Protein AF-0000000078668457 (afdb_homodimer)

Secondary structure (DSSP, 8-state):
--TTHHHHHHHHHHHHHHHHHHHHHS-S-SSHHHHHHHHHHHHH----HHHHHHHHHHHHTT--GGGGHHHHHHHHHHHHHHHHHHHHHHT--EETTEE-HHHHHHHHHHHHHHHHHHHHHHHHHTT-SS-HHHHHHHHHHHHHHHHHHHHHHHHHHHHTT-S---HHHHHHHHIIIIIHHHHHHHHHHHHHH---HHHHHHHHHHHHHHHHHHHHHHHHHHHHS-HHHHTS-TTHHHHHT---HHHHHHHHHS-HHHHHHHHTTTTS-TT--BTTTB--HHHHHHHHHHHHHHHHTTHHHHHHHHHHHHHHHHHHHGGGSPP-HHHHHHHHHHHHHTT---/--TTHHHHHHHHHHHHHHHHHHHHHS-S-SSHHHHHHHHHHHHH----HHHHHHHHHHHHTT--GGGGHHHHHHHHHHHHHHHHHHHHHHT--EETTEE-HHHHHHHHHHHHHHHHHHHHHHHHHTT-SS-HHHHHHHHHHHHHHHHHHHHHHHHHHHHTT-S---HHHHHHHHIIIIIHHHHHHHHHHHHHH---HHHHHHHHHHHHHHHHHHHHHHHHHHHHS-HHHHTS-TTHHHHHT---HHHHHHHHHS-HHHHHHHHTTTTS-TT--BTTTB--HHHHHHHHHHHHHHHHTTHHHHHHHHHHHHHHHHHHHGGGSPP-HHHHHHHHHHHHHTT---

Structure (mmCIF, N/CA/C/O backbone):
data_AF-0000000078668457-model_v1
#
loop_
_entity.id
_entity.type
_entity.pdbx_description
1 polymer Dimethylallyltransferase
#
loop_
_atom_site.group_PDB
_atom_site.id
_atom_site.type_symbol
_atom_site.label_atom_id
_atom_site.label_alt_id
_atom_site.label_comp_id
_atom_site.label_asym_id
_atom_site.label_entity_id
_atom_site.label_seq_id
_atom_site.pdbx_PDB_ins_code
_atom_site.Cartn_x
_atom_site.Cartn_y
_atom_site.Cartn_z
_atom_site.occupancy
_atom_site.B_iso_or_equiv
_atom_site.auth_seq_id
_atom_site.auth_comp_id
_atom_site.auth_asym_id
_atom_site.auth_atom_id
_atom_site.pdbx_PDB_model_num
ATOM 1 N N . MET A 1 1 ? 0.658 42.75 -7.516 1 51.81 1 MET A N 1
ATOM 2 C CA . MET A 1 1 ? 1.19 41.375 -7.574 1 51.81 1 MET A CA 1
ATOM 3 C C . MET A 1 1 ? 1.371 40.812 -6.172 1 51.81 1 MET A C 1
ATOM 5 O O . MET A 1 1 ? 1.934 41.469 -5.297 1 51.81 1 MET A O 1
ATOM 9 N N . SER A 1 2 ? 0.631 39.688 -5.773 1 72.75 2 SER A N 1
ATOM 10 C CA . SER A 1 2 ? 0.643 39.156 -4.41 1 72.75 2 SER A CA 1
ATOM 11 C C . SER A 1 2 ? 2.043 38.719 -3.996 1 72.75 2 SER A C 1
ATOM 13 O O . SER A 1 2 ? 2.891 38.438 -4.852 1 72.75 2 SER A O 1
ATOM 15 N N . LYS A 1 3 ? 2.479 39.125 -2.77 1 89.12 3 LYS A N 1
ATOM 16 C CA . LYS A 1 3 ? 3.762 38.719 -2.199 1 89.12 3 LYS A CA 1
ATOM 17 C C . LYS A 1 3 ? 4.066 37.25 -2.492 1 89.12 3 LYS A C 1
ATOM 19 O O . LYS A 1 3 ? 5.211 36.812 -2.371 1 89.12 3 LYS A O 1
ATOM 24 N N . PHE A 1 4 ? 3.039 36.562 -3.16 1 93.06 4 PHE A N 1
ATOM 25 C CA . PHE A 1 4 ? 3.227 35.156 -3.367 1 93.06 4 PHE A CA 1
ATOM 26 C C . PHE A 1 4 ? 3.412 34.844 -4.848 1 93.06 4 PHE A C 1
ATOM 28 O O . PHE A 1 4 ? 3.588 33.688 -5.227 1 93.06 4 PHE A O 1
ATOM 35 N N . ASP A 1 5 ? 3.445 35.812 -5.727 1 92.94 5 ASP A N 1
ATOM 36 C CA . ASP A 1 5 ? 3.475 35.594 -7.172 1 92.94 5 ASP A CA 1
ATOM 37 C C . ASP A 1 5 ? 4.719 34.812 -7.586 1 92.94 5 ASP A C 1
ATOM 39 O O . ASP A 1 5 ? 4.629 33.875 -8.391 1 92.94 5 ASP A O 1
ATOM 43 N N . ALA A 1 6 ? 5.816 35.281 -7.062 1 92.12 6 ALA A N 1
ATOM 44 C CA . ALA A 1 6 ? 7.066 34.594 -7.383 1 92.12 6 ALA A CA 1
ATOM 45 C C . ALA A 1 6 ? 7.031 33.125 -6.922 1 92.12 6 ALA A C 1
ATOM 47 O O . ALA A 1 6 ? 7.539 32.25 -7.613 1 92.12 6 ALA A O 1
ATOM 48 N N . LEU A 1 7 ? 6.508 32.875 -5.75 1 95.44 7 LEU A N 1
ATOM 49 C CA . LEU A 1 7 ? 6.355 31.531 -5.219 1 95.44 7 LEU A CA 1
ATOM 50 C C . LEU A 1 7 ? 5.492 30.688 -6.141 1 95.44 7 LEU A C 1
ATOM 52 O O . LEU A 1 7 ? 5.867 29.562 -6.492 1 95.44 7 LEU A O 1
ATOM 56 N N . PHE A 1 8 ? 4.375 31.219 -6.617 1 95.31 8 PHE A N 1
ATOM 57 C CA . PHE A 1 8 ? 3.439 30.484 -7.453 1 95.31 8 PHE A CA 1
ATOM 58 C C . PHE A 1 8 ? 4.062 30.156 -8.805 1 95.31 8 PHE A C 1
ATOM 60 O O . PHE A 1 8 ? 3.82 29.094 -9.367 1 95.31 8 PHE A O 1
ATOM 67 N N . ARG A 1 9 ? 4.836 31.125 -9.266 1 94.94 9 ARG A N 1
ATOM 68 C CA . ARG A 1 9 ? 5.555 30.875 -10.516 1 94.94 9 ARG A CA 1
ATOM 69 C C . ARG A 1 9 ? 6.539 29.734 -10.359 1 94.94 9 ARG A C 1
ATOM 71 O O . ARG A 1 9 ? 6.637 28.859 -11.227 1 94.94 9 ARG A O 1
ATOM 78 N N . SER A 1 10 ? 7.227 29.719 -9.273 1 95.88 10 SER A N 1
ATOM 79 C CA . SER A 1 10 ? 8.195 28.672 -8.992 1 95.88 10 SER A CA 1
ATOM 80 C C . SER A 1 10 ? 7.508 27.312 -8.836 1 95.88 10 SER A C 1
ATOM 82 O O . SER A 1 10 ? 8.008 26.297 -9.32 1 95.88 10 SER A O 1
ATOM 84 N N . ILE A 1 11 ? 6.395 27.297 -8.156 1 96.88 11 ILE A N 1
ATOM 85 C CA . ILE A 1 11 ? 5.625 26.078 -7.965 1 96.88 11 ILE A CA 1
ATOM 86 C C . ILE A 1 11 ? 5.176 25.531 -9.32 1 96.88 11 ILE A C 1
ATOM 88 O O . ILE A 1 11 ? 5.32 24.344 -9.594 1 96.88 11 ILE A O 1
ATOM 92 N N . LYS A 1 12 ? 4.688 26.391 -10.156 1 96.12 12 LYS A N 1
ATOM 93 C CA . LYS A 1 12 ? 4.176 26 -11.461 1 96.12 12 LYS A CA 1
ATOM 94 C C . LYS A 1 12 ? 5.285 25.422 -12.344 1 96.12 12 LYS A C 1
ATOM 96 O O . LYS A 1 12 ? 5.082 24.438 -13.047 1 96.12 12 LYS A O 1
ATOM 101 N N . GLU A 1 13 ? 6.375 26.062 -12.297 1 96.12 13 GLU A N 1
ATOM 102 C CA . GLU A 1 13 ? 7.512 25.609 -13.102 1 96.12 13 GLU A CA 1
ATOM 103 C C . GLU A 1 13 ? 7.984 24.234 -12.672 1 96.12 13 GLU A C 1
ATOM 105 O O . GLU A 1 13 ? 8.227 23.359 -13.508 1 96.12 13 GLU A O 1
ATOM 110 N N . LYS A 1 14 ? 8.094 24.016 -11.438 1 96.94 14 LYS A N 1
ATOM 111 C CA . LYS A 1 14 ? 8.562 22.734 -10.922 1 96.94 14 LYS A CA 1
ATOM 112 C C . LYS A 1 14 ? 7.496 21.656 -11.094 1 96.94 14 LYS A C 1
ATOM 114 O O . LYS A 1 14 ? 7.82 20.484 -11.32 1 96.94 14 LYS A O 1
ATOM 119 N N . ALA A 1 15 ? 6.254 22.094 -10.984 1 97.31 15 ALA A N 1
ATOM 120 C CA . ALA A 1 15 ? 5.145 21.156 -11.148 1 97.31 15 ALA A CA 1
ATOM 121 C C . ALA A 1 15 ? 5.176 20.516 -12.531 1 97.31 15 ALA A C 1
ATOM 123 O O . ALA A 1 15 ? 4.91 19.312 -12.672 1 97.31 15 ALA A O 1
ATOM 124 N N . LYS A 1 16 ? 5.5 21.281 -13.531 1 96.56 16 LYS A N 1
ATOM 125 C CA . LYS A 1 16 ? 5.535 20.766 -14.898 1 96.56 16 LYS A CA 1
ATOM 126 C C . LYS A 1 16 ? 6.582 19.672 -15.047 1 96.56 16 LYS A C 1
ATOM 128 O O . LYS A 1 16 ? 6.324 18.641 -15.672 1 96.56 16 LYS A O 1
ATOM 133 N N . VAL A 1 17 ? 7.688 19.891 -14.445 1 97.56 17 VAL A N 1
ATOM 134 C CA . VAL A 1 17 ? 8.781 18.938 -14.547 1 97.56 17 VAL A CA 1
ATOM 135 C C . VAL A 1 17 ? 8.43 17.656 -13.781 1 97.56 17 VAL A C 1
ATOM 137 O O . VAL A 1 17 ? 8.703 16.562 -14.25 1 97.56 17 VAL A O 1
ATOM 140 N N . VAL A 1 18 ? 7.848 17.812 -12.664 1 98.25 18 VAL A N 1
ATOM 141 C CA . VAL A 1 18 ? 7.469 16.672 -11.836 1 98.25 18 VAL A CA 1
ATOM 142 C C . VAL A 1 18 ? 6.379 15.867 -12.531 1 98.25 18 VAL A C 1
ATOM 144 O O . VAL A 1 18 ? 6.375 14.633 -12.461 1 98.25 18 VAL A O 1
ATOM 147 N N . ASP A 1 19 ? 5.477 16.547 -13.227 1 98.06 19 ASP A N 1
ATOM 148 C CA . ASP A 1 19 ? 4.402 15.867 -13.945 1 98.06 19 ASP A CA 1
ATOM 149 C C . ASP A 1 19 ? 4.965 14.906 -14.992 1 98.06 19 ASP A C 1
ATOM 151 O O . ASP A 1 19 ? 4.461 13.789 -15.156 1 98.06 19 ASP A O 1
ATOM 155 N N . ASP A 1 20 ? 5.957 15.367 -15.633 1 98.06 20 ASP A N 1
ATOM 156 C CA . ASP A 1 20 ? 6.586 14.508 -16.641 1 98.06 20 ASP A CA 1
ATOM 157 C C . ASP A 1 20 ? 7.105 13.219 -16.016 1 98.06 20 ASP A C 1
ATOM 159 O O . ASP A 1 20 ? 6.938 12.133 -16.578 1 98.06 20 ASP A O 1
ATOM 163 N N . VAL A 1 21 ? 7.695 13.32 -14.875 1 98.62 21 VAL A N 1
ATOM 164 C CA . VAL A 1 21 ? 8.25 12.164 -14.188 1 98.62 21 VAL A CA 1
ATOM 165 C C . VAL A 1 21 ? 7.121 11.281 -13.656 1 98.62 21 VAL A C 1
ATOM 167 O O . VAL A 1 21 ? 7.203 10.047 -13.727 1 98.62 21 VAL A O 1
ATOM 170 N N . ILE A 1 22 ? 6.059 11.906 -13.172 1 98.69 22 ILE A N 1
ATOM 171 C CA . ILE A 1 22 ? 4.914 11.172 -12.656 1 98.69 22 ILE A CA 1
ATOM 172 C C . ILE A 1 22 ? 4.336 10.273 -13.75 1 98.69 22 ILE A C 1
ATOM 174 O O . ILE A 1 22 ? 4.07 9.094 -13.523 1 98.69 22 ILE A O 1
ATOM 178 N N . PHE A 1 23 ? 4.18 10.781 -14.898 1 98.19 23 PHE A N 1
ATOM 179 C CA . PHE A 1 23 ? 3.52 10.031 -15.961 1 98.19 23 PHE A CA 1
ATOM 180 C C . PHE A 1 23 ? 4.48 9.039 -16.594 1 98.19 23 PHE A C 1
ATOM 182 O O . PHE A 1 23 ? 4.051 8.062 -17.219 1 98.19 23 PHE A O 1
ATOM 189 N N . GLU A 1 24 ? 5.789 9.32 -16.453 1 98.5 24 GLU A N 1
ATOM 190 C CA . GLU A 1 24 ? 6.762 8.281 -16.766 1 98.5 24 GLU A CA 1
ATOM 191 C C . GLU A 1 24 ? 6.605 7.082 -15.828 1 98.5 24 GLU A C 1
ATOM 193 O O . GLU A 1 24 ? 6.707 5.93 -16.266 1 98.5 24 GLU A O 1
ATOM 198 N N . LEU A 1 25 ? 6.367 7.324 -14.586 1 98.69 25 LEU A N 1
ATOM 199 C CA . LEU A 1 25 ? 6.285 6.301 -13.555 1 98.69 25 LEU A CA 1
ATOM 200 C C . LEU A 1 25 ? 4.926 5.609 -13.578 1 98.69 25 LEU A C 1
ATOM 202 O O . LEU A 1 25 ? 4.797 4.473 -13.117 1 98.69 25 LEU A O 1
ATOM 206 N N . LEU A 1 26 ? 3.92 6.289 -14.047 1 98.69 26 LEU A N 1
ATOM 207 C CA . LEU A 1 26 ? 2.574 5.758 -14.234 1 98.69 26 LEU A CA 1
ATOM 208 C C . LEU A 1 26 ? 2.188 5.754 -15.711 1 98.69 26 LEU A C 1
ATOM 210 O O . LEU A 1 26 ? 1.285 6.488 -16.125 1 98.69 26 LEU A O 1
ATOM 214 N N . PRO A 1 27 ? 2.768 4.875 -16.422 1 98.19 27 PRO A N 1
ATOM 215 C CA . PRO A 1 27 ? 2.549 4.875 -17.859 1 98.19 27 PRO A CA 1
ATOM 216 C C . PRO A 1 27 ? 1.183 4.316 -18.25 1 98.19 27 PRO A C 1
ATOM 218 O O . PRO A 1 27 ? 0.483 3.742 -17.422 1 98.19 27 PRO A O 1
ATOM 221 N N . GLU A 1 28 ? 0.822 4.625 -19.484 1 97.5 28 GLU A N 1
ATOM 222 C CA . GLU A 1 28 ? -0.277 3.887 -20.094 1 97.5 28 GLU A CA 1
ATOM 223 C C . GLU A 1 28 ? 0.174 2.5 -20.547 1 97.5 28 GLU A C 1
ATOM 225 O O . GLU A 1 28 ? 1.028 2.377 -21.422 1 97.5 28 GLU A O 1
ATOM 230 N N . LYS A 1 29 ? -0.38 1.495 -19.875 1 96.75 29 LYS A N 1
ATOM 231 C CA . LYS A 1 29 ? -0.035 0.127 -20.25 1 96.75 29 LYS A CA 1
ATOM 232 C C . LYS A 1 29 ? -1.053 -0.867 -19.688 1 96.75 29 LYS A C 1
ATOM 234 O O . LYS A 1 29 ? -2.016 -0.474 -19.031 1 96.75 29 LYS A O 1
ATOM 239 N N . GLU A 1 30 ? -0.91 -2.156 -20.109 1 96.5 30 GLU A N 1
ATOM 240 C CA . GLU A 1 30 ? -1.76 -3.221 -19.578 1 96.5 30 GLU A CA 1
ATOM 241 C C . GLU A 1 30 ? -1.346 -3.607 -18.156 1 96.5 30 GLU A C 1
ATOM 243 O O . GLU A 1 30 ? -0.155 -3.633 -17.844 1 96.5 30 GLU A O 1
ATOM 248 N N . PRO A 1 31 ? -2.352 -4 -17.359 1 97.62 31 PRO A N 1
ATOM 249 C CA . PRO A 1 31 ? -3.797 -3.986 -17.609 1 97.62 31 PRO A CA 1
ATOM 250 C C . PRO A 1 31 ? -4.367 -2.574 -17.688 1 97.62 31 PRO A C 1
ATOM 252 O O . PRO A 1 31 ? -4.184 -1.772 -16.766 1 97.62 31 PRO A O 1
ATOM 255 N N . GLU A 1 32 ? -5.117 -2.234 -18.625 1 97.31 32 GLU A N 1
ATOM 256 C CA . GLU A 1 32 ? -5.508 -0.878 -18.984 1 97.31 32 GLU A CA 1
ATOM 257 C C . GLU A 1 32 ? -6.305 -0.205 -17.875 1 97.31 32 GLU A C 1
ATOM 259 O O . GLU A 1 32 ? -5.996 0.92 -17.484 1 97.31 32 GLU A O 1
ATOM 264 N N . GLU A 1 33 ? -7.246 -0.908 -17.328 1 97.5 33 GLU A N 1
ATOM 265 C CA . GLU A 1 33 ? -8.125 -0.321 -16.328 1 97.5 33 GLU A CA 1
ATOM 266 C C . GLU A 1 33 ? -7.344 0.05 -15.07 1 97.5 33 GLU A C 1
ATOM 268 O O . GLU A 1 33 ? -7.633 1.067 -14.43 1 97.5 33 GLU A O 1
ATOM 273 N N . LEU A 1 34 ? -6.359 -0.789 -14.742 1 98.56 34 LEU A N 1
ATOM 274 C CA . LEU A 1 34 ? -5.547 -0.527 -13.562 1 98.56 34 LEU A CA 1
ATOM 275 C C . LEU A 1 34 ? -4.758 0.77 -13.719 1 98.56 34 LEU A C 1
ATOM 277 O O . LEU A 1 34 ? -4.801 1.637 -12.844 1 98.56 34 LEU A O 1
ATOM 281 N N . TYR A 1 35 ? -4.137 0.942 -14.82 1 98.69 35 TYR A N 1
ATOM 282 C CA . TYR A 1 35 ? -3.283 2.109 -15.016 1 98.69 35 TYR A CA 1
ATOM 283 C C . TYR A 1 35 ? -4.117 3.354 -15.297 1 98.69 35 TYR A C 1
ATOM 285 O O . TYR A 1 35 ? -3.734 4.465 -14.922 1 98.69 35 TYR A O 1
ATOM 293 N N . GLU A 1 36 ? -5.277 3.18 -15.898 1 98.5 36 GLU A N 1
ATOM 294 C CA . GLU A 1 36 ? -6.195 4.305 -16.016 1 98.5 36 GLU A CA 1
ATOM 295 C C . GLU A 1 36 ? -6.633 4.816 -14.648 1 98.5 36 GLU A C 1
ATOM 297 O O . GLU A 1 36 ? -6.695 6.023 -14.422 1 98.5 36 GLU A O 1
ATOM 302 N N . ALA A 1 37 ? -6.891 3.875 -13.805 1 98.56 37 ALA A N 1
ATOM 303 C CA . ALA A 1 37 ? -7.301 4.238 -12.453 1 98.56 37 ALA A CA 1
ATOM 304 C C . ALA A 1 37 ? -6.191 4.992 -11.727 1 98.56 37 ALA A C 1
ATOM 306 O O . ALA A 1 37 ? -6.457 5.973 -11.023 1 98.56 37 ALA A O 1
ATOM 307 N N . THR A 1 38 ? -4.914 4.57 -11.922 1 98.62 38 THR A N 1
ATOM 308 C CA . THR A 1 38 ? -3.795 5.219 -11.25 1 98.62 38 THR A CA 1
ATOM 309 C C . THR A 1 38 ? -3.572 6.625 -11.812 1 98.62 38 THR A C 1
ATOM 311 O O . THR A 1 38 ? -3.105 7.516 -11.094 1 98.62 38 THR A O 1
ATOM 314 N N . ARG A 1 39 ? -3.885 6.824 -13.047 1 98.19 39 ARG A N 1
ATOM 315 C CA . ARG A 1 39 ? -3.586 8.078 -13.734 1 98.19 39 ARG A CA 1
ATOM 316 C C . ARG A 1 39 ? -4.715 9.086 -13.555 1 98.19 39 ARG A C 1
ATOM 318 O O . ARG A 1 39 ? -4.543 10.273 -13.836 1 98.19 39 ARG A O 1
ATOM 325 N N . HIS A 1 40 ? -5.836 8.68 -13 1 98.19 40 HIS A N 1
ATOM 326 C CA . HIS A 1 40 ? -7.066 9.461 -12.93 1 98.19 40 HIS A CA 1
ATOM 327 C C . HIS A 1 40 ? -6.844 10.773 -12.188 1 98.19 40 HIS A C 1
ATOM 329 O O . HIS A 1 40 ? -7.137 11.852 -12.719 1 98.19 40 HIS A O 1
ATOM 335 N N . TYR A 1 41 ? -6.23 10.719 -10.992 1 97.25 41 TYR A N 1
ATOM 336 C CA . TYR A 1 41 ? -6.047 11.922 -10.188 1 97.25 41 TYR A CA 1
ATOM 337 C C . TYR A 1 41 ? -4.871 12.75 -10.695 1 97.25 41 TYR A C 1
ATOM 339 O O . TYR A 1 41 ? -4.961 13.977 -10.781 1 97.25 41 TYR A O 1
ATOM 347 N N . PRO A 1 42 ? -3.756 12.094 -11.07 1 96.62 42 PRO A N 1
ATOM 348 C CA . PRO A 1 42 ? -2.658 12.875 -11.641 1 96.62 42 PRO A CA 1
ATOM 349 C C . PRO A 1 42 ? -3.08 13.672 -12.875 1 96.62 42 PRO A C 1
ATOM 351 O O . PRO A 1 42 ? -2.643 14.805 -13.062 1 96.62 42 PRO A O 1
ATOM 354 N N . LEU A 1 43 ? -3.92 13.141 -13.641 1 94.19 43 LEU A N 1
ATOM 355 C CA . LEU A 1 43 ? -4.383 13.797 -14.859 1 94.19 43 LEU A CA 1
ATOM 356 C C . LEU A 1 43 ? -5.324 14.953 -14.531 1 94.19 43 LEU A C 1
ATOM 358 O O . LEU A 1 43 ? -5.445 15.898 -15.312 1 94.19 43 LEU A O 1
ATOM 362 N N . ALA A 1 44 ? -6.016 14.805 -13.422 1 92.56 44 ALA A N 1
ATOM 363 C CA . ALA A 1 44 ? -6.934 15.859 -13 1 92.56 44 ALA A CA 1
ATOM 364 C C . ALA A 1 44 ? -6.172 17.078 -12.469 1 92.56 44 ALA A C 1
ATOM 366 O O . ALA A 1 44 ? -6.746 18.156 -12.312 1 92.56 44 ALA A O 1
ATOM 367 N N . GLY A 1 45 ? -4.867 16.906 -12.266 1 89.44 45 GLY A N 1
ATOM 368 C CA . GLY A 1 45 ? -4.027 18.016 -11.844 1 89.44 45 GLY A CA 1
ATOM 369 C C . GLY A 1 45 ? -3.652 17.953 -10.375 1 89.44 45 GLY A C 1
ATOM 370 O O . GLY A 1 45 ? -3.412 16.859 -9.836 1 89.44 45 GLY A O 1
ATOM 371 N N . GLY A 1 46 ? -3.527 19.078 -9.781 1 86.88 46 GLY A N 1
ATOM 372 C CA . GLY A 1 46 ? -3.057 19.25 -8.414 1 86.88 46 GLY A CA 1
ATOM 373 C C . GLY A 1 46 ? -1.979 20.312 -8.289 1 86.88 46 GLY A C 1
ATOM 374 O O . GLY A 1 46 ? -1.262 20.594 -9.25 1 86.88 46 GLY A O 1
ATOM 375 N N . LYS A 1 47 ? -1.854 20.812 -7.148 1 88.31 47 LYS A N 1
ATOM 376 C CA . LYS A 1 47 ? -0.995 21.969 -6.93 1 88.31 47 LYS A CA 1
ATOM 377 C C . LYS A 1 47 ? 0.467 21.562 -6.797 1 88.31 47 LYS A C 1
ATOM 379 O O . LYS A 1 47 ? 1.369 22.391 -6.926 1 88.31 47 LYS A O 1
ATOM 384 N N . ARG A 1 48 ? 0.786 20.297 -6.594 1 96.62 48 ARG A N 1
ATOM 385 C CA . ARG A 1 48 ? 2.125 19.719 -6.496 1 96.62 48 ARG A CA 1
ATOM 386 C C . ARG A 1 48 ? 2.947 20.438 -5.426 1 96.62 48 ARG A C 1
ATOM 388 O O . ARG A 1 48 ? 4.117 20.766 -5.648 1 96.62 48 ARG A O 1
ATOM 395 N N . VAL A 1 49 ? 2.32 20.75 -4.312 1 97.25 49 VAL A N 1
ATOM 396 C CA . VAL A 1 49 ? 2.967 21.469 -3.223 1 97.25 49 VAL A CA 1
ATOM 397 C C . VAL A 1 49 ? 4.039 20.594 -2.584 1 97.25 49 VAL A C 1
ATOM 399 O O . VAL A 1 49 ? 5.152 21.047 -2.324 1 97.25 49 VAL A O 1
ATOM 402 N N . ARG A 1 50 ? 3.775 19.344 -2.404 1 98.5 50 ARG A N 1
ATOM 403 C CA . ARG A 1 50 ? 4.715 18.453 -1.716 1 98.5 50 ARG A CA 1
ATOM 404 C C . ARG A 1 50 ? 5.953 18.203 -2.566 1 98.5 50 ARG A C 1
ATOM 406 O O . ARG A 1 50 ? 7.082 18.312 -2.076 1 98.5 50 ARG A O 1
ATOM 413 N N . PRO A 1 51 ? 5.777 17.922 -3.871 1 98.75 51 PRO A N 1
ATOM 414 C CA . PRO A 1 51 ? 6.977 17.828 -4.711 1 98.75 51 PRO A CA 1
ATOM 415 C C . PRO A 1 51 ? 7.793 19.125 -4.703 1 98.75 51 PRO A C 1
ATOM 417 O O . PRO A 1 51 ? 9.023 19.078 -4.727 1 98.75 51 PRO A O 1
ATOM 420 N N . PHE A 1 52 ? 7.094 20.234 -4.703 1 98.81 52 PHE A N 1
ATOM 421 C CA . PHE A 1 52 ? 7.777 21.516 -4.641 1 98.81 52 PHE A CA 1
ATOM 422 C C . PHE A 1 52 ? 8.633 21.625 -3.385 1 98.81 52 PHE A C 1
ATOM 424 O O . PHE A 1 52 ? 9.766 22.109 -3.436 1 98.81 52 PHE A O 1
ATOM 431 N N . VAL A 1 53 ? 8.102 21.156 -2.27 1 98.94 53 VAL A N 1
ATOM 432 C CA . VAL A 1 53 ? 8.836 21.188 -1.007 1 98.94 53 VAL A CA 1
ATOM 433 C C . VAL A 1 53 ? 10.086 20.312 -1.114 1 98.94 53 VAL A C 1
ATOM 435 O O . VAL A 1 53 ? 11.164 20.703 -0.671 1 98.94 53 VAL A O 1
ATOM 438 N N . VAL A 1 54 ? 10.008 19.109 -1.72 1 98.94 54 VAL A N 1
ATOM 439 C CA . VAL A 1 54 ? 11.156 18.219 -1.884 1 98.94 54 VAL A CA 1
ATOM 440 C C . VAL A 1 54 ? 12.25 18.922 -2.688 1 98.94 54 VAL A C 1
ATOM 442 O O . VAL A 1 54 ? 13.398 19 -2.248 1 98.94 54 VAL A O 1
ATOM 445 N N . LEU A 1 55 ? 11.875 19.453 -3.85 1 98.94 55 LEU A N 1
ATOM 446 C CA . LEU A 1 55 ? 12.828 20.047 -4.777 1 98.94 55 LEU A CA 1
ATOM 447 C C . LEU A 1 55 ? 13.469 21.281 -4.168 1 98.94 55 LEU A C 1
ATOM 449 O O . LEU A 1 55 ? 14.688 21.469 -4.246 1 98.94 55 LEU A O 1
ATOM 453 N N . THR A 1 56 ? 12.648 22.141 -3.564 1 98.88 56 THR A N 1
ATOM 454 C CA . THR A 1 56 ? 13.109 23.422 -3.029 1 98.88 56 THR A CA 1
ATOM 455 C C . THR A 1 56 ? 13.969 23.203 -1.785 1 98.88 56 THR A C 1
ATOM 457 O O . THR A 1 56 ? 14.922 23.953 -1.55 1 98.88 56 THR A O 1
ATOM 460 N N . ALA A 1 57 ? 13.617 22.172 -0.986 1 98.94 57 ALA A N 1
ATOM 461 C CA . ALA A 1 57 ? 14.438 21.828 0.169 1 98.94 57 ALA A CA 1
ATOM 462 C C . ALA A 1 57 ? 15.836 21.391 -0.264 1 98.94 57 ALA A C 1
ATOM 464 O O . ALA A 1 57 ? 16.828 21.766 0.353 1 98.94 57 ALA A O 1
ATOM 465 N N . ALA A 1 58 ? 15.914 20.562 -1.29 1 98.94 58 ALA A N 1
ATOM 466 C CA . ALA A 1 58 ? 17.219 20.141 -1.812 1 98.94 58 ALA A CA 1
ATOM 467 C C . ALA A 1 58 ? 18.047 21.359 -2.227 1 98.94 58 ALA A C 1
ATOM 469 O O . ALA A 1 58 ? 19.234 21.422 -1.916 1 98.94 58 ALA A O 1
ATOM 470 N N . GLU A 1 59 ? 17.375 22.281 -2.879 1 98.75 59 GLU A N 1
ATOM 471 C CA . GLU A 1 59 ? 18.047 23.5 -3.357 1 98.75 59 GLU A CA 1
ATOM 472 C C . GLU A 1 59 ? 18.453 24.391 -2.195 1 98.75 59 GLU A C 1
ATOM 474 O O . GLU A 1 59 ? 19.531 25 -2.227 1 98.75 59 GLU A O 1
ATOM 479 N N . ALA A 1 60 ? 17.656 24.453 -1.17 1 98.81 60 ALA A N 1
ATOM 480 C CA . ALA A 1 60 ? 17.875 25.359 -0.045 1 98.81 60 ALA A CA 1
ATOM 481 C C . ALA A 1 60 ? 19.109 24.969 0.749 1 98.81 60 ALA A C 1
ATOM 483 O O . ALA A 1 60 ? 19.703 25.812 1.439 1 98.81 60 ALA A O 1
ATOM 484 N N . VAL A 1 61 ? 19.5 23.734 0.605 1 98.81 61 VAL A N 1
ATOM 485 C CA . VAL A 1 61 ? 20.688 23.297 1.35 1 98.81 61 VAL A CA 1
ATOM 486 C C . VAL A 1 61 ? 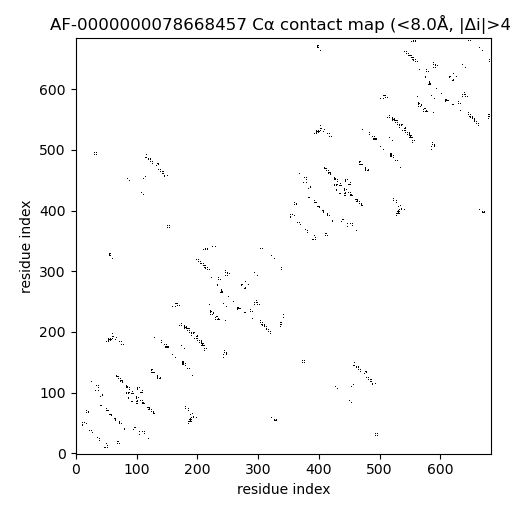21.891 23.234 0.418 1 98.81 61 VAL A C 1
ATOM 488 O O . VAL A 1 61 ? 22.922 22.672 0.777 1 98.81 61 VAL A O 1
ATOM 491 N N . GLY A 1 62 ? 21.75 23.672 -0.77 1 98.19 62 GLY A N 1
ATOM 492 C CA . GLY A 1 62 ? 22.875 23.828 -1.679 1 98.19 62 GLY A CA 1
ATOM 493 C C . GLY A 1 62 ? 22.984 22.703 -2.693 1 98.19 62 GLY A C 1
ATOM 494 O O . GLY A 1 62 ? 23.938 22.656 -3.479 1 98.19 62 GLY A O 1
ATOM 495 N N . GLY A 1 63 ? 22.016 21.828 -2.719 1 98.25 63 GLY A N 1
ATOM 496 C CA . GLY A 1 63 ? 22.062 20.719 -3.646 1 98.25 63 GLY A CA 1
ATOM 497 C C . GLY A 1 63 ? 21.438 21.031 -4.992 1 98.25 63 GLY A C 1
ATOM 498 O O . GLY A 1 63 ? 20.859 22.109 -5.18 1 98.25 63 GLY A O 1
ATOM 499 N N . ASP A 1 64 ? 21.594 20.125 -5.902 1 98.38 64 ASP A N 1
ATOM 500 C CA . ASP A 1 64 ? 20.938 20.188 -7.207 1 98.38 64 ASP A CA 1
ATOM 501 C C . ASP A 1 64 ? 19.547 19.578 -7.145 1 98.38 64 ASP A C 1
ATOM 503 O O . ASP A 1 64 ? 19.391 18.359 -7.031 1 98.38 64 ASP A O 1
ATOM 507 N N . TRP A 1 65 ? 18.562 20.438 -7.238 1 98.19 65 TRP A N 1
ATOM 508 C CA . TRP A 1 65 ? 17.188 19.984 -7.07 1 98.19 65 TRP A CA 1
ATOM 509 C C . TRP A 1 65 ? 16.812 18.984 -8.148 1 98.19 65 TRP A C 1
ATOM 511 O O . TRP A 1 65 ? 15.875 18.203 -7.98 1 98.19 65 TRP A O 1
ATOM 521 N N . ARG A 1 66 ? 17.547 18.922 -9.312 1 98.38 66 ARG A N 1
ATOM 522 C CA . ARG A 1 66 ? 17.25 17.969 -10.391 1 98.38 66 ARG A CA 1
ATOM 523 C C . ARG A 1 66 ? 17.484 16.531 -9.945 1 98.38 66 ARG A C 1
ATOM 525 O O . ARG A 1 66 ? 16.891 15.609 -10.484 1 98.38 66 ARG A O 1
ATOM 532 N N . LYS A 1 67 ? 18.25 16.328 -8.93 1 98.81 67 LYS A N 1
ATOM 533 C CA . LYS A 1 67 ? 18.547 14.992 -8.398 1 98.81 67 LYS A CA 1
ATOM 534 C C . LYS A 1 67 ? 17.406 14.492 -7.531 1 98.81 67 LYS A C 1
ATOM 536 O O . LYS A 1 67 ? 17.344 13.305 -7.191 1 98.81 67 LYS A O 1
ATOM 541 N N . ALA A 1 68 ? 16.438 15.406 -7.219 1 98.88 68 ALA A N 1
ATOM 542 C CA . ALA A 1 68 ? 15.336 15.055 -6.332 1 98.88 68 ALA A CA 1
ATOM 543 C C . ALA A 1 68 ? 14.062 14.773 -7.125 1 98.88 68 ALA A C 1
ATOM 545 O O . ALA A 1 68 ? 13 14.547 -6.543 1 98.88 68 ALA A O 1
ATOM 546 N N . LEU A 1 69 ? 14.109 14.695 -8.445 1 98.88 69 LEU A N 1
ATOM 547 C CA . LEU A 1 69 ? 12.914 14.633 -9.273 1 98.88 69 LEU A CA 1
ATOM 548 C C . LEU A 1 69 ? 12.156 13.328 -9.039 1 98.88 69 LEU A C 1
ATOM 550 O O . LEU A 1 69 ? 10.938 13.336 -8.844 1 98.88 69 LEU A O 1
ATOM 554 N N . TYR A 1 70 ? 12.867 12.195 -9 1 98.94 70 TYR A N 1
ATOM 555 C CA . TYR A 1 70 ? 12.203 10.914 -8.789 1 98.94 70 TYR A CA 1
ATOM 556 C C . TYR A 1 70 ? 11.609 10.836 -7.387 1 98.94 70 TYR A C 1
ATOM 558 O O . TYR A 1 70 ? 10.438 10.492 -7.219 1 98.94 70 TYR A O 1
ATOM 566 N N . PRO A 1 71 ? 12.383 11.258 -6.352 1 98.94 71 PRO A N 1
ATOM 567 C CA . PRO A 1 71 ? 11.781 11.273 -5.02 1 98.94 71 PRO A CA 1
ATOM 568 C C . PRO A 1 71 ? 10.609 12.242 -4.914 1 98.94 71 PRO A C 1
ATOM 570 O O . PRO A 1 71 ? 9.625 11.961 -4.219 1 98.94 71 PRO A O 1
ATOM 573 N N . ALA A 1 72 ? 10.688 13.398 -5.578 1 98.94 72 ALA A N 1
ATOM 574 C CA . ALA A 1 72 ? 9.586 14.352 -5.566 1 98.94 72 ALA A CA 1
ATOM 575 C C . ALA A 1 72 ? 8.336 13.75 -6.207 1 98.94 72 ALA A C 1
ATOM 577 O O . ALA A 1 72 ? 7.234 13.891 -5.672 1 98.94 72 ALA A O 1
ATOM 578 N N . ALA A 1 73 ? 8.516 13.086 -7.344 1 98.88 73 ALA A N 1
ATOM 579 C CA . ALA A 1 73 ? 7.402 12.406 -7.996 1 98.88 73 ALA A CA 1
ATOM 580 C C . ALA A 1 73 ? 6.852 11.281 -7.117 1 98.88 73 ALA A C 1
ATOM 582 O O . ALA A 1 73 ? 5.641 11.086 -7.043 1 98.88 73 ALA A O 1
ATOM 583 N N . ALA A 1 74 ? 7.738 10.57 -6.469 1 98.94 74 ALA A N 1
ATOM 584 C CA . ALA A 1 74 ? 7.336 9.508 -5.555 1 98.94 74 ALA A CA 1
ATOM 585 C C . ALA A 1 74 ? 6.445 10.047 -4.441 1 98.94 74 ALA A C 1
ATOM 587 O O . ALA A 1 74 ? 5.43 9.438 -4.102 1 98.94 74 ALA A O 1
ATOM 588 N N . ILE A 1 75 ? 6.773 11.188 -3.887 1 98.88 75 ILE A N 1
ATOM 589 C CA . ILE A 1 75 ? 6.012 11.812 -2.811 1 98.88 75 ILE A CA 1
ATOM 590 C C . ILE A 1 75 ? 4.617 12.18 -3.312 1 98.88 75 ILE A C 1
ATOM 592 O O . ILE A 1 75 ? 3.625 11.984 -2.611 1 98.88 75 ILE A O 1
ATOM 596 N N . GLU A 1 76 ? 4.535 12.695 -4.484 1 98.75 76 GLU A N 1
ATOM 597 C CA . GLU A 1 76 ? 3.229 13.047 -5.035 1 98.75 76 GLU A CA 1
ATOM 598 C C . GLU A 1 76 ? 2.389 11.797 -5.297 1 98.75 76 GLU A C 1
ATOM 600 O O . GLU A 1 76 ? 1.179 11.797 -5.062 1 98.75 76 GLU A O 1
ATOM 605 N N . ILE A 1 77 ? 3.012 10.773 -5.832 1 98.81 77 ILE A N 1
ATOM 606 C CA . ILE A 1 77 ? 2.303 9.523 -6.082 1 98.81 77 ILE A CA 1
ATOM 607 C C . ILE A 1 77 ? 1.824 8.93 -4.762 1 98.81 77 ILE A C 1
ATOM 609 O O . ILE A 1 77 ? 0.709 8.406 -4.676 1 98.81 77 ILE A O 1
ATOM 613 N N . LEU A 1 78 ? 2.658 9.023 -3.725 1 98.81 78 LEU A N 1
ATOM 614 C CA . LEU A 1 78 ? 2.26 8.578 -2.395 1 98.81 78 LEU A CA 1
ATOM 615 C C . LEU A 1 78 ? 1.047 9.359 -1.9 1 98.81 78 LEU A C 1
ATOM 617 O O . LEU A 1 78 ? 0.091 8.773 -1.389 1 98.81 78 LEU A O 1
ATOM 621 N N . HIS A 1 79 ? 1.128 10.648 -2.061 1 98.44 79 HIS A N 1
ATOM 622 C CA . HIS A 1 79 ? -0.012 11.484 -1.685 1 98.44 79 HIS A CA 1
ATOM 623 C C . HIS A 1 79 ? -1.271 11.062 -2.436 1 98.44 79 HIS A C 1
ATOM 625 O O . HIS A 1 79 ? -2.346 10.945 -1.841 1 98.44 79 HIS A O 1
ATOM 631 N N . THR A 1 80 ? -1.158 10.812 -3.699 1 97.94 80 THR A N 1
ATOM 632 C CA . THR A 1 80 ? -2.283 10.453 -4.555 1 97.94 80 THR A CA 1
ATOM 633 C C . THR A 1 80 ? -2.879 9.109 -4.137 1 97.94 80 THR A C 1
ATOM 635 O O . THR A 1 80 ? -4.102 8.953 -4.105 1 97.94 80 THR A O 1
ATOM 638 N N . TYR A 1 81 ? -1.967 8.18 -3.838 1 97.62 81 TYR A N 1
ATOM 639 C CA . TYR A 1 81 ? -2.463 6.891 -3.375 1 97.62 81 TYR A CA 1
ATOM 640 C C . TYR A 1 81 ? -3.27 7.047 -2.092 1 97.62 81 TYR A C 1
ATOM 642 O O . TYR A 1 81 ? -4.293 6.383 -1.912 1 97.62 81 TYR A O 1
ATOM 650 N N . THR A 1 82 ? -2.818 7.891 -1.155 1 98.19 82 THR A N 1
ATOM 651 C CA . THR A 1 82 ? -3.549 8.086 0.093 1 98.19 82 THR A CA 1
ATOM 652 C C . THR A 1 82 ? -4.922 8.695 -0.171 1 98.19 82 THR A C 1
ATOM 654 O O . THR A 1 82 ? -5.891 8.383 0.521 1 98.19 82 THR A O 1
ATOM 657 N N . LEU A 1 83 ? -5.047 9.57 -1.229 1 97.44 83 LEU A N 1
ATOM 658 C CA . LEU A 1 83 ? -6.336 10.148 -1.6 1 97.44 83 LEU A CA 1
ATOM 659 C C . LEU A 1 83 ? -7.293 9.07 -2.098 1 97.44 83 LEU A C 1
ATOM 661 O O . LEU A 1 83 ? -8.469 9.062 -1.725 1 97.44 83 LEU A O 1
ATOM 665 N N . ILE A 1 84 ? -6.801 8.172 -2.875 1 98.38 84 ILE A N 1
ATOM 666 C CA . ILE A 1 84 ? -7.641 7.129 -3.461 1 98.38 84 ILE A CA 1
ATOM 667 C C . ILE A 1 84 ? -8.203 6.238 -2.357 1 98.38 84 ILE A C 1
ATOM 669 O O . ILE A 1 84 ? -9.414 6 -2.305 1 98.38 84 ILE A O 1
ATOM 673 N N . HIS A 1 85 ? -7.344 5.785 -1.49 1 98.56 85 HIS A N 1
ATOM 674 C CA . HIS A 1 85 ? -7.801 4.902 -0.424 1 98.56 85 HIS A CA 1
ATOM 675 C C . HIS A 1 85 ? -8.656 5.66 0.59 1 98.56 85 HIS A C 1
ATOM 677 O O . HIS A 1 85 ? -9.648 5.129 1.087 1 98.56 85 HIS A O 1
ATOM 683 N N . ASP A 1 86 ? -8.297 6.906 0.833 1 96.88 86 ASP A N 1
ATOM 684 C CA . ASP A 1 86 ? -9.086 7.742 1.732 1 96.88 86 ASP A CA 1
ATOM 685 C C . ASP A 1 86 ? -10.492 7.973 1.178 1 96.88 86 ASP A C 1
ATOM 687 O O . ASP A 1 86 ? -11.469 7.992 1.932 1 96.88 86 ASP A O 1
ATOM 691 N N . ASP A 1 87 ? -10.617 8.188 -0.101 1 96.38 87 ASP A N 1
ATOM 692 C CA . ASP A 1 87 ? -11.906 8.414 -0.741 1 96.38 87 ASP A CA 1
ATOM 693 C C . ASP A 1 87 ? -12.812 7.191 -0.588 1 96.38 87 ASP A C 1
ATOM 695 O O . ASP A 1 87 ? -14.031 7.328 -0.475 1 96.38 87 ASP A O 1
ATOM 699 N N . ILE A 1 88 ? -12.25 6 -0.612 1 97.06 88 ILE A N 1
ATOM 700 C CA . ILE A 1 88 ? -13.023 4.793 -0.347 1 97.06 88 ILE A CA 1
ATOM 701 C C . ILE A 1 88 ? -13.57 4.832 1.078 1 97.06 88 ILE A C 1
ATOM 703 O O . ILE A 1 88 ? -14.766 4.602 1.299 1 97.06 88 ILE A O 1
ATOM 707 N N . MET A 1 89 ? -12.727 5.148 2 1 95.19 89 MET A N 1
ATOM 708 C CA . MET A 1 89 ? -13.055 5.086 3.422 1 95.19 89 MET A CA 1
ATOM 709 C C . MET A 1 89 ? -14.094 6.141 3.785 1 95.19 89 MET A C 1
ATOM 711 O O . MET A 1 89 ? -14.969 5.891 4.617 1 95.19 89 MET A O 1
ATOM 715 N N . ASP A 1 90 ? -14.039 7.254 3.051 1 89.75 90 ASP A N 1
ATOM 716 C CA . ASP A 1 90 ? -14.953 8.359 3.328 1 89.75 90 ASP A CA 1
ATOM 717 C C . ASP A 1 90 ? -16.172 8.305 2.406 1 89.75 90 ASP A C 1
ATOM 719 O O . ASP A 1 90 ? -17.094 9.102 2.551 1 89.75 90 ASP A O 1
ATOM 723 N N . MET A 1 91 ? -16.109 7.406 1.479 1 90.44 91 MET A N 1
ATOM 724 C CA . MET A 1 91 ? -17.156 7.27 0.474 1 90.44 91 MET A CA 1
ATOM 725 C C . MET A 1 91 ? -17.375 8.586 -0.269 1 90.44 91 MET A C 1
ATOM 727 O O . MET A 1 91 ? -18.516 8.984 -0.508 1 90.44 91 MET A O 1
ATOM 731 N N . ASP A 1 92 ? -16.266 9.227 -0.494 1 89.44 92 ASP A N 1
ATOM 732 C CA . ASP A 1 92 ? -16.344 10.461 -1.269 1 89.44 92 ASP A CA 1
ATOM 733 C C . ASP A 1 92 ? -16.719 10.18 -2.721 1 89.44 92 ASP A C 1
ATOM 735 O O . ASP A 1 92 ? -16.25 9.203 -3.311 1 89.44 92 ASP A O 1
ATOM 739 N N . GLU A 1 93 ? -17.484 11.102 -3.318 1 90.12 93 GLU A N 1
ATOM 740 C CA . GLU A 1 93 ? -17.969 10.852 -4.672 1 90.12 93 GLU A CA 1
ATOM 741 C C . GLU A 1 93 ? -17.172 11.648 -5.699 1 90.12 93 GLU A C 1
ATOM 743 O O . GLU A 1 93 ? -17.125 11.289 -6.879 1 90.12 93 GLU A O 1
ATOM 748 N N . THR A 1 94 ? -16.5 12.766 -5.176 1 89.62 94 THR A N 1
ATOM 749 C CA . THR A 1 94 ? -15.75 13.609 -6.102 1 89.62 94 THR A CA 1
ATOM 750 C C . THR A 1 94 ? -14.398 13.992 -5.508 1 89.62 94 THR A C 1
ATOM 752 O O . THR A 1 94 ? -14.242 14.062 -4.285 1 89.62 94 THR A O 1
ATOM 755 N N . ARG A 1 95 ? -13.438 14.164 -6.348 1 87.06 95 ARG A N 1
ATOM 756 C CA . ARG A 1 95 ? -12.086 14.641 -6.062 1 87.06 95 ARG A CA 1
ATOM 757 C C . ARG A 1 95 ? -11.523 15.43 -7.238 1 87.06 95 ARG A C 1
ATOM 759 O O . ARG A 1 95 ? -11.516 14.953 -8.375 1 87.06 95 ARG A O 1
ATOM 766 N N . ARG A 1 96 ? -11.133 16.641 -6.965 1 85.62 96 ARG A N 1
ATOM 767 C CA . ARG A 1 96 ? -10.562 17.516 -7.984 1 85.62 96 ARG A CA 1
ATOM 768 C C . ARG A 1 96 ? -11.531 17.703 -9.148 1 85.62 96 ARG A C 1
ATOM 770 O O . ARG A 1 96 ? -11.141 17.641 -10.312 1 85.62 96 ARG A O 1
ATOM 777 N N . GLY A 1 97 ? -12.742 17.781 -8.797 1 85.88 97 GLY A N 1
ATOM 778 C CA . GLY A 1 97 ? -13.766 18.062 -9.789 1 85.88 97 GLY A CA 1
ATOM 779 C C . GLY A 1 97 ? -14.172 16.844 -10.602 1 85.88 97 GLY A C 1
ATOM 780 O O . GLY A 1 97 ? -14.953 16.969 -11.547 1 85.88 97 GLY A O 1
ATOM 781 N N . ARG A 1 98 ? -13.648 15.68 -10.18 1 92.94 98 ARG A N 1
ATOM 782 C CA . ARG A 1 98 ? -13.961 14.453 -10.906 1 92.94 98 ARG A CA 1
ATOM 783 C C . ARG A 1 98 ? -14.523 13.391 -9.969 1 92.94 98 ARG A C 1
ATOM 785 O O . ARG A 1 98 ? -14.391 13.492 -8.75 1 92.94 98 ARG A O 1
ATOM 792 N N . ALA A 1 99 ? -15.242 12.43 -10.625 1 96.5 99 ALA A N 1
ATOM 793 C CA . ALA A 1 99 ? -15.68 11.289 -9.828 1 96.5 99 ALA A CA 1
ATOM 794 C C . ALA A 1 99 ? -14.484 10.555 -9.219 1 96.5 99 ALA A C 1
ATOM 796 O O . ALA A 1 99 ? -13.438 10.414 -9.859 1 96.5 99 ALA A O 1
ATOM 797 N N . THR A 1 100 ? -14.641 10.078 -8.039 1 97.31 100 THR A N 1
ATOM 798 C CA . THR A 1 100 ? -13.555 9.375 -7.371 1 97.31 100 THR A CA 1
ATOM 799 C C . THR A 1 100 ? -13.258 8.047 -8.07 1 97.31 100 THR A C 1
ATOM 801 O O . THR A 1 100 ? -14.086 7.539 -8.828 1 97.31 100 THR A O 1
ATOM 804 N N . VAL A 1 101 ? -12.125 7.508 -7.812 1 98.31 101 VAL A N 1
ATOM 805 C CA . VAL A 1 101 ? -11.656 6.309 -8.5 1 98.31 101 VAL A CA 1
ATOM 806 C C . VAL A 1 101 ? -12.609 5.148 -8.227 1 98.31 101 VAL A C 1
ATOM 808 O O . VAL A 1 101 ? -12.977 4.406 -9.141 1 98.31 101 VAL A O 1
ATOM 811 N N . HIS A 1 102 ? -13.055 4.984 -6.957 1 98.06 102 HIS A N 1
ATOM 812 C CA . HIS A 1 102 ? -13.914 3.855 -6.625 1 98.06 102 HIS A CA 1
ATOM 813 C C . HIS A 1 102 ? -15.297 4.008 -7.254 1 98.06 102 HIS A C 1
ATOM 815 O O . HIS A 1 102 ? -16 3.018 -7.457 1 98.06 102 HIS A O 1
ATOM 821 N N . LYS A 1 103 ? -15.727 5.242 -7.516 1 97.5 103 LYS A N 1
ATOM 822 C CA . LYS A 1 103 ? -17 5.465 -8.195 1 97.5 103 LYS A CA 1
ATOM 823 C C . LYS A 1 103 ? -16.906 5.078 -9.672 1 97.5 103 LYS A C 1
ATOM 825 O O . LYS A 1 103 ? -17.875 4.598 -10.258 1 97.5 103 LYS A O 1
ATOM 830 N N . VAL A 1 104 ? -15.75 5.328 -10.211 1 98 104 VAL A N 1
ATOM 831 C CA . VAL A 1 104 ? -15.594 5.09 -11.641 1 98 104 VAL A CA 1
ATOM 832 C C . VAL A 1 104 ? -15.258 3.619 -11.891 1 98 104 VAL A C 1
ATOM 834 O O . VAL A 1 104 ? -15.836 2.982 -12.773 1 98 104 VAL A O 1
ATOM 837 N N . TRP A 1 105 ? -14.383 3.008 -11.055 1 97.81 105 TRP A N 1
ATOM 838 C CA . TRP A 1 105 ? -13.859 1.688 -11.391 1 97.81 105 TRP A CA 1
ATOM 839 C C . TRP A 1 105 ? -14.227 0.671 -10.312 1 97.81 105 TRP A C 1
ATOM 841 O O . TRP A 1 105 ? -13.859 -0.502 -10.406 1 97.81 105 TRP A O 1
ATOM 851 N N . GLY A 1 106 ? -14.914 1.092 -9.289 1 96.94 106 GLY A N 1
ATOM 852 C CA . GLY A 1 106 ? -15.266 0.203 -8.195 1 96.94 106 GLY A CA 1
ATOM 853 C C . GLY A 1 106 ? -14.234 0.18 -7.082 1 96.94 106 GLY A C 1
ATOM 854 O O . GLY A 1 106 ? -13.086 0.589 -7.289 1 96.94 106 GLY A O 1
ATOM 855 N N . ILE A 1 107 ? -14.602 -0.335 -5.91 1 97.69 107 ILE A N 1
ATOM 856 C CA . ILE A 1 107 ? -13.766 -0.362 -4.711 1 97.69 107 ILE A CA 1
ATOM 857 C C . ILE A 1 107 ? -12.547 -1.249 -4.953 1 97.69 107 ILE A C 1
ATOM 859 O O . ILE A 1 107 ? -11.43 -0.887 -4.586 1 97.69 107 ILE A O 1
ATOM 863 N N . ASN A 1 108 ? -12.727 -2.387 -5.613 1 97.62 108 ASN A N 1
ATOM 864 C CA . ASN A 1 108 ? -11.648 -3.342 -5.824 1 97.62 108 ASN A CA 1
ATOM 865 C C . ASN A 1 108 ? -10.508 -2.73 -6.637 1 97.62 108 ASN A C 1
ATOM 867 O O . ASN A 1 108 ? -9.352 -2.783 -6.227 1 97.62 108 ASN A O 1
ATOM 871 N N . MET A 1 109 ? -10.836 -2.125 -7.719 1 98.19 109 MET A N 1
ATOM 872 C CA . MET A 1 109 ? -9.836 -1.521 -8.594 1 98.19 109 MET A CA 1
ATOM 873 C C . MET A 1 109 ? -9.188 -0.314 -7.922 1 98.19 109 MET A C 1
ATOM 875 O O . MET A 1 109 ? -8 -0.054 -8.117 1 98.19 109 MET A O 1
ATOM 879 N N . ALA A 1 110 ? -10.008 0.436 -7.156 1 98.62 110 ALA A N 1
ATOM 880 C CA . ALA A 1 110 ? -9.469 1.583 -6.434 1 98.62 110 ALA A CA 1
ATOM 881 C C . ALA A 1 110 ? -8.414 1.144 -5.414 1 98.62 110 ALA A C 1
ATOM 883 O O . ALA A 1 110 ? -7.371 1.781 -5.281 1 98.62 110 ALA A O 1
ATOM 884 N N . ILE A 1 111 ? -8.688 0.02 -4.703 1 98.69 111 ILE A N 1
ATOM 885 C CA . ILE A 1 111 ? -7.719 -0.523 -3.758 1 98.69 111 ILE A CA 1
ATOM 886 C C . ILE A 1 111 ? -6.438 -0.898 -4.496 1 98.69 111 ILE A C 1
ATOM 888 O O . ILE A 1 111 ? -5.34 -0.518 -4.078 1 98.69 111 ILE A O 1
ATOM 892 N N . LEU A 1 112 ? -6.535 -1.517 -5.605 1 98.69 112 LEU A N 1
ATOM 893 C CA . LEU A 1 112 ? -5.387 -2.004 -6.363 1 98.69 112 LEU A CA 1
ATOM 894 C C . LEU A 1 112 ? -4.582 -0.841 -6.934 1 98.69 112 LEU A C 1
ATOM 896 O O . LEU A 1 112 ? -3.354 -0.907 -7.008 1 98.69 112 LEU A O 1
ATOM 900 N N . ALA A 1 113 ? -5.316 0.135 -7.41 1 98.69 113 ALA A N 1
ATOM 901 C CA . ALA A 1 113 ? -4.629 1.312 -7.934 1 98.69 113 ALA A CA 1
ATOM 902 C C . ALA A 1 113 ? -3.74 1.947 -6.867 1 98.69 113 ALA A C 1
ATOM 904 O O . ALA A 1 113 ? -2.592 2.303 -7.137 1 98.69 113 ALA A O 1
ATOM 905 N N . GLY A 1 114 ? -4.324 2.117 -5.703 1 98.69 114 GLY A N 1
ATOM 906 C CA . GLY A 1 114 ? -3.521 2.625 -4.602 1 98.69 114 GLY A CA 1
ATOM 907 C C . GLY A 1 114 ? -2.33 1.745 -4.273 1 98.69 114 GLY A C 1
ATOM 908 O O . GLY A 1 114 ? -1.224 2.244 -4.059 1 98.69 114 GLY A O 1
ATOM 909 N N . ASP A 1 115 ? -2.539 0.41 -4.258 1 98.81 115 ASP A N 1
ATOM 910 C CA . ASP A 1 115 ? -1.474 -0.542 -3.963 1 98.81 115 ASP A CA 1
ATOM 911 C C . ASP A 1 115 ? -0.353 -0.452 -4.996 1 98.81 115 ASP A C 1
ATOM 913 O O . ASP A 1 115 ? 0.828 -0.483 -4.645 1 98.81 115 ASP A O 1
ATOM 917 N N . LEU A 1 116 ? -0.725 -0.38 -6.258 1 98.88 116 LEU A N 1
ATOM 918 C CA . LEU A 1 116 ? 0.267 -0.262 -7.32 1 98.88 116 LEU A CA 1
ATOM 919 C C . LEU A 1 116 ? 1.09 1.012 -7.156 1 98.88 116 LEU A C 1
ATOM 921 O O . LEU A 1 116 ? 2.318 0.981 -7.27 1 98.88 116 LEU A O 1
ATOM 925 N N . MET A 1 117 ? 0.403 2.092 -6.926 1 98.88 117 MET A N 1
ATOM 926 C CA . MET A 1 117 ? 1.076 3.377 -6.758 1 98.88 117 MET A CA 1
ATOM 927 C C . MET A 1 117 ? 2.084 3.316 -5.617 1 98.88 117 MET A C 1
ATOM 929 O O . MET A 1 117 ? 3.186 3.859 -5.723 1 98.88 117 MET A O 1
ATOM 933 N N . TYR A 1 118 ? 1.688 2.617 -4.543 1 98.69 118 TYR A N 1
ATOM 934 C CA . TYR A 1 118 ? 2.582 2.545 -3.393 1 98.69 118 TYR A CA 1
ATOM 935 C C . TYR A 1 118 ? 3.852 1.776 -3.736 1 98.69 118 TYR A C 1
ATOM 937 O O . TYR A 1 118 ? 4.938 2.113 -3.258 1 98.69 118 TYR A O 1
ATOM 945 N N . SER A 1 119 ? 3.775 0.75 -4.555 1 98.88 119 SER A N 1
ATOM 946 C CA . SER A 1 119 ? 4.953 0.047 -5.055 1 98.88 119 SER A CA 1
ATOM 947 C C . SER A 1 119 ? 5.805 0.953 -5.938 1 98.88 119 SER A C 1
ATOM 949 O O . SER A 1 119 ? 7.031 0.953 -5.836 1 98.88 119 SER A O 1
ATOM 951 N N . VAL A 1 120 ? 5.164 1.741 -6.758 1 98.94 120 VAL A N 1
ATOM 952 C CA . VAL A 1 120 ? 5.844 2.643 -7.68 1 98.94 120 VAL A CA 1
ATOM 953 C C . VAL A 1 120 ? 6.645 3.682 -6.898 1 98.94 120 VAL A C 1
ATOM 955 O O . VAL A 1 120 ? 7.738 4.074 -7.312 1 98.94 120 VAL A O 1
ATOM 958 N N . VAL A 1 121 ? 6.105 4.094 -5.762 1 98.94 121 VAL A N 1
ATOM 959 C CA . VAL A 1 121 ? 6.75 5.078 -4.898 1 98.94 121 VAL A CA 1
ATOM 960 C C . VAL A 1 121 ? 8.156 4.609 -4.539 1 98.94 121 VAL A C 1
ATOM 962 O O . VAL A 1 121 ? 9.125 5.363 -4.68 1 98.94 121 VAL A O 1
ATOM 965 N N . PHE A 1 122 ? 8.305 3.395 -4.152 1 98.94 122 PHE A N 1
ATOM 966 C CA . PHE A 1 122 ? 9.578 2.895 -3.656 1 98.94 122 PHE A CA 1
ATOM 967 C C . PHE A 1 122 ? 10.508 2.537 -4.812 1 98.94 122 PHE A C 1
ATOM 969 O O . PHE A 1 122 ? 11.727 2.688 -4.711 1 98.94 122 PHE A O 1
ATOM 976 N N . ASP A 1 123 ? 9.906 2.041 -5.941 1 98.88 123 ASP A N 1
ATOM 977 C CA . ASP A 1 123 ? 10.727 1.867 -7.137 1 98.88 123 ASP A CA 1
ATOM 978 C C . ASP A 1 123 ? 11.328 3.195 -7.586 1 98.88 123 ASP A C 1
ATOM 980 O O . ASP A 1 123 ? 12.523 3.264 -7.902 1 98.88 123 ASP A O 1
ATOM 984 N N . ALA A 1 124 ? 10.555 4.262 -7.57 1 98.88 124 ALA A N 1
ATOM 985 C CA . ALA A 1 124 ? 10.984 5.598 -7.973 1 98.88 124 ALA A CA 1
ATOM 986 C C . ALA A 1 124 ? 12.07 6.129 -7.039 1 98.88 124 ALA A C 1
ATOM 988 O O . ALA A 1 124 ? 13.039 6.746 -7.488 1 98.88 124 ALA A O 1
ATOM 989 N N . ALA A 1 125 ? 11.891 5.906 -5.754 1 98.75 125 ALA A N 1
ATOM 990 C CA . ALA A 1 125 ? 12.867 6.375 -4.773 1 98.75 125 ALA A CA 1
ATOM 991 C C . ALA A 1 125 ? 14.25 5.805 -5.062 1 98.75 125 ALA A C 1
ATOM 993 O O . ALA A 1 125 ? 15.266 6.488 -4.875 1 98.75 125 ALA A O 1
ATOM 994 N N . THR A 1 126 ? 14.328 4.562 -5.574 1 98.69 126 THR A N 1
ATOM 995 C CA . THR A 1 126 ? 15.609 3.9 -5.816 1 98.69 126 THR A CA 1
ATOM 996 C C . THR A 1 126 ? 16.281 4.461 -7.066 1 98.69 126 THR A C 1
ATOM 998 O O . THR A 1 126 ? 17.453 4.172 -7.328 1 98.69 126 THR A O 1
ATOM 1001 N N . LYS A 1 127 ? 15.617 5.289 -7.785 1 98.62 127 LYS A N 1
ATOM 1002 C CA . LYS A 1 127 ? 16.141 5.812 -9.047 1 98.62 127 LYS A CA 1
ATOM 1003 C C . LYS A 1 127 ? 16.844 7.148 -8.828 1 98.62 127 LYS A C 1
ATOM 1005 O O . LYS A 1 127 ? 17.453 7.691 -9.758 1 98.62 127 LYS A O 1
ATOM 1010 N N . ALA A 1 128 ? 16.719 7.691 -7.586 1 98.56 128 ALA A N 1
ATOM 1011 C CA . ALA A 1 128 ? 17.406 8.953 -7.32 1 98.56 128 ALA A CA 1
ATOM 1012 C C . ALA A 1 128 ? 18.891 8.844 -7.645 1 98.56 128 ALA A C 1
ATOM 1014 O O . ALA A 1 128 ? 19.562 7.895 -7.227 1 98.56 128 ALA A O 1
ATOM 1015 N N . PRO A 1 129 ? 19.406 9.805 -8.445 1 98.69 129 PRO A N 1
ATOM 1016 C CA . PRO A 1 129 ? 20.828 9.734 -8.82 1 98.69 129 PRO A CA 1
ATOM 1017 C C . PRO A 1 129 ? 21.75 10.25 -7.711 1 98.69 129 PRO A C 1
ATOM 1019 O O . PRO A 1 129 ? 22.484 11.211 -7.918 1 98.69 129 PRO A O 1
ATOM 1022 N N . VAL A 1 130 ? 21.734 9.641 -6.559 1 98.75 130 VAL A N 1
ATOM 1023 C CA . VAL A 1 130 ? 22.547 9.922 -5.383 1 98.75 130 VAL A CA 1
ATOM 1024 C C . VAL A 1 130 ? 23.156 8.625 -4.855 1 98.75 130 VAL A C 1
ATOM 1026 O O . VAL A 1 130 ? 22.953 7.551 -5.438 1 98.75 130 VAL A O 1
ATOM 1029 N N . SER A 1 131 ? 24 8.68 -3.807 1 98.69 131 SER A N 1
ATOM 1030 C CA . SER A 1 131 ? 24.656 7.492 -3.273 1 98.69 131 SER A CA 1
ATOM 1031 C C . SER A 1 131 ? 23.641 6.496 -2.725 1 98.69 131 SER A C 1
ATOM 1033 O O . SER A 1 131 ? 22.547 6.875 -2.338 1 98.69 131 SER A O 1
ATOM 1035 N N . ALA A 1 132 ? 24.031 5.215 -2.666 1 98.81 132 ALA A N 1
ATOM 1036 C CA . ALA A 1 132 ? 23.156 4.164 -2.143 1 98.81 132 ALA A CA 1
ATOM 1037 C C . ALA A 1 132 ? 22.766 4.449 -0.694 1 98.81 132 ALA A C 1
ATOM 1039 O O . ALA A 1 132 ? 21.641 4.148 -0.277 1 98.81 132 ALA A O 1
ATOM 1040 N N . GLU A 1 133 ? 23.688 5.008 0.06 1 98.81 133 GLU A N 1
ATOM 1041 C CA . GLU A 1 133 ? 23.391 5.352 1.45 1 98.81 133 GLU A CA 1
ATOM 1042 C C . GLU A 1 133 ? 22.25 6.355 1.55 1 98.81 133 GLU A C 1
ATOM 1044 O O . GLU A 1 133 ? 21.359 6.211 2.395 1 98.81 133 GLU A O 1
ATOM 1049 N N . LYS A 1 134 ? 22.234 7.328 0.679 1 98.88 134 LYS A N 1
ATOM 1050 C CA . LYS A 1 134 ? 21.188 8.336 0.669 1 98.88 134 LYS A CA 1
ATOM 1051 C C . LYS A 1 134 ? 19.859 7.734 0.208 1 98.88 134 LYS A C 1
ATOM 1053 O O . LYS A 1 134 ? 18.797 8.086 0.729 1 98.88 134 LYS A O 1
ATOM 1058 N N . ILE A 1 135 ? 19.969 6.844 -0.774 1 98.94 135 ILE A N 1
ATOM 1059 C CA . ILE A 1 135 ? 18.75 6.191 -1.242 1 98.94 135 ILE A CA 1
ATOM 1060 C C . ILE A 1 135 ? 18.109 5.418 -0.093 1 98.94 135 ILE A C 1
ATOM 1062 O O . ILE A 1 135 ? 16.891 5.461 0.081 1 98.94 135 ILE A O 1
ATOM 1066 N N . VAL A 1 136 ? 18.906 4.727 0.707 1 98.94 136 VAL A N 1
ATOM 1067 C CA . VAL A 1 136 ? 18.391 3.961 1.836 1 98.94 136 VAL A CA 1
ATOM 1068 C C . VAL A 1 136 ? 17.703 4.895 2.826 1 98.94 136 VAL A C 1
ATOM 1070 O O . VAL A 1 136 ? 16.641 4.574 3.352 1 98.94 136 VAL A O 1
ATOM 1073 N N . GLU A 1 137 ? 18.25 6.094 3.061 1 98.88 137 GLU A N 1
ATOM 1074 C CA . GLU A 1 137 ? 17.656 7.078 3.959 1 98.88 137 GLU A CA 1
ATOM 1075 C C . GLU A 1 137 ? 16.328 7.598 3.404 1 98.88 137 GLU A C 1
ATOM 1077 O O . GLU A 1 137 ? 15.375 7.812 4.156 1 98.88 137 GLU A O 1
ATOM 1082 N N . ILE A 1 138 ? 16.312 7.832 2.105 1 98.94 138 ILE A N 1
ATOM 1083 C CA . ILE A 1 138 ? 15.109 8.312 1.44 1 98.94 138 ILE A CA 1
ATOM 1084 C C . ILE A 1 138 ? 13.992 7.273 1.579 1 98.94 138 ILE A C 1
ATOM 1086 O O . ILE A 1 138 ? 12.867 7.605 1.953 1 98.94 138 ILE A O 1
ATOM 1090 N N . VAL A 1 139 ? 14.352 5.992 1.329 1 98.94 139 VAL A N 1
ATOM 1091 C CA . VAL A 1 139 ? 13.391 4.895 1.421 1 98.94 139 VAL A CA 1
ATOM 1092 C C . VAL A 1 139 ? 12.859 4.793 2.848 1 98.94 139 VAL A C 1
ATOM 1094 O O . VAL A 1 139 ? 11.648 4.656 3.059 1 98.94 139 VAL A O 1
ATOM 1097 N N . ARG A 1 140 ? 13.695 4.898 3.791 1 98.81 140 ARG A N 1
ATOM 1098 C CA . ARG A 1 140 ? 13.297 4.828 5.195 1 98.81 140 ARG A CA 1
ATOM 1099 C C . ARG A 1 140 ? 12.367 5.98 5.562 1 98.81 140 ARG A C 1
ATOM 1101 O O . ARG A 1 140 ? 11.383 5.789 6.27 1 98.81 140 ARG A O 1
ATOM 1108 N N . ALA A 1 141 ? 12.711 7.168 5.102 1 98.88 141 ALA A N 1
ATOM 1109 C CA . ALA A 1 141 ? 11.883 8.336 5.383 1 98.88 141 ALA A CA 1
ATOM 1110 C C . ALA A 1 141 ? 10.477 8.172 4.809 1 98.88 141 ALA A C 1
ATOM 1112 O O . ALA A 1 141 ? 9.492 8.492 5.469 1 98.88 141 ALA A O 1
ATOM 1113 N N . ILE A 1 142 ? 10.391 7.648 3.59 1 98.94 142 ILE A N 1
ATOM 1114 C CA . ILE A 1 142 ? 9.102 7.438 2.947 1 98.94 142 ILE A CA 1
ATOM 1115 C C . ILE A 1 142 ? 8.312 6.363 3.705 1 98.94 142 ILE A C 1
ATOM 1117 O O . ILE A 1 142 ? 7.129 6.543 3.994 1 98.94 142 ILE A O 1
ATOM 1121 N N . ALA A 1 143 ? 8.953 5.242 4.008 1 98.94 143 ALA A N 1
ATOM 1122 C CA . ALA A 1 143 ? 8.297 4.133 4.699 1 98.94 143 ALA A CA 1
ATOM 1123 C C . ALA A 1 143 ? 7.77 4.57 6.062 1 98.94 143 ALA A C 1
ATOM 1125 O O . ALA A 1 143 ? 6.633 4.254 6.422 1 98.94 143 ALA A O 1
ATOM 1126 N N . ARG A 1 144 ? 8.539 5.316 6.785 1 98.81 144 ARG A N 1
ATOM 1127 C CA . ARG A 1 144 ? 8.133 5.762 8.117 1 98.81 144 ARG A CA 1
ATOM 1128 C C . ARG A 1 144 ? 6.996 6.773 8.031 1 98.81 144 ARG A C 1
ATOM 1130 O O . ARG A 1 144 ? 6.094 6.77 8.875 1 98.81 144 ARG A O 1
ATOM 1137 N N . ALA A 1 145 ? 7.082 7.645 7.066 1 98.88 145 ALA A N 1
ATOM 1138 C CA . ALA A 1 145 ? 5.949 8.539 6.84 1 98.88 145 ALA A CA 1
ATOM 1139 C C . ALA A 1 145 ? 4.676 7.75 6.555 1 98.88 145 ALA A C 1
ATOM 1141 O O . ALA A 1 145 ? 3.602 8.094 7.055 1 98.88 145 ALA A O 1
ATOM 1142 N N . GLY A 1 146 ? 4.797 6.684 5.699 1 98.81 146 GLY A N 1
ATOM 1143 C CA . GLY A 1 146 ? 3.652 5.832 5.422 1 98.81 146 GLY A CA 1
ATOM 1144 C C . GLY A 1 146 ? 3.055 5.211 6.668 1 98.81 146 GLY A C 1
ATOM 1145 O O . GLY A 1 146 ? 1.831 5.156 6.812 1 98.81 146 GLY A O 1
ATOM 1146 N N . ILE A 1 147 ? 3.879 4.754 7.562 1 98.88 147 ILE A N 1
ATOM 1147 C CA . ILE A 1 147 ? 3.434 4.168 8.82 1 98.88 147 ILE A CA 1
ATOM 1148 C C . ILE A 1 147 ? 2.664 5.211 9.633 1 98.88 147 ILE A C 1
ATOM 1150 O O . ILE A 1 147 ? 1.55 4.949 10.094 1 98.88 147 ILE A O 1
ATOM 1154 N N . GLU A 1 148 ? 3.207 6.387 9.727 1 98.88 148 GLU A N 1
ATOM 1155 C CA . GLU A 1 148 ? 2.578 7.453 10.508 1 98.88 148 GLU A CA 1
ATOM 1156 C C . GLU A 1 148 ? 1.252 7.879 9.883 1 98.88 148 GLU A C 1
ATOM 1158 O O . GLU A 1 148 ? 0.285 8.156 10.594 1 98.88 148 GLU A O 1
ATOM 1163 N N . ILE A 1 149 ? 1.241 7.965 8.578 1 98.88 149 ILE A N 1
ATOM 1164 C CA . ILE A 1 149 ? 0.023 8.344 7.867 1 98.88 149 ILE A CA 1
ATOM 1165 C C . ILE A 1 149 ? -1.091 7.352 8.188 1 98.88 149 ILE A C 1
ATOM 1167 O O . ILE A 1 149 ? -2.219 7.75 8.492 1 98.88 149 ILE A O 1
ATOM 1171 N N . CYS A 1 150 ? -0.754 6.07 8.133 1 98.81 150 CYS A N 1
ATOM 1172 C CA . CYS A 1 150 ? -1.75 5.043 8.422 1 98.81 150 CYS A CA 1
ATOM 1173 C C . CYS A 1 150 ? -2.223 5.125 9.867 1 98.81 150 CYS A C 1
ATOM 1175 O O . CYS A 1 150 ? -3.412 4.957 10.148 1 98.81 150 CYS A O 1
ATOM 1177 N N . GLU A 1 151 ? -1.313 5.363 10.75 1 98.81 151 GLU A N 1
ATOM 1178 C CA . GLU A 1 151 ? -1.681 5.516 12.156 1 98.81 151 GLU A CA 1
ATOM 1179 C C . GLU A 1 151 ? -2.594 6.723 12.359 1 98.81 151 GLU A C 1
ATOM 1181 O O . GLU A 1 151 ? -3.594 6.637 13.078 1 98.81 151 GLU A O 1
ATOM 1186 N N . GLY A 1 152 ? -2.213 7.852 11.75 1 98.62 152 GLY A N 1
ATOM 1187 C CA . GLY A 1 152 ? -3.066 9.023 11.812 1 98.62 152 GLY A CA 1
ATOM 1188 C C . GLY A 1 152 ? -4.441 8.797 11.219 1 98.62 152 GLY A C 1
ATOM 1189 O O . GLY A 1 152 ? -5.449 9.234 11.773 1 98.62 152 GLY A O 1
ATOM 1190 N N . GLN A 1 153 ? -4.531 8.109 10.078 1 98.31 153 GLN A N 1
ATOM 1191 C CA . GLN A 1 153 ? -5.805 7.805 9.43 1 98.31 153 GLN A CA 1
ATOM 1192 C C . GLN A 1 153 ? -6.656 6.879 10.297 1 98.31 153 GLN A C 1
ATOM 1194 O O . GLN A 1 153 ? -7.883 7.008 10.336 1 98.31 153 GLN A O 1
ATOM 1199 N N . ALA A 1 154 ? -6.02 5.926 10.938 1 98.38 154 ALA A N 1
ATOM 1200 C CA . ALA A 1 154 ? -6.742 5.035 11.844 1 98.38 154 ALA A CA 1
ATOM 1201 C C . ALA A 1 154 ? -7.395 5.82 12.984 1 98.38 154 ALA A C 1
ATOM 1203 O O . ALA A 1 154 ? -8.531 5.547 13.359 1 98.38 154 ALA A O 1
ATOM 1204 N N . LEU A 1 155 ? -6.664 6.758 13.531 1 98 155 LEU A N 1
ATOM 1205 C CA . LEU A 1 155 ? -7.223 7.617 14.57 1 98 155 LEU A CA 1
ATOM 1206 C C . LEU A 1 155 ? -8.406 8.422 14.023 1 98 155 LEU A C 1
ATOM 1208 O O . LEU A 1 155 ? -9.43 8.547 14.695 1 98 155 LEU A O 1
ATOM 1212 N N . ASP A 1 156 ? -8.227 8.938 12.828 1 96.75 156 ASP A N 1
ATOM 1213 C CA . ASP A 1 156 ? -9.305 9.68 12.188 1 96.75 156 ASP A CA 1
ATOM 1214 C C . ASP A 1 156 ? -10.57 8.836 12.07 1 96.75 156 ASP A C 1
ATOM 1216 O O . ASP A 1 156 ? -11.672 9.312 12.352 1 96.75 156 ASP A O 1
ATOM 1220 N N . LEU A 1 157 ? -10.445 7.582 11.695 1 95.19 157 LEU A N 1
ATOM 1221 C CA . LEU A 1 157 ? -11.57 6.66 11.594 1 95.19 157 LEU A CA 1
ATOM 1222 C C . LEU A 1 157 ? -12.18 6.406 12.969 1 95.19 157 LEU A C 1
ATOM 1224 O O . LEU A 1 157 ? -13.406 6.371 13.109 1 95.19 157 LEU A O 1
ATOM 1228 N N . GLU A 1 158 ? -11.344 6.219 13.938 1 95.19 158 GLU A N 1
ATOM 1229 C CA . GLU A 1 158 ? -11.812 5.961 15.297 1 95.19 158 GLU A CA 1
ATOM 1230 C C . GLU A 1 158 ? -12.602 7.148 15.844 1 95.19 158 GLU A C 1
ATOM 1232 O O . GLU A 1 158 ? -13.555 6.969 16.594 1 95.19 158 GLU A O 1
ATOM 1237 N N . PHE A 1 159 ? -12.195 8.344 15.492 1 95.06 159 PHE A N 1
ATOM 1238 C CA . PHE A 1 159 ? -12.812 9.57 15.992 1 95.06 159 PHE A CA 1
ATOM 1239 C C . PHE A 1 159 ? -14.25 9.688 15.508 1 95.06 159 PHE A C 1
ATOM 1241 O O . PHE A 1 159 ? -15.055 10.398 16.109 1 95.06 159 PHE A O 1
ATOM 1248 N N . GLU A 1 160 ? -14.555 9.023 14.398 1 89.81 160 GLU A N 1
ATOM 1249 C CA . GLU A 1 160 ? -15.898 9.109 13.828 1 89.81 160 GLU A CA 1
ATOM 1250 C C . GLU A 1 160 ? -16.938 8.539 14.781 1 89.81 160 GLU A C 1
ATOM 1252 O O . GLU A 1 160 ? -18.094 8.969 14.781 1 89.81 160 GLU A O 1
ATOM 1257 N N . THR A 1 161 ? -16.516 7.617 15.633 1 89.19 161 THR A N 1
ATOM 1258 C CA . THR A 1 161 ? -17.484 6.953 16.5 1 89.19 161 THR A CA 1
ATOM 1259 C C . THR A 1 161 ? -17.328 7.426 17.938 1 89.19 161 THR A C 1
ATOM 1261 O O . THR A 1 161 ? -18.078 6.996 18.828 1 89.19 161 THR A O 1
ATOM 1264 N N . ARG A 1 162 ? -16.422 8.289 18.125 1 91.56 162 ARG A N 1
ATOM 1265 C CA . ARG A 1 162 ? -16.203 8.828 19.469 1 91.56 162 ARG A CA 1
ATOM 1266 C C . ARG A 1 162 ? -17.078 10.055 19.719 1 91.56 162 ARG A C 1
ATOM 1268 O O . ARG A 1 162 ? -17.328 10.828 18.797 1 91.56 162 ARG A O 1
ATOM 1275 N N . ASP A 1 163 ? -17.406 10.219 20.953 1 87 163 ASP A N 1
ATOM 1276 C CA . ASP A 1 163 ? -18.203 11.391 21.297 1 87 163 ASP A CA 1
ATOM 1277 C C . ASP A 1 163 ? -17.344 12.648 21.344 1 87 163 ASP A C 1
ATOM 1279 O O . ASP A 1 163 ? -17.766 13.711 20.875 1 87 163 ASP A O 1
ATOM 1283 N N . THR A 1 164 ? -16.219 12.5 21.984 1 88.5 164 THR A N 1
ATOM 1284 C CA . THR A 1 164 ? -15.305 13.633 22.094 1 88.5 164 THR A CA 1
ATOM 1285 C C . THR A 1 164 ? -13.875 13.203 21.812 1 88.5 164 THR A C 1
ATOM 1287 O O . THR A 1 164 ? -13.555 12.016 21.859 1 88.5 164 THR A O 1
ATOM 1290 N N . VAL A 1 165 ? -13.109 14.164 21.344 1 95.75 165 VAL A N 1
ATOM 1291 C CA . VAL A 1 165 ? -11.68 14.008 21.094 1 95.75 165 VAL A CA 1
ATOM 1292 C C . VAL A 1 165 ? -10.914 15.164 21.75 1 95.75 165 VAL A C 1
ATOM 1294 O O . VAL A 1 165 ? -11.336 16.312 21.672 1 95.75 165 VAL A O 1
ATOM 1297 N N . THR A 1 166 ? -9.836 14.828 22.469 1 96.94 166 THR A N 1
ATOM 1298 C CA . THR A 1 166 ? -9.047 15.875 23.109 1 96.94 166 THR A CA 1
ATOM 1299 C C . THR A 1 166 ? -8.172 16.594 22.094 1 96.94 166 THR A C 1
ATOM 1301 O O . THR A 1 166 ? -7.98 16.109 20.969 1 96.94 166 THR A O 1
ATOM 1304 N N . ILE A 1 167 ? -7.668 17.719 22.484 1 97.94 167 ILE A N 1
ATOM 1305 C CA . ILE A 1 167 ? -6.75 18.484 21.656 1 97.94 167 ILE A CA 1
ATOM 1306 C C . ILE A 1 167 ? -5.508 17.656 21.344 1 97.94 167 ILE A C 1
ATOM 1308 O O . ILE A 1 167 ? -5.059 17.594 20.203 1 97.94 167 ILE A O 1
ATOM 1312 N N . GLU A 1 168 ? -5.004 16.938 22.312 1 98 168 GLU A N 1
ATOM 1313 C CA . GLU A 1 168 ? -3.816 16.109 22.141 1 98 168 GLU A CA 1
ATOM 1314 C C . GLU A 1 168 ? -4.066 14.992 21.125 1 98 168 GLU A C 1
ATOM 1316 O O . GLU A 1 168 ? -3.207 14.695 20.297 1 98 168 GLU A O 1
ATOM 1321 N N . GLU A 1 169 ? -5.211 14.391 21.25 1 97.81 169 GLU A N 1
ATOM 1322 C CA . GLU A 1 169 ? -5.562 13.32 20.328 1 97.81 169 GLU A CA 1
ATOM 1323 C C . GLU A 1 169 ? -5.688 13.836 18.906 1 97.81 169 GLU A C 1
ATOM 1325 O O . GLU A 1 169 ? -5.227 13.188 17.969 1 97.81 169 GLU A O 1
ATOM 1330 N N . TYR A 1 170 ? -6.324 15.016 18.781 1 98.12 170 TYR A N 1
ATOM 1331 C CA . TYR A 1 170 ? -6.449 15.617 17.469 1 98.12 170 TYR A CA 1
ATOM 1332 C C . TYR A 1 170 ? -5.078 15.914 16.875 1 98.12 170 TYR A C 1
ATOM 1334 O O . TYR A 1 170 ? -4.828 15.609 15.695 1 98.12 170 TYR A O 1
ATOM 1342 N N . LEU A 1 171 ? -4.234 16.438 17.672 1 98.75 171 LEU A N 1
ATOM 1343 C CA . LEU A 1 171 ? -2.908 16.812 17.188 1 98.75 171 LEU A CA 1
ATOM 1344 C C . LEU A 1 171 ? -2.113 15.578 16.781 1 98.75 171 LEU A C 1
ATOM 1346 O O . LEU A 1 171 ? -1.377 15.602 15.797 1 98.75 171 LEU A O 1
ATOM 1350 N N . LYS A 1 172 ? -2.244 14.508 17.547 1 98.5 172 LYS A N 1
ATOM 1351 C CA . LYS A 1 172 ? -1.598 13.25 17.188 1 98.5 172 LYS A CA 1
ATOM 1352 C C . LYS A 1 172 ? -2.119 12.727 15.852 1 98.5 172 LYS A C 1
ATOM 1354 O O . LYS A 1 172 ? -1.346 12.234 15.023 1 98.5 172 LYS A O 1
ATOM 1359 N N . MET A 1 173 ? -3.377 12.828 15.664 1 98.5 173 MET A N 1
ATOM 1360 C CA . MET A 1 173 ? -4.02 12.352 14.445 1 98.5 173 MET A CA 1
ATOM 1361 C C . MET A 1 173 ? -3.516 13.117 13.227 1 98.5 173 MET A C 1
ATOM 1363 O O . MET A 1 173 ? -3.068 12.508 12.25 1 98.5 173 MET A O 1
ATOM 1367 N N . ILE A 1 174 ? -3.434 14.453 13.242 1 98.62 174 ILE A N 1
ATOM 1368 C CA . ILE A 1 174 ? -3.057 15.219 12.062 1 98.62 174 ILE A CA 1
ATOM 1369 C C . ILE A 1 174 ? -1.542 15.172 11.875 1 98.62 174 ILE A C 1
ATOM 1371 O O . ILE A 1 174 ? -1.038 15.359 10.766 1 98.62 174 ILE A O 1
ATOM 1375 N N . ASP A 1 175 ? -0.79 14.93 13.023 1 98.75 175 ASP A N 1
ATOM 1376 C CA . ASP A 1 175 ? 0.652 14.727 12.93 1 98.75 175 ASP A CA 1
ATOM 1377 C C . ASP A 1 175 ? 0.979 13.562 11.992 1 98.75 175 ASP A C 1
ATOM 1379 O O . ASP A 1 175 ? 1.917 13.648 11.195 1 98.75 175 ASP A O 1
ATOM 1383 N N . GLY A 1 176 ? 0.204 12.5 12.141 1 98.62 176 GLY A N 1
ATOM 1384 C CA . GLY A 1 176 ? 0.371 11.344 11.281 1 98.62 176 GLY A CA 1
ATOM 1385 C C . GLY A 1 176 ? -0.297 11.5 9.922 1 98.62 176 GLY A C 1
ATOM 1386 O O . GLY A 1 176 ? 0.37 11.477 8.891 1 98.62 176 GLY A O 1
ATOM 1387 N N . LYS A 1 177 ? -1.528 11.852 9.883 1 98 177 LYS A N 1
ATOM 1388 C CA . LYS A 1 177 ? -2.367 11.828 8.688 1 98 177 LYS A CA 1
ATOM 1389 C C . LYS A 1 177 ? -1.896 12.852 7.66 1 98 177 LYS A C 1
ATOM 1391 O O . LYS A 1 177 ? -1.939 12.602 6.457 1 98 177 LYS A O 1
ATOM 1396 N N . THR A 1 178 ? -1.373 14.023 8.102 1 98.06 178 THR A N 1
ATOM 1397 C CA . THR A 1 178 ? -1.069 15.117 7.184 1 98.06 178 THR A CA 1
ATOM 1398 C C . THR A 1 178 ? 0.385 15.555 7.324 1 98.06 178 THR A C 1
ATOM 1400 O O . THR A 1 178 ? 1.122 15.609 6.34 1 98.06 178 THR A O 1
ATOM 1403 N N . ALA A 1 179 ? 0.876 15.781 8.508 1 98.88 179 ALA A N 1
ATOM 1404 C CA . ALA A 1 179 ? 2.176 16.406 8.75 1 98.88 179 ALA A CA 1
ATOM 1405 C C . ALA A 1 179 ? 3.314 15.461 8.375 1 98.88 179 ALA A C 1
ATOM 1407 O O . ALA A 1 179 ? 4.367 15.898 7.902 1 98.88 179 ALA A O 1
ATOM 1408 N N . ALA A 1 180 ? 3.082 14.188 8.562 1 98.88 180 ALA A N 1
ATOM 1409 C CA . ALA A 1 180 ? 4.125 13.195 8.312 1 98.88 180 ALA A CA 1
ATOM 1410 C C . ALA A 1 180 ?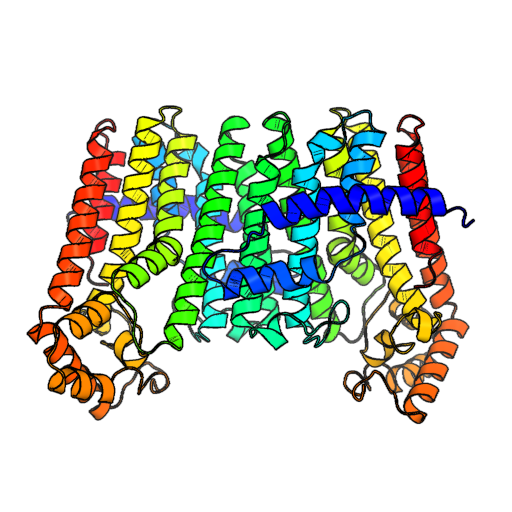 4.641 13.289 6.883 1 98.88 180 ALA A C 1
ATOM 1412 O O . ALA A 1 180 ? 5.844 13.195 6.641 1 98.88 180 ALA A O 1
ATOM 1413 N N . LEU A 1 181 ? 3.768 13.469 5.922 1 98.88 181 LEU A N 1
ATOM 1414 C CA . LEU A 1 181 ? 4.199 13.484 4.527 1 98.88 181 LEU A CA 1
ATOM 1415 C C . LEU A 1 181 ? 4.922 14.789 4.199 1 98.88 181 LEU A C 1
ATOM 1417 O O . LEU A 1 181 ? 5.859 14.797 3.396 1 98.88 181 LEU A O 1
ATOM 1421 N N . PHE A 1 182 ? 4.551 15.914 4.805 1 98.88 182 PHE A N 1
ATOM 1422 C CA . PHE A 1 182 ? 5.27 17.172 4.633 1 98.88 182 PHE A CA 1
ATOM 1423 C C . PHE A 1 182 ? 6.66 17.094 5.246 1 98.88 182 PHE A C 1
ATOM 1425 O O . PHE A 1 182 ? 7.629 17.594 4.676 1 98.88 182 PHE A O 1
ATOM 1432 N N . ASP A 1 183 ? 6.684 16.484 6.422 1 98.94 183 ASP A N 1
ATOM 1433 C CA . ASP A 1 183 ? 7.965 16.234 7.074 1 98.94 183 ASP A CA 1
ATOM 1434 C C . ASP A 1 183 ? 8.898 15.438 6.164 1 98.94 183 ASP A C 1
ATOM 1436 O O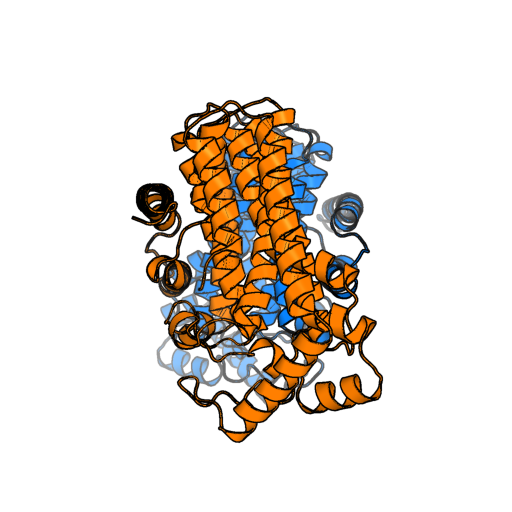 . ASP A 1 183 ? 10.031 15.852 5.91 1 98.94 183 ASP A O 1
ATOM 1440 N N . ALA A 1 184 ? 8.398 14.328 5.66 1 98.94 184 ALA A N 1
ATOM 1441 C CA . ALA A 1 184 ? 9.195 13.492 4.77 1 98.94 184 ALA A CA 1
ATOM 1442 C C . ALA A 1 184 ? 9.617 14.258 3.521 1 98.94 184 ALA A C 1
ATOM 1444 O O . ALA A 1 184 ? 10.742 14.102 3.037 1 98.94 184 ALA A O 1
ATOM 1445 N N . SER A 1 185 ? 8.734 15.062 2.959 1 98.94 185 SER A N 1
ATOM 1446 C CA . SER A 1 185 ? 9.023 15.836 1.757 1 98.94 185 SER A CA 1
ATOM 1447 C C . SER A 1 185 ? 10.242 16.734 1.959 1 98.94 185 SER A C 1
ATOM 1449 O O . SER A 1 185 ? 11.195 16.672 1.185 1 98.94 185 SER A O 1
ATOM 1451 N N . ALA A 1 186 ? 10.203 17.516 3.043 1 98.94 186 ALA A N 1
ATOM 1452 C CA . ALA A 1 186 ? 11.305 18.438 3.316 1 98.94 186 ALA A CA 1
ATOM 1453 C C . ALA A 1 186 ? 12.578 17.688 3.668 1 98.94 186 ALA A C 1
ATOM 1455 O O . ALA A 1 186 ? 13.664 18.031 3.195 1 98.94 186 ALA A O 1
ATOM 1456 N N . LYS A 1 187 ? 12.43 16.656 4.477 1 98.94 187 LYS A N 1
ATOM 1457 C CA . LYS A 1 187 ? 13.562 15.852 4.926 1 98.94 187 LYS A CA 1
ATOM 1458 C C . LYS A 1 187 ? 14.273 15.188 3.748 1 98.94 187 LYS A C 1
ATOM 1460 O O . LYS A 1 187 ? 15.5 15.188 3.674 1 98.94 187 LYS A O 1
ATOM 1465 N N . ILE A 1 188 ? 13.562 14.625 2.836 1 98.94 188 ILE A N 1
ATOM 1466 C CA . ILE A 1 188 ? 14.109 13.938 1.67 1 98.94 188 ILE A CA 1
ATOM 1467 C C . ILE A 1 188 ? 14.875 14.922 0.799 1 98.94 188 ILE A C 1
ATOM 1469 O O . ILE A 1 188 ? 15.961 14.609 0.3 1 98.94 188 ILE A O 1
ATOM 1473 N N . GLY A 1 189 ? 14.289 16.156 0.614 1 98.94 189 GLY A N 1
ATOM 1474 C CA . GLY A 1 189 ? 15.047 17.188 -0.08 1 98.94 189 GLY A CA 1
ATOM 1475 C C . GLY A 1 189 ? 16.391 17.469 0.562 1 98.94 189 GLY A C 1
ATOM 1476 O O . GLY A 1 189 ? 17.406 17.562 -0.13 1 98.94 189 GLY A O 1
ATOM 1477 N N . GLY A 1 190 ? 16.391 17.578 1.89 1 98.94 190 GLY A N 1
ATOM 1478 C CA . GLY A 1 190 ? 17.641 17.766 2.619 1 98.94 190 GLY A CA 1
ATOM 1479 C C . GLY A 1 190 ? 18.625 16.625 2.426 1 98.94 190 GLY A C 1
ATOM 1480 O O . GLY A 1 190 ? 19.797 16.859 2.146 1 98.94 190 GLY A O 1
ATOM 1481 N N . ILE A 1 191 ? 18.141 15.375 2.521 1 98.94 191 ILE A N 1
ATOM 1482 C CA . ILE A 1 191 ? 18.984 14.18 2.379 1 98.94 191 ILE A CA 1
ATOM 1483 C C . ILE A 1 191 ? 19.656 14.188 1.009 1 98.94 191 ILE A C 1
ATOM 1485 O O . ILE A 1 191 ? 20.828 13.859 0.893 1 98.94 191 ILE A O 1
ATOM 1489 N N . ILE A 1 192 ? 18.922 14.586 -0.016 1 98.88 192 ILE A N 1
ATOM 1490 C CA . ILE A 1 192 ? 19.438 14.586 -1.382 1 98.88 192 ILE A CA 1
ATOM 1491 C C . ILE A 1 192 ? 20.484 15.688 -1.536 1 98.88 192 ILE A C 1
ATOM 1493 O O . ILE A 1 192 ? 21.516 15.477 -2.182 1 98.88 192 ILE A O 1
ATOM 1497 N N . GLY A 1 193 ? 20.297 16.828 -0.872 1 98.69 193 GLY A N 1
ATOM 1498 C CA . GLY A 1 193 ? 21.078 18.016 -1.164 1 98.69 193 GLY A CA 1
ATOM 1499 C C . GLY A 1 193 ? 22.297 18.141 -0.281 1 98.69 193 GLY A C 1
ATOM 1500 O O . GLY A 1 193 ? 23.219 18.906 -0.596 1 98.69 193 GLY A O 1
ATOM 1501 N N . THR A 1 194 ? 22.281 17.391 0.871 1 98.62 194 THR A N 1
ATOM 1502 C CA . THR A 1 194 ? 23.391 17.625 1.797 1 98.62 194 THR A CA 1
ATOM 1503 C C . THR A 1 194 ? 23.594 16.422 2.711 1 98.62 194 THR A C 1
ATOM 1505 O O . THR A 1 194 ? 22.797 15.484 2.697 1 98.62 194 THR A O 1
ATOM 1508 N N . ASP A 1 195 ? 24.75 16.391 3.33 1 98.31 195 ASP A N 1
ATOM 1509 C CA . ASP A 1 195 ? 25.016 15.414 4.379 1 98.31 195 ASP A CA 1
ATOM 1510 C C . ASP A 1 195 ? 24.953 16.062 5.762 1 98.31 195 ASP A C 1
ATOM 1512 O O . ASP A 1 195 ? 25.156 15.391 6.773 1 98.31 195 ASP A O 1
ATOM 1516 N N . ASN A 1 196 ? 24.641 17.375 5.793 1 98.44 196 ASN A N 1
ATOM 1517 C CA . ASN A 1 196 ? 24.562 18.109 7.051 1 98.44 196 ASN A CA 1
ATOM 1518 C C . ASN A 1 196 ? 23.297 17.766 7.828 1 98.44 196 ASN A C 1
ATOM 1520 O O . ASN A 1 196 ? 22.203 18.234 7.496 1 98.44 196 ASN A O 1
ATOM 1524 N N . GLN A 1 197 ? 23.469 17.047 8.938 1 98.56 197 GLN A N 1
ATOM 1525 C CA . GLN A 1 197 ? 22.344 16.516 9.703 1 98.56 197 GLN A CA 1
ATOM 1526 C C . GLN A 1 197 ? 21.547 17.656 10.359 1 98.56 197 GLN A C 1
ATOM 1528 O O . GLN A 1 197 ? 20.344 17.547 10.531 1 98.56 197 GLN A O 1
ATOM 1533 N N . GLU A 1 198 ? 22.172 18.719 10.695 1 98.75 198 GLU A N 1
ATOM 1534 C CA . GLU A 1 198 ? 21.469 19.875 11.273 1 98.75 198 GLU A CA 1
ATOM 1535 C C . GLU A 1 198 ? 20.484 20.469 10.281 1 98.75 198 GLU A C 1
ATOM 1537 O O . GLU A 1 198 ? 19.359 20.812 10.648 1 98.75 198 GLU A O 1
ATOM 1542 N N . TYR A 1 199 ? 20.969 20.594 9.023 1 98.88 199 TYR A N 1
ATOM 1543 C CA . TYR A 1 199 ? 20.094 21.109 7.977 1 98.88 199 TYR A CA 1
ATOM 1544 C C . TYR A 1 199 ? 18.906 20.172 7.73 1 98.88 199 TYR A C 1
ATOM 1546 O O . TYR A 1 199 ? 17.766 20.625 7.582 1 98.88 199 TYR A O 1
ATOM 1554 N N . ILE A 1 200 ? 19.172 18.891 7.695 1 98.94 200 ILE A N 1
ATOM 1555 C CA . ILE A 1 200 ? 18.141 17.891 7.43 1 98.94 200 ILE A CA 1
ATOM 1556 C C . ILE A 1 200 ? 17.109 17.922 8.547 1 98.94 200 ILE A C 1
ATOM 1558 O O . ILE A 1 200 ? 15.898 17.891 8.281 1 98.94 200 ILE A O 1
ATOM 1562 N N . GLN A 1 201 ? 17.547 18.047 9.789 1 98.88 201 GLN A N 1
ATOM 1563 C CA . GLN A 1 201 ? 16.625 18.109 10.93 1 98.88 201 GLN A CA 1
ATOM 1564 C C . GLN A 1 201 ? 15.812 19.391 10.922 1 98.88 201 GLN A C 1
ATOM 1566 O O . GLN A 1 201 ? 14.641 19.391 11.297 1 98.88 201 GLN A O 1
ATOM 1571 N N . ALA A 1 202 ? 16.453 20.484 10.516 1 98.94 202 ALA A N 1
ATOM 1572 C CA . ALA A 1 202 ? 15.75 21.75 10.398 1 98.94 202 ALA A CA 1
ATOM 1573 C C . ALA A 1 202 ? 14.633 21.656 9.367 1 98.94 202 ALA A C 1
ATOM 1575 O O . ALA A 1 202 ? 13.523 22.156 9.594 1 98.94 202 ALA A O 1
ATOM 1576 N N . LEU A 1 203 ? 14.93 21.031 8.273 1 98.94 203 LEU A N 1
ATOM 1577 C CA . LEU A 1 203 ? 13.938 20.844 7.219 1 98.94 203 LEU A CA 1
ATOM 1578 C C . LEU A 1 203 ? 12.812 19.922 7.684 1 98.94 203 LEU A C 1
ATOM 1580 O O . LEU A 1 203 ? 11.641 20.156 7.375 1 98.94 203 LEU A O 1
ATOM 1584 N N . SER A 1 204 ? 13.172 18.875 8.383 1 98.94 204 SER A N 1
ATOM 1585 C CA . SER A 1 204 ? 12.172 17.984 8.969 1 98.94 204 SER A CA 1
ATOM 1586 C C . SER A 1 204 ? 11.219 18.75 9.883 1 98.94 204 SER A C 1
ATOM 1588 O O . SER A 1 204 ? 10 18.609 9.773 1 98.94 204 SER A O 1
ATOM 1590 N N . LYS A 1 205 ? 11.75 19.578 10.742 1 98.88 205 LYS A N 1
ATOM 1591 C CA . LYS A 1 205 ? 10.945 20.391 11.648 1 98.88 205 LYS A CA 1
ATOM 1592 C C . LYS A 1 205 ? 10.055 21.359 10.883 1 98.88 205 LYS A C 1
ATOM 1594 O O . LYS A 1 205 ? 8.883 21.531 11.203 1 98.88 205 LYS A O 1
ATOM 1599 N N . TYR A 1 206 ? 10.648 22 9.898 1 98.94 206 TYR A N 1
ATOM 1600 C CA . TYR A 1 206 ? 9.891 22.891 9.016 1 98.94 206 TYR A CA 1
ATOM 1601 C C . TYR A 1 206 ? 8.711 22.156 8.391 1 98.94 206 TYR A C 1
ATOM 1603 O O . TYR A 1 206 ? 7.57 22.609 8.477 1 98.94 206 TYR A O 1
ATOM 1611 N N . GLY A 1 207 ? 8.992 21.031 7.73 1 98.94 207 GLY A N 1
ATOM 1612 C CA . GLY A 1 207 ? 7.957 20.281 7.039 1 98.94 207 GLY A CA 1
ATOM 1613 C C . GLY A 1 207 ? 6.832 19.844 7.957 1 98.94 207 GLY A C 1
ATOM 1614 O O . GLY A 1 207 ? 5.656 19.984 7.613 1 98.94 207 GLY A O 1
ATOM 1615 N N . ARG A 1 208 ? 7.172 19.312 9.109 1 98.94 208 ARG A N 1
ATOM 1616 C CA . ARG A 1 208 ? 6.18 18.797 10.055 1 98.94 208 ARG A CA 1
ATOM 1617 C C . ARG A 1 208 ? 5.262 19.922 10.547 1 98.94 208 ARG A C 1
ATOM 1619 O O . ARG A 1 208 ? 4.039 19.75 10.57 1 98.94 208 ARG A O 1
ATOM 1626 N N . ASN A 1 209 ? 5.879 21.047 10.922 1 98.94 209 ASN A N 1
ATOM 1627 C CA . ASN A 1 209 ? 5.098 22.172 11.398 1 98.94 209 ASN A CA 1
ATOM 1628 C C . ASN A 1 209 ? 4.191 22.734 10.305 1 98.94 209 ASN A C 1
ATOM 1630 O O . ASN A 1 209 ? 3.043 23.094 10.57 1 98.94 209 ASN A O 1
ATOM 1634 N N . VAL A 1 210 ? 4.688 22.781 9.148 1 98.81 210 VAL A N 1
ATOM 1635 C CA . VAL A 1 210 ? 3.896 23.266 8.016 1 98.81 210 VAL A CA 1
ATOM 1636 C C . VAL A 1 210 ? 2.725 22.312 7.77 1 98.81 210 VAL A C 1
ATOM 1638 O O . VAL A 1 210 ? 1.603 22.766 7.516 1 98.81 210 VAL A O 1
ATOM 1641 N N . GLY A 1 211 ? 2.988 21.031 7.793 1 98.81 211 GLY A N 1
ATOM 1642 C CA . GLY A 1 211 ? 1.924 20.062 7.625 1 98.81 211 GLY A CA 1
ATOM 1643 C C . GLY A 1 211 ? 0.835 20.172 8.672 1 98.81 211 GLY A C 1
ATOM 1644 O O . GLY A 1 211 ? -0.353 20.109 8.352 1 98.81 211 GLY A O 1
ATOM 1645 N N . MET A 1 212 ? 1.236 20.344 9.93 1 98.81 212 MET A N 1
ATOM 1646 C CA . MET A 1 212 ? 0.277 20.531 11.016 1 98.81 212 MET A CA 1
ATOM 1647 C C . MET A 1 212 ? -0.557 21.797 10.781 1 98.81 212 MET A C 1
ATOM 1649 O O . MET A 1 212 ? -1.784 21.75 10.883 1 98.81 212 MET A O 1
ATOM 1653 N N . ALA A 1 213 ? 0.145 22.859 10.438 1 98.81 213 ALA A N 1
ATOM 1654 C CA . ALA A 1 213 ? -0.523 24.125 10.203 1 98.81 213 ALA A CA 1
ATOM 1655 C C . ALA A 1 213 ? -1.493 24.031 9.023 1 98.81 213 ALA A C 1
ATOM 1657 O O . ALA A 1 213 ? -2.572 24.625 9.047 1 98.81 213 ALA A O 1
ATOM 1658 N N . PHE A 1 214 ? -1.081 23.328 8.055 1 98.25 214 PHE A N 1
ATOM 1659 C CA . PHE A 1 214 ? -1.898 23.141 6.863 1 98.25 214 PHE A CA 1
ATOM 1660 C C . PHE A 1 214 ? -3.256 22.547 7.223 1 98.25 214 PHE A C 1
ATOM 1662 O O . PHE A 1 214 ? -4.293 23.062 6.805 1 98.25 214 PHE A O 1
ATOM 1669 N N . GLN A 1 215 ? -3.273 21.484 7.973 1 97.69 215 GLN A N 1
ATOM 1670 C CA . GLN A 1 215 ? -4.523 20.828 8.32 1 97.69 215 GLN A CA 1
ATOM 1671 C C . GLN A 1 215 ? -5.383 21.703 9.227 1 97.69 215 GLN A C 1
ATOM 1673 O O . GLN A 1 215 ? -6.598 21.797 9.023 1 97.69 215 GLN A O 1
ATOM 1678 N N . ILE A 1 216 ? -4.773 22.328 10.164 1 98.44 216 ILE A N 1
ATOM 1679 C CA . ILE A 1 216 ? -5.512 23.172 11.094 1 98.44 216 ILE A CA 1
ATOM 1680 C C . ILE A 1 216 ? -6.129 24.359 10.344 1 98.44 216 ILE A C 1
ATOM 1682 O O . ILE A 1 216 ? -7.285 24.719 10.578 1 98.44 216 ILE A O 1
ATOM 1686 N N . TRP A 1 217 ? -5.402 24.875 9.438 1 97.56 217 TRP A N 1
ATOM 1687 C CA . TRP A 1 217 ? -5.906 26 8.672 1 97.56 217 TRP A CA 1
ATOM 1688 C C . TRP A 1 217 ? -7.051 25.578 7.758 1 97.56 217 TRP A C 1
ATOM 1690 O O . TRP A 1 217 ? -7.996 26.344 7.543 1 97.56 217 TRP A O 1
ATOM 1700 N N . ASP A 1 218 ? -6.902 24.406 7.23 1 94.88 218 ASP A N 1
ATOM 1701 C CA . ASP A 1 218 ? -8.016 23.859 6.457 1 94.88 218 ASP A CA 1
ATOM 1702 C C . ASP A 1 218 ? -9.297 23.828 7.289 1 94.88 218 ASP A C 1
ATOM 1704 O O . ASP A 1 218 ? -10.375 24.141 6.789 1 94.88 218 ASP A O 1
ATOM 1708 N N . ASP A 1 219 ? -9.195 23.453 8.5 1 95.81 219 ASP A N 1
ATOM 1709 C CA . ASP A 1 219 ? -10.336 23.406 9.406 1 95.81 219 ASP A CA 1
ATOM 1710 C C . ASP A 1 219 ? -10.891 24.812 9.641 1 95.81 219 ASP A C 1
ATOM 1712 O O . ASP A 1 219 ? -12.109 25 9.734 1 95.81 219 ASP A O 1
ATOM 1716 N N . VAL A 1 220 ? -10.023 25.75 9.734 1 96.56 220 VAL A N 1
ATOM 1717 C CA . VAL A 1 220 ? -10.414 27.141 9.938 1 96.56 220 VAL A CA 1
ATOM 1718 C C . VAL A 1 220 ? -11.164 27.656 8.703 1 96.56 220 VAL A C 1
ATOM 1720 O O . VAL A 1 220 ? -12.234 28.25 8.82 1 96.56 220 VAL A O 1
ATOM 1723 N N . LEU A 1 221 ? -10.633 27.375 7.582 1 94.62 221 LEU A N 1
ATOM 1724 C CA . LEU A 1 221 ? -11.211 27.844 6.324 1 94.62 221 LEU A CA 1
ATOM 1725 C C . LEU A 1 221 ? -12.609 27.266 6.125 1 94.62 221 LEU A C 1
ATOM 1727 O O . LEU A 1 221 ? -13.477 27.922 5.547 1 94.62 221 LEU A O 1
ATOM 1731 N N . ASP A 1 222 ? -12.82 26.109 6.594 1 92.94 222 ASP A N 1
ATOM 1732 C CA . ASP A 1 222 ? -14.117 25.453 6.48 1 92.94 222 ASP A CA 1
ATOM 1733 C C . ASP A 1 222 ? -15.211 26.266 7.168 1 92.94 222 ASP A C 1
ATOM 1735 O O . ASP A 1 222 ? -16.391 26.141 6.832 1 92.94 222 ASP A O 1
ATOM 1739 N N . LEU A 1 223 ? -14.812 27.141 8.039 1 93.19 223 LEU A N 1
ATOM 1740 C CA . LEU A 1 223 ? -15.789 27.859 8.844 1 93.19 223 LEU A CA 1
ATOM 1741 C C . LEU A 1 223 ? -15.836 29.328 8.453 1 93.19 223 LEU A C 1
ATOM 1743 O O . LEU A 1 223 ? -16.828 30.016 8.734 1 93.19 223 LEU A O 1
ATOM 1747 N N . ILE A 1 224 ? -14.812 29.781 7.801 1 89.5 224 ILE A N 1
ATOM 1748 C CA . ILE A 1 224 ? -14.773 31.234 7.68 1 89.5 224 ILE A CA 1
ATOM 1749 C C . ILE A 1 224 ? -14.688 31.641 6.207 1 89.5 224 ILE A C 1
ATOM 1751 O O . ILE A 1 224 ? -14.867 32.812 5.859 1 89.5 224 ILE A O 1
ATOM 1755 N N . ALA A 1 225 ? -14.305 30.719 5.359 1 81.69 225 ALA A N 1
ATOM 1756 C CA . ALA A 1 225 ? -14.055 31.078 3.963 1 81.69 225 ALA A CA 1
ATOM 1757 C C . ALA A 1 225 ? -15.359 31.312 3.215 1 81.69 225 ALA A C 1
ATOM 1759 O O . ALA A 1 225 ? -16.422 30.891 3.66 1 81.69 225 ALA A O 1
ATOM 1760 N N . ASP A 1 226 ? -15.133 32.031 2.121 1 80.56 226 ASP A N 1
ATOM 1761 C CA . ASP A 1 226 ? -16.25 32.219 1.192 1 80.56 226 ASP A CA 1
ATOM 1762 C C . ASP A 1 226 ? -16.562 30.922 0.462 1 80.56 226 ASP A C 1
ATOM 1764 O O . ASP A 1 226 ? -15.664 30.266 -0.062 1 80.56 226 ASP A O 1
ATOM 1768 N N . GLU A 1 227 ? -17.828 30.609 0.469 1 75.62 227 GLU A N 1
ATOM 1769 C CA . GLU A 1 227 ? -18.25 29.328 -0.106 1 75.62 227 GLU A CA 1
ATOM 1770 C C . GLU A 1 227 ? -17.797 29.203 -1.558 1 75.62 227 GLU A C 1
ATOM 1772 O O . GLU A 1 227 ? -17.375 28.125 -1.988 1 75.62 227 GLU A O 1
ATOM 1777 N N . LYS A 1 228 ? -17.906 30.312 -2.273 1 75.94 228 LYS A N 1
ATOM 1778 C CA . LYS A 1 228 ? -17.516 30.297 -3.686 1 75.94 228 LYS A CA 1
ATOM 1779 C C . LYS A 1 228 ? -16.031 30 -3.855 1 75.94 228 LYS A C 1
ATOM 1781 O O . LYS A 1 228 ? -15.641 29.281 -4.766 1 75.94 228 LYS A O 1
ATOM 1786 N N . LYS A 1 229 ? -15.273 30.469 -2.951 1 77.12 229 LYS A N 1
ATOM 1787 C CA . LYS A 1 229 ? -13.82 30.281 -3.01 1 77.12 229 LYS A CA 1
ATOM 1788 C C . LYS A 1 229 ? -13.43 28.906 -2.475 1 77.12 229 LYS A C 1
ATOM 1790 O O . LYS A 1 229 ? -12.531 28.266 -3.02 1 77.12 229 LYS A O 1
ATOM 1795 N N . LEU A 1 230 ? -14.164 28.516 -1.502 1 74.75 230 LEU A N 1
ATOM 1796 C CA . LEU A 1 230 ? -13.836 27.266 -0.821 1 74.75 230 LEU A CA 1
ATOM 1797 C C . LEU A 1 230 ? -14.219 26.062 -1.677 1 74.75 230 LEU A C 1
ATOM 1799 O O . LEU A 1 230 ? -13.609 25 -1.573 1 74.75 230 LEU A O 1
ATOM 1803 N N . GLY A 1 231 ? -15.25 26.266 -2.514 1 70.94 231 GLY A N 1
ATOM 1804 C CA . GLY A 1 231 ? -15.727 25.203 -3.383 1 70.94 231 GLY A CA 1
ATOM 1805 C C . GLY A 1 231 ? -16.641 24.219 -2.674 1 70.94 231 GLY A C 1
ATOM 1806 O O . GLY A 1 231 ? -16.953 23.156 -3.219 1 70.94 231 GLY A O 1
ATOM 1807 N N . LYS A 1 232 ? -16.906 24.484 -1.354 1 73.5 232 LYS A N 1
ATOM 1808 C CA . LYS A 1 232 ? -17.844 23.703 -0.562 1 73.5 232 LYS A CA 1
ATOM 1809 C C . LYS A 1 232 ? -18.594 24.594 0.429 1 73.5 232 LYS A C 1
ATOM 1811 O O . LYS A 1 232 ? -18.156 25.703 0.737 1 73.5 232 LYS A O 1
ATOM 1816 N N . PRO A 1 233 ? -19.766 24.047 0.821 1 77.31 233 PRO A N 1
ATOM 1817 C CA . PRO A 1 233 ? -20.516 24.844 1.802 1 77.31 233 PRO A CA 1
ATOM 1818 C C . PRO A 1 233 ? -19.75 25.016 3.113 1 77.31 233 PRO A C 1
ATOM 1820 O O . PRO A 1 233 ? -19.062 24.109 3.568 1 77.31 233 PRO A O 1
ATOM 1823 N N . VAL A 1 234 ? -19.906 26.125 3.613 1 82.19 234 VAL A N 1
ATOM 1824 C CA . VAL A 1 234 ? -19.281 26.453 4.895 1 82.19 234 VAL A CA 1
ATOM 1825 C C . VAL A 1 234 ? -19.828 25.516 5.977 1 82.19 234 VAL A C 1
ATOM 1827 O O . VAL A 1 234 ? -21 25.172 5.977 1 82.19 234 VAL A O 1
ATOM 1830 N N . GLY A 1 235 ? -18.906 25.016 6.809 1 88 235 GLY A N 1
ATOM 1831 C CA . GLY A 1 235 ? -19.312 24.219 7.957 1 88 235 GLY A CA 1
ATOM 1832 C C . GLY A 1 235 ? -19.531 22.75 7.617 1 88 235 GLY A C 1
ATOM 1833 O O . GLY A 1 235 ? -20.344 22.078 8.258 1 88 235 GLY A O 1
ATOM 1834 N N . SER A 1 236 ? -18.922 22.344 6.551 1 86.56 236 SER A N 1
ATOM 1835 C CA . SER A 1 236 ? -19.031 20.953 6.152 1 86.56 236 SER A CA 1
ATOM 1836 C C . SER A 1 236 ? -18.547 20.016 7.258 1 86.56 236 SER A C 1
ATOM 1838 O O . SER A 1 236 ? -19.109 18.953 7.477 1 86.56 236 SER A O 1
ATOM 1840 N N . ASP A 1 237 ? -17.531 20.406 7.984 1 90.38 237 ASP A N 1
ATOM 1841 C CA . ASP A 1 237 ? -16.969 19.609 9.062 1 90.38 237 ASP A CA 1
ATOM 1842 C C . ASP A 1 237 ? -17.938 19.516 10.242 1 90.38 237 ASP A C 1
ATOM 1844 O O . ASP A 1 237 ? -18 18.484 10.922 1 90.38 237 ASP A O 1
ATOM 1848 N N . ILE A 1 238 ? -18.672 20.531 10.398 1 91.12 238 ILE A N 1
ATOM 1849 C CA . ILE A 1 238 ? -19.688 20.531 11.453 1 91.12 238 ILE A CA 1
ATOM 1850 C C . ILE A 1 238 ? -20.812 19.578 11.094 1 91.12 238 ILE A C 1
ATOM 1852 O O . ILE A 1 238 ? -21.234 18.766 11.93 1 91.12 238 ILE A O 1
ATOM 1856 N N . ARG A 1 239 ? -21.203 19.688 9.867 1 89.19 239 ARG A N 1
ATOM 1857 C CA . ARG A 1 239 ? -22.297 18.828 9.406 1 89.19 239 ARG A CA 1
ATOM 1858 C C . ARG A 1 239 ? -21.906 17.359 9.469 1 89.19 239 ARG A C 1
ATOM 1860 O O . ARG A 1 239 ? -22.734 16.5 9.789 1 89.19 239 ARG A O 1
ATOM 1867 N N . LYS A 1 240 ? -20.672 17.141 9.25 1 88.25 240 LYS A N 1
ATOM 1868 C CA . LYS A 1 240 ? -20.172 15.773 9.211 1 88.25 240 LYS A CA 1
ATOM 1869 C C . LYS A 1 240 ? -19.781 15.289 10.594 1 88.25 240 LYS A C 1
ATOM 1871 O O . LYS A 1 240 ? -19.516 14.102 10.797 1 88.25 240 LYS A O 1
ATOM 1876 N N . GLY A 1 241 ? -19.688 16.219 11.516 1 92 241 GLY A N 1
ATOM 1877 C CA . GLY A 1 241 ? -19.328 15.836 12.875 1 92 241 GLY A CA 1
ATOM 1878 C C . GLY A 1 241 ? -17.844 15.594 13.07 1 92 241 GLY A C 1
ATOM 1879 O O . GLY A 1 241 ? -17.453 14.758 13.883 1 92 241 GLY A O 1
ATOM 1880 N N . LYS A 1 242 ? -17.047 16.25 12.312 1 92.5 242 LYS A N 1
ATOM 1881 C CA . LYS A 1 242 ? -15.594 16.078 12.43 1 92.5 242 LYS A CA 1
ATOM 1882 C C . LYS A 1 242 ? -15.055 16.75 13.688 1 92.5 242 LYS A C 1
ATOM 1884 O O . LYS A 1 242 ? -15.32 17.922 13.93 1 92.5 242 LYS A O 1
ATOM 1889 N N . LYS A 1 243 ? -14.328 16.047 14.445 1 95.62 243 LYS A N 1
ATOM 1890 C CA . LYS A 1 243 ? -13.789 16.531 15.711 1 95.62 243 LYS A CA 1
ATOM 1891 C C . LYS A 1 243 ? -12.453 17.234 15.5 1 95.62 243 LYS A C 1
ATOM 1893 O O . LYS A 1 243 ? -11.406 16.703 15.875 1 95.62 243 LYS A O 1
ATOM 1898 N N . THR A 1 244 ? -12.523 18.438 15.039 1 96.94 244 THR A N 1
ATOM 1899 C CA . THR A 1 244 ? -11.344 19.234 14.727 1 96.94 244 THR A CA 1
ATOM 1900 C C . THR A 1 244 ? -10.781 19.891 15.984 1 96.94 244 THR A C 1
ATOM 1902 O O . THR A 1 244 ? -11.344 19.734 17.062 1 96.94 244 THR A O 1
ATOM 1905 N N . LEU A 1 245 ? -9.656 20.594 15.805 1 98.12 245 LEU A N 1
ATOM 1906 C CA . LEU A 1 245 ? -9.047 21.359 16.891 1 98.12 245 LEU A CA 1
ATOM 1907 C C . LEU A 1 245 ? -10.039 22.359 17.453 1 98.12 245 LEU A C 1
ATOM 1909 O O . LEU A 1 245 ? -10.086 22.562 18.672 1 98.12 245 LEU A O 1
ATOM 1913 N N . ILE A 1 246 ? -10.82 22.938 16.609 1 98.12 246 ILE A N 1
ATOM 1914 C CA . ILE A 1 246 ? -11.789 23.969 16.984 1 98.12 246 ILE A CA 1
ATOM 1915 C C . ILE A 1 246 ? -12.867 23.359 17.875 1 98.12 246 ILE A C 1
ATOM 1917 O O . ILE A 1 246 ? -13.203 23.922 18.922 1 98.12 246 ILE A O 1
ATOM 1921 N N . VAL A 1 247 ? -13.359 22.203 17.453 1 97.12 247 VAL A N 1
ATOM 1922 C CA . VAL A 1 247 ? -14.414 21.516 18.188 1 97.12 247 VAL A CA 1
ATOM 1923 C C . VAL A 1 247 ? -13.875 21.047 19.531 1 97.12 247 VAL A C 1
ATOM 1925 O O . VAL A 1 247 ? -14.555 21.188 20.562 1 97.12 247 VAL A O 1
ATOM 1928 N N . ALA A 1 248 ? -12.68 20.5 19.562 1 97.5 248 ALA A N 1
ATOM 1929 C CA . ALA A 1 248 ? -12.078 20.047 20.812 1 97.5 248 ALA A CA 1
ATOM 1930 C C . ALA A 1 248 ? -11.922 21.203 21.797 1 97.5 248 ALA A C 1
ATOM 1932 O O . ALA A 1 248 ? -12.227 21.062 22.984 1 97.5 248 ALA A O 1
ATOM 1933 N N . HIS A 1 249 ? -11.406 22.344 21.344 1 98.12 249 HIS A N 1
ATOM 1934 C CA . HIS A 1 249 ? -11.242 23.531 22.188 1 98.12 249 HIS A CA 1
ATOM 1935 C C . HIS A 1 249 ? -12.578 24.016 22.719 1 98.12 249 HIS A C 1
ATOM 1937 O O . HIS A 1 249 ? -12.688 24.375 23.891 1 98.12 249 HIS A O 1
ATOM 1943 N N . PHE A 1 250 ? -13.609 24.031 21.875 1 97.81 250 PHE A N 1
ATOM 1944 C CA . PHE A 1 250 ? -14.953 24.453 22.266 1 97.81 250 PHE A CA 1
ATOM 1945 C C . PHE A 1 250 ? -15.477 23.594 23.422 1 97.81 250 PHE A C 1
ATOM 1947 O O . PHE A 1 250 ? -15.961 24.125 24.422 1 97.81 250 PHE A O 1
ATOM 1954 N N . PHE A 1 251 ? -15.328 22.312 23.281 1 96.44 251 PHE A N 1
ATOM 1955 C CA . PHE A 1 251 ? -15.883 21.406 24.266 1 96.44 251 PHE A CA 1
ATOM 1956 C C . PHE A 1 251 ? -15.109 21.5 25.578 1 96.44 251 PHE A C 1
ATOM 1958 O O . PHE A 1 251 ? -15.648 21.172 26.641 1 96.44 251 PHE A O 1
ATOM 1965 N N . GLN A 1 252 ? -13.914 21.906 25.516 1 96.19 252 GLN A N 1
ATOM 1966 C CA . GLN A 1 252 ? -13.109 22.078 26.719 1 96.19 252 GLN A CA 1
ATOM 1967 C C . GLN A 1 252 ? -13.531 23.328 27.484 1 96.19 252 GLN A C 1
ATOM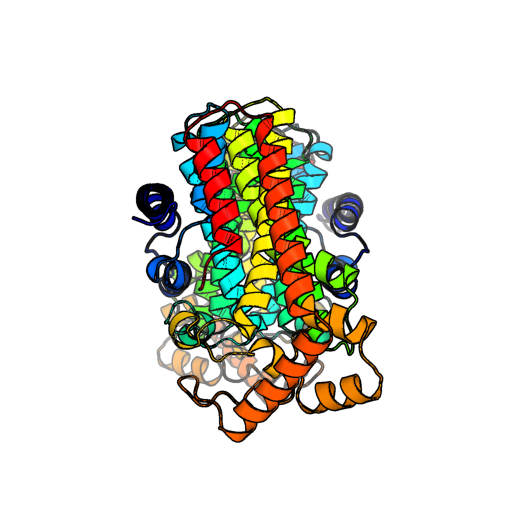 1969 O O . GLN A 1 252 ? -13.328 23.422 28.688 1 96.19 252 GLN A O 1
ATOM 1974 N N . HIS A 1 253 ? -14.211 24.359 26.844 1 97.12 253 HIS A N 1
ATOM 1975 C CA . HIS A 1 253 ? -14.352 25.672 27.469 1 97.12 253 HIS A CA 1
ATOM 1976 C C . HIS A 1 253 ? -15.812 26.094 27.547 1 97.12 253 HIS A C 1
ATOM 1978 O O . HIS A 1 253 ? -16.172 26.938 28.359 1 97.12 253 HIS A O 1
ATOM 1984 N N . ALA A 1 254 ? -16.641 25.5 26.719 1 97.12 254 ALA A N 1
ATOM 1985 C CA . ALA A 1 254 ? -18.016 25.953 26.594 1 97.12 254 ALA A CA 1
ATOM 1986 C C . ALA A 1 254 ? -18.859 25.5 27.781 1 97.12 254 ALA A C 1
ATOM 1988 O O . ALA A 1 254 ? -18.516 24.531 28.469 1 97.12 254 ALA A O 1
ATOM 1989 N N . SER A 1 255 ? -19.953 26.219 28.062 1 97.69 255 SER A N 1
ATOM 1990 C CA . SER A 1 255 ? -20.922 25.797 29.078 1 97.69 255 SER A CA 1
ATOM 1991 C C . SER A 1 255 ? -21.688 24.547 28.641 1 97.69 255 SER A C 1
ATOM 1993 O O . SER A 1 255 ? -21.75 24.25 27.438 1 97.69 255 SER A O 1
ATOM 1995 N N . GLU A 1 256 ? -22.219 23.875 29.609 1 97.19 256 GLU A N 1
ATOM 1996 C CA . GLU A 1 256 ? -23 22.688 29.312 1 97.19 256 GLU A CA 1
ATOM 1997 C C . GLU A 1 256 ? -24.188 23.031 28.422 1 97.19 256 GLU A C 1
ATOM 1999 O O . GLU A 1 256 ? -24.578 22.234 27.562 1 97.19 256 GLU A O 1
ATOM 2004 N N . GLU A 1 257 ? -24.719 24.156 28.625 1 97.19 257 GLU A N 1
ATOM 2005 C CA . GLU A 1 257 ? -25.859 24.594 27.828 1 97.19 257 GLU A CA 1
ATOM 2006 C C . GLU A 1 257 ? -25.453 24.797 26.375 1 97.19 257 GLU A C 1
ATOM 2008 O O . GLU A 1 257 ? -26.172 24.359 25.453 1 97.19 257 GLU A O 1
ATOM 2013 N N . ASP A 1 258 ? -24.375 25.359 26.156 1 97.5 258 ASP A N 1
ATOM 2014 C CA . ASP A 1 258 ? -23.922 25.625 24.797 1 97.5 258 ASP A CA 1
ATOM 2015 C C . ASP A 1 258 ? -23.453 24.344 24.109 1 97.5 258 ASP A C 1
ATOM 2017 O O . ASP A 1 258 ? -23.625 24.188 22.891 1 97.5 258 ASP A O 1
ATOM 2021 N N . LYS A 1 259 ? -22.828 23.453 24.891 1 97 259 LYS A N 1
ATOM 2022 C CA . LYS A 1 259 ? -22.469 22.156 24.344 1 97 259 LYS A CA 1
ATOM 2023 C C . LYS A 1 259 ? -23.719 21.406 23.859 1 97 259 LYS A C 1
ATOM 2025 O O . LYS A 1 259 ? -23.688 20.781 22.797 1 97 259 LYS A O 1
ATOM 2030 N N . ALA A 1 260 ? -24.75 21.516 24.609 1 96.12 260 ALA A N 1
ATOM 2031 C CA . ALA A 1 260 ? -26 20.844 24.234 1 96.12 260 ALA A CA 1
ATOM 2032 C C . ALA A 1 260 ? -26.562 21.438 22.938 1 96.12 260 ALA A C 1
ATOM 2034 O O . ALA A 1 260 ? -27.062 20.703 22.078 1 96.12 260 ALA A O 1
ATOM 2035 N N . GLU A 1 261 ? -26.516 22.703 22.891 1 95.62 261 GLU A N 1
ATOM 2036 C CA . GLU A 1 261 ? -26.984 23.391 21.688 1 95.62 261 GLU A CA 1
ATOM 2037 C C . GLU A 1 261 ? -26.141 23 20.469 1 95.62 261 GLU A C 1
ATOM 2039 O O . GLU A 1 261 ? -26.672 22.781 19.375 1 95.62 261 GLU A O 1
ATOM 2044 N N . PHE A 1 262 ? -24.859 22.953 20.672 1 95.88 262 PHE A N 1
ATOM 2045 C CA . PHE A 1 262 ? -23.922 22.594 19.625 1 95.88 262 PHE A CA 1
ATOM 2046 C C . PHE A 1 262 ? -24.203 21.188 19.109 1 95.88 262 PHE A C 1
ATOM 2048 O O . PHE A 1 262 ? -24.234 20.953 17.906 1 95.88 262 PHE A O 1
ATOM 2055 N N . LEU A 1 263 ? -24.469 20.266 19.969 1 94.75 263 LEU A N 1
ATOM 2056 C CA . LEU A 1 263 ? -24.625 18.844 19.672 1 94.75 263 LEU A CA 1
ATOM 2057 C C . LEU A 1 263 ? -25.922 18.578 18.922 1 94.75 263 LEU A C 1
ATOM 2059 O O . LEU A 1 263 ? -26.078 17.547 18.281 1 94.75 263 LEU A O 1
ATOM 2063 N N . LYS A 1 264 ? -26.812 19.531 18.891 1 93.12 264 LYS A N 1
ATOM 2064 C CA . LYS A 1 264 ? -28.062 19.406 18.125 1 93.12 264 LYS A CA 1
ATOM 2065 C C . LYS A 1 264 ? -27.797 19.438 16.625 1 93.12 264 LYS A C 1
ATOM 2067 O O . LYS A 1 264 ? -28.578 18.922 15.836 1 93.12 264 LYS A O 1
ATOM 2072 N N . VAL A 1 265 ? -26.672 20.016 16.344 1 91.69 265 VAL A N 1
ATOM 2073 C CA . VAL A 1 265 ? -26.391 20.266 14.93 1 91.69 265 VAL A CA 1
ATOM 2074 C C . VAL A 1 265 ? -25.203 19.406 14.492 1 91.69 265 VAL A C 1
ATOM 2076 O O . VAL A 1 265 ? -25.141 18.938 13.359 1 91.69 265 VAL A O 1
ATOM 2079 N N . PHE A 1 266 ? -24.281 19.172 15.375 1 92.38 266 PHE A N 1
ATOM 2080 C CA . PHE A 1 266 ? -22.984 18.531 15.094 1 92.38 266 PHE A CA 1
ATOM 2081 C C . PHE A 1 266 ? -23.188 17.109 14.617 1 92.38 266 PHE A C 1
ATOM 2083 O O . PHE A 1 266 ? -23.703 16.266 15.352 1 92.38 266 PHE A O 1
ATOM 2090 N N . GLY A 1 267 ? -22.844 16.875 13.367 1 89.31 267 GLY A N 1
ATOM 2091 C CA . GLY A 1 267 ? -22.875 15.531 12.812 1 89.31 267 GLY A CA 1
ATOM 2092 C C . GLY A 1 267 ? -24.266 15.102 12.383 1 89.31 267 GLY A C 1
ATOM 2093 O O . GLY A 1 267 ? -24.516 13.922 12.133 1 89.31 267 GLY A O 1
ATOM 2094 N N . LYS A 1 268 ? -25.156 16.016 12.266 1 84.25 268 LYS A N 1
ATOM 2095 C CA . LYS A 1 268 ? -26.562 15.641 12.047 1 84.25 268 LYS A CA 1
ATOM 2096 C C . LYS A 1 268 ? -26.938 15.766 10.57 1 84.25 268 LYS A C 1
ATOM 2098 O O . LYS A 1 268 ? -27.984 15.281 10.156 1 84.25 268 LYS A O 1
ATOM 2103 N N . TYR A 1 269 ? -25.969 16.266 9.82 1 76.75 269 TYR A N 1
ATOM 2104 C CA . TYR A 1 269 ? -26.328 16.531 8.43 1 76.75 269 TYR A CA 1
ATOM 2105 C C . TYR A 1 269 ? -25.266 15.977 7.484 1 76.75 269 TYR A C 1
ATOM 2107 O O . TYR A 1 269 ? -24.938 16.609 6.473 1 76.75 269 TYR A O 1
ATOM 2115 N N . ALA A 1 270 ? -24.578 14.891 7.746 1 68.88 270 ALA A N 1
ATOM 2116 C CA . ALA A 1 270 ? -23.5 14.32 6.957 1 68.88 270 ALA A CA 1
ATOM 2117 C C . ALA A 1 270 ? -23.953 14.047 5.523 1 68.88 270 ALA A C 1
ATOM 2119 O O . ALA A 1 270 ? -23.203 14.312 4.574 1 68.88 270 ALA A O 1
ATOM 2120 N N . GLY A 1 271 ? -25.094 13.641 5.305 1 64.44 271 GLY A N 1
ATOM 2121 C CA . GLY A 1 271 ? -25.562 13.227 3.988 1 64.44 271 GLY A CA 1
ATOM 2122 C C . GLY A 1 271 ? -26.5 14.234 3.352 1 64.44 271 GLY A C 1
ATOM 2123 O O . GLY A 1 271 ? -27.109 13.961 2.311 1 64.44 271 GLY A O 1
ATOM 2124 N N . ASP A 1 272 ? -26.578 15.289 3.924 1 55.03 272 ASP A N 1
ATOM 2125 C CA . ASP A 1 272 ? -27.641 16.188 3.521 1 55.03 272 ASP A CA 1
ATOM 2126 C C . ASP A 1 272 ? -27.219 17.047 2.328 1 55.03 272 ASP A C 1
ATOM 2128 O O . ASP A 1 272 ? -27.891 18.031 1.987 1 55.03 272 ASP A O 1
ATOM 2132 N N . VAL A 1 273 ? -26.141 16.734 1.813 1 58.19 273 VAL A N 1
ATOM 2133 C CA . VAL A 1 273 ? -25.75 17.531 0.66 1 58.19 273 VAL A CA 1
ATOM 2134 C C . VAL A 1 273 ? -26.422 16.984 -0.599 1 58.19 273 VAL A C 1
ATOM 2136 O O . VAL A 1 273 ? -26.281 15.805 -0.923 1 58.19 273 VAL A O 1
ATOM 2139 N N . LYS A 1 274 ? -27.438 17.719 -0.939 1 48.09 274 LYS A N 1
ATOM 2140 C CA . LYS A 1 274 ? -28.141 17.422 -2.188 1 48.09 274 LYS A CA 1
ATOM 2141 C C . LYS A 1 274 ? -27.312 17.859 -3.395 1 48.09 274 LYS A C 1
ATOM 2143 O O . LYS A 1 274 ? -26.953 19.031 -3.52 1 48.09 274 LYS A O 1
ATOM 2148 N N . GLY A 1 275 ? -26.828 16.969 -4.234 1 53.09 275 GLY A N 1
ATOM 2149 C CA . GLY A 1 275 ? -26.203 17.219 -5.523 1 53.09 275 GLY A CA 1
ATOM 2150 C C . GLY A 1 275 ? -25 18.141 -5.434 1 53.09 275 GLY A C 1
ATOM 2151 O O . GLY A 1 275 ? -24.062 17.875 -4.68 1 53.09 275 GLY A O 1
ATOM 2152 N N . LYS A 1 276 ? -25.312 19.266 -6.023 1 50.62 276 LYS A N 1
ATOM 2153 C CA . LYS A 1 276 ? -24.25 20.25 -6.309 1 50.62 276 LYS A CA 1
ATOM 2154 C C . LYS A 1 276 ? -23.891 21.047 -5.059 1 50.62 276 LYS A C 1
ATOM 2156 O O . LYS A 1 276 ? -23.625 22.234 -5.137 1 50.62 276 LYS A O 1
ATOM 2161 N N . GLY A 1 277 ? -24.047 20.516 -3.92 1 59.75 277 GLY A N 1
ATOM 2162 C CA . GLY A 1 277 ? -23.562 21.25 -2.756 1 59.75 277 GLY A CA 1
ATOM 2163 C C . GLY A 1 277 ? -24.609 22.141 -2.127 1 59.75 277 GLY A C 1
ATOM 2164 O O . GLY A 1 277 ? -24.266 23.094 -1.424 1 59.75 277 GLY A O 1
ATOM 2165 N N . ILE A 1 278 ? -25.766 21.984 -2.551 1 58.28 278 ILE A N 1
ATOM 2166 C CA . ILE A 1 278 ? -26.797 22.859 -2.037 1 58.28 278 ILE A CA 1
ATOM 2167 C C . ILE A 1 278 ? -27.312 22.328 -0.703 1 58.28 278 ILE A C 1
ATOM 2169 O O . ILE A 1 278 ? -27.641 21.156 -0.58 1 58.28 278 ILE A O 1
ATOM 2173 N N . ILE A 1 279 ? -27.281 23.172 0.244 1 70.56 279 ILE A N 1
ATOM 2174 C CA . ILE A 1 279 ? -27.766 22.859 1.587 1 70.56 279 ILE A CA 1
ATOM 2175 C C . ILE A 1 279 ? -29.047 23.641 1.864 1 70.56 279 ILE A C 1
ATOM 2177 O O . ILE A 1 279 ? -29.188 24.797 1.459 1 70.56 279 ILE A O 1
ATOM 2181 N N . GLU A 1 280 ? -29.953 22.938 2.465 1 77.88 280 GLU A N 1
ATOM 2182 C CA . GLU A 1 280 ? -31.203 23.578 2.838 1 77.88 280 GLU A CA 1
ATOM 2183 C C . GLU A 1 280 ? -30.969 24.766 3.756 1 77.88 280 GLU A C 1
ATOM 2185 O O . GLU A 1 280 ? -30.047 24.766 4.574 1 77.88 280 GLU A O 1
ATOM 2190 N N . GLU A 1 281 ? -31.828 25.688 3.502 1 77.56 281 GLU A N 1
ATOM 2191 C CA . GLU A 1 281 ? -31.672 26.938 4.223 1 77.56 281 GLU A CA 1
ATOM 2192 C C . GLU A 1 281 ? -31.75 26.719 5.734 1 77.56 281 GLU A C 1
ATOM 2194 O O . GLU A 1 281 ? -31.016 27.359 6.492 1 77.56 281 GLU A O 1
ATOM 2199 N N . ASP A 1 282 ? -32.531 25.938 6.152 1 80.56 282 ASP A N 1
ATOM 2200 C CA . ASP A 1 282 ? -32.688 25.688 7.582 1 80.56 282 ASP A CA 1
ATOM 2201 C C . ASP A 1 282 ? -31.406 25.078 8.156 1 80.56 282 ASP A C 1
ATOM 2203 O O . ASP A 1 282 ? -31 25.438 9.266 1 80.56 282 ASP A O 1
ATOM 2207 N N . ILE A 1 283 ? -30.891 24.344 7.418 1 83.81 283 ILE A N 1
ATOM 2208 C CA . ILE A 1 283 ? -29.641 23.719 7.852 1 83.81 283 ILE A CA 1
ATOM 2209 C C . ILE A 1 283 ? -28.531 24.766 7.895 1 83.81 283 ILE A C 1
ATOM 2211 O O . ILE A 1 283 ? -27.703 24.766 8.82 1 83.81 283 ILE A O 1
ATOM 2215 N N . ARG A 1 284 ? -28.562 25.625 6.961 1 85.62 284 ARG A N 1
ATOM 2216 C CA . ARG A 1 284 ? -27.562 26.703 6.91 1 85.62 284 ARG A CA 1
ATOM 2217 C C . ARG A 1 284 ? -27.656 27.594 8.148 1 85.62 284 ARG A C 1
ATOM 2219 O O . ARG A 1 284 ? -26.625 28.016 8.688 1 85.62 284 ARG A O 1
ATOM 2226 N N . GLU A 1 285 ? -28.781 27.812 8.492 1 89.44 285 GLU A N 1
ATOM 2227 C CA . GLU A 1 285 ? -29 28.656 9.664 1 89.44 285 GLU A CA 1
ATOM 2228 C C . GLU A 1 285 ? -28.531 27.969 10.938 1 89.44 285 GLU A C 1
ATOM 2230 O O . GLU A 1 285 ? -27.953 28.609 11.82 1 89.44 285 GLU A O 1
ATOM 2235 N N . GLU A 1 286 ? -28.812 26.75 11.031 1 90.56 286 GLU A N 1
ATOM 2236 C CA . GLU A 1 286 ? -28.375 25.984 12.195 1 90.56 286 GLU A CA 1
ATOM 2237 C C . GLU A 1 286 ? -26.844 25.938 12.273 1 90.56 286 GLU A C 1
ATOM 2239 O O . GLU A 1 286 ? -26.281 26.109 13.352 1 90.56 286 GLU A O 1
ATOM 2244 N N . VAL A 1 287 ? -26.281 25.797 11.164 1 91.56 287 VAL A N 1
ATOM 2245 C CA . VAL A 1 287 ? -24.828 25.734 11.102 1 91.56 287 VAL A CA 1
ATOM 2246 C C . VAL A 1 287 ? -24.234 27.094 11.469 1 91.56 287 VAL A C 1
ATOM 2248 O O . VAL A 1 287 ? -23.234 27.156 12.18 1 91.56 287 VAL A O 1
ATOM 2251 N N . ALA A 1 288 ? -24.859 28.094 11.023 1 91.81 288 ALA A N 1
ATOM 2252 C CA . ALA A 1 288 ? -24.406 29.438 11.328 1 91.81 288 ALA A CA 1
ATOM 2253 C C . ALA A 1 288 ? -24.453 29.703 12.836 1 91.81 288 ALA A C 1
ATOM 2255 O O . ALA A 1 288 ? -23.578 30.375 13.383 1 91.81 288 ALA A O 1
ATOM 2256 N N . LYS A 1 289 ? -25.469 29.203 13.461 1 93.38 289 LYS A N 1
ATOM 2257 C CA . LYS A 1 289 ? -25.609 29.375 14.906 1 93.38 289 LYS A CA 1
ATOM 2258 C C . LYS A 1 289 ? -24.469 28.672 15.641 1 93.38 289 LYS A C 1
ATOM 2260 O O . LYS A 1 289 ? -23.938 29.203 16.625 1 93.38 289 LYS A O 1
ATOM 2265 N N . VAL A 1 290 ? -24.172 27.578 15.141 1 94.75 290 VAL A N 1
ATOM 2266 C CA . VAL A 1 290 ? -23.109 26.797 15.758 1 94.75 290 VAL A CA 1
ATOM 2267 C C . VAL A 1 290 ? -21.766 27.484 15.531 1 94.75 290 VAL A C 1
ATOM 2269 O O . VAL A 1 290 ? -20.906 27.484 16.406 1 94.75 290 VAL A O 1
ATOM 2272 N N . ILE A 1 291 ? -21.609 28.062 14.406 1 95.06 291 ILE A N 1
ATOM 2273 C CA . ILE A 1 291 ? -20.391 28.797 14.109 1 95.06 291 ILE A CA 1
ATOM 2274 C C . ILE A 1 291 ? -20.25 29.984 15.047 1 95.06 291 ILE A C 1
ATOM 2276 O O . ILE A 1 291 ? -19.156 30.297 15.523 1 95.06 291 ILE A O 1
ATOM 2280 N N . GLU A 1 292 ? -21.359 30.594 15.312 1 96.12 292 GLU A N 1
ATOM 2281 C CA . GLU A 1 292 ? -21.359 31.719 16.25 1 96.12 292 GLU A CA 1
ATOM 2282 C C . GLU A 1 292 ? -20.969 31.266 17.656 1 96.12 292 GLU A C 1
ATOM 2284 O O . GLU A 1 292 ? -20.312 32 18.391 1 96.12 292 GLU A O 1
ATOM 2289 N N . LEU A 1 293 ? -21.406 30.109 18.047 1 97 293 LEU A N 1
ATOM 2290 C CA . LEU A 1 293 ? -21 29.562 19.328 1 97 293 LEU A CA 1
ATOM 2291 C C . LEU A 1 293 ? -19.484 29.359 19.391 1 97 293 LEU A C 1
ATOM 2293 O O . LEU A 1 293 ? -18.859 29.656 20.391 1 97 293 LEU A O 1
ATOM 2297 N N . LEU A 1 294 ? -18.938 28.812 18.281 1 97.88 294 LEU A N 1
ATOM 2298 C CA . LEU A 1 294 ? -17.5 28.594 18.219 1 97.88 294 LEU A CA 1
ATOM 2299 C C . LEU A 1 294 ? -16.75 29.922 18.328 1 97.88 294 LEU A C 1
ATOM 2301 O O . LEU A 1 294 ? -15.695 29.984 18.969 1 97.88 294 LEU A O 1
ATOM 2305 N N . LYS A 1 295 ? -17.281 30.984 17.766 1 97.25 295 LYS A N 1
ATOM 2306 C CA . LYS A 1 295 ? -16.672 32.312 17.844 1 97.25 295 LYS A CA 1
ATOM 2307 C C . LYS A 1 295 ? -16.766 32.875 19.266 1 97.25 295 LYS A C 1
ATOM 2309 O O . LYS A 1 295 ? -15.805 33.469 19.766 1 97.25 295 LYS A O 1
ATOM 2314 N N . LYS A 1 296 ? -17.953 32.656 19.828 1 97.81 296 LYS A N 1
ATOM 2315 C CA . LYS A 1 296 ? -18.203 33.125 21.188 1 97.81 296 LYS A CA 1
ATOM 2316 C C . LYS A 1 296 ? -17.141 32.625 22.156 1 97.81 296 LYS A C 1
ATOM 2318 O O . LYS A 1 296 ? -16.688 33.375 23.031 1 97.81 296 LYS A O 1
ATOM 2323 N N . TYR A 1 297 ? -16.719 31.484 21.953 1 98.31 297 TYR A N 1
ATOM 2324 C CA . TYR A 1 297 ? -15.766 30.875 22.891 1 98.31 297 TYR A CA 1
ATOM 2325 C C . TYR A 1 297 ? -14.336 31 22.375 1 98.31 297 TYR A C 1
ATOM 2327 O O . TYR A 1 297 ? -13.406 30.438 22.953 1 98.31 297 TYR A O 1
ATOM 2335 N N . GLY A 1 298 ? -14.109 31.656 21.219 1 98 298 GLY A N 1
ATOM 2336 C CA . GLY A 1 298 ? -12.789 31.938 20.672 1 98 298 GLY A CA 1
ATOM 2337 C C . GLY A 1 298 ? -12.117 30.719 20.078 1 98 298 GLY A C 1
ATOM 2338 O O . GLY A 1 298 ? -10.891 30.688 19.953 1 98 298 GLY A O 1
ATOM 2339 N N . SER A 1 299 ? -12.852 29.703 19.781 1 98.38 299 SER A N 1
ATOM 2340 C CA . SER A 1 299 ? -12.281 28.438 19.344 1 98.38 299 SER A CA 1
ATOM 2341 C C . SER A 1 299 ? -11.688 28.547 17.953 1 98.38 299 SER A C 1
ATOM 2343 O O . SER A 1 299 ? -10.664 27.922 17.656 1 98.38 299 SER A O 1
ATOM 2345 N N . ILE A 1 300 ? -12.305 29.281 17.031 1 97.94 300 ILE A N 1
ATOM 2346 C CA . ILE A 1 300 ? -11.781 29.484 15.688 1 97.94 300 ILE A CA 1
ATOM 2347 C C . ILE A 1 300 ? -10.484 30.297 15.758 1 97.94 300 ILE A C 1
ATOM 2349 O O . ILE A 1 300 ? -9.5 29.953 15.102 1 97.94 300 ILE A O 1
ATOM 2353 N N . ASP A 1 301 ? -10.445 31.312 16.609 1 98.06 301 ASP A N 1
ATOM 2354 C CA . ASP A 1 301 ? -9.25 32.125 16.797 1 98.06 301 ASP A CA 1
ATOM 2355 C C . ASP A 1 301 ? -8.109 31.297 17.391 1 98.06 301 ASP A C 1
ATOM 2357 O O . ASP A 1 301 ? -6.945 31.5 17.031 1 98.06 301 ASP A O 1
ATOM 2361 N N . TYR A 1 302 ? -8.508 30.484 18.312 1 98.5 302 TYR A N 1
ATOM 2362 C CA . TYR A 1 302 ? -7.512 29.609 18.922 1 98.5 302 TYR A CA 1
ATOM 2363 C C . TYR A 1 302 ? -6.812 28.766 17.859 1 98.5 302 TYR A C 1
ATOM 2365 O O . TYR A 1 302 ? -5.582 28.703 17.812 1 98.5 302 TYR A O 1
ATOM 2373 N N . ALA A 1 303 ? -7.578 28.094 17 1 98.62 303 ALA A N 1
ATOM 2374 C CA . ALA A 1 303 ? -7.02 27.266 15.938 1 98.62 303 ALA A CA 1
ATOM 2375 C C . ALA A 1 303 ? -6.18 28.094 14.969 1 98.62 303 ALA A C 1
ATOM 2377 O O . ALA A 1 303 ? -5.105 27.672 14.547 1 98.62 303 ALA A O 1
ATOM 2378 N N . SER A 1 304 ? -6.676 29.281 14.648 1 98.12 304 SER A N 1
ATOM 2379 C CA . SER A 1 304 ? -5.953 30.172 13.758 1 98.12 304 SER A CA 1
ATOM 2380 C C . SER A 1 304 ? -4.594 30.547 14.336 1 98.12 304 SER A C 1
ATOM 2382 O O . SER A 1 304 ? -3.574 30.469 13.648 1 98.12 304 SER A O 1
ATOM 2384 N N . ARG A 1 305 ? -4.578 30.938 15.57 1 98.5 305 ARG A N 1
ATOM 2385 C CA . ARG A 1 305 ? -3.336 31.312 16.234 1 98.5 305 ARG A CA 1
ATOM 2386 C C . ARG A 1 305 ? -2.391 30.125 16.344 1 98.5 305 ARG A C 1
ATOM 2388 O O . ARG A 1 305 ? -1.176 30.266 16.188 1 98.5 305 ARG A O 1
ATOM 2395 N N . PHE A 1 306 ? -2.943 28.969 16.625 1 98.69 306 PHE A N 1
ATOM 2396 C CA . PHE A 1 306 ? -2.141 27.75 16.719 1 98.69 306 PHE A CA 1
ATOM 2397 C C . PHE A 1 306 ? -1.405 27.484 15.406 1 98.69 306 PHE A C 1
ATOM 2399 O O . PHE A 1 306 ? -0.197 27.234 15.406 1 98.69 306 PHE A O 1
ATOM 2406 N N . ALA A 1 307 ? -2.135 27.547 14.297 1 98.69 307 ALA A N 1
ATOM 2407 C CA . ALA A 1 307 ? -1.556 27.312 12.977 1 98.69 307 ALA A CA 1
ATOM 2408 C C . ALA A 1 307 ? -0.483 28.359 12.664 1 98.69 307 ALA A C 1
ATOM 2410 O O . ALA A 1 307 ? 0.585 28.016 12.148 1 98.69 307 ALA A O 1
ATOM 2411 N N . LYS A 1 308 ? -0.74 29.641 12.984 1 98.69 308 LYS A N 1
ATOM 2412 C CA . LYS A 1 308 ? 0.202 30.719 12.711 1 98.69 308 LYS A CA 1
ATOM 2413 C C . LYS A 1 308 ? 1.475 30.562 13.539 1 98.69 308 LYS A C 1
ATOM 2415 O O . LYS A 1 308 ? 2.57 30.875 13.062 1 98.69 308 LYS A O 1
ATOM 2420 N N . ASN A 1 309 ? 1.302 30.109 14.758 1 98.81 309 ASN A N 1
ATOM 2421 C CA . ASN A 1 309 ? 2.469 29.859 15.594 1 98.81 309 ASN A CA 1
ATOM 2422 C C . ASN A 1 309 ? 3.324 28.719 15.047 1 98.81 309 ASN A C 1
ATOM 2424 O O . ASN A 1 309 ? 4.555 28.781 15.109 1 98.81 309 ASN A O 1
ATOM 2428 N N . LEU A 1 310 ? 2.707 27.656 14.578 1 98.88 310 LEU A N 1
ATOM 2429 C CA . LEU A 1 310 ? 3.434 26.562 13.953 1 98.88 310 LEU A CA 1
ATOM 2430 C C . LEU A 1 310 ? 4.246 27.062 12.758 1 98.88 310 LEU A C 1
ATOM 2432 O O . LEU A 1 310 ? 5.391 26.641 12.562 1 98.88 310 LEU A O 1
ATOM 2436 N N . VAL A 1 311 ? 3.656 27.953 11.969 1 98.75 311 VAL A N 1
ATOM 2437 C CA . VAL A 1 311 ? 4.32 28.5 10.797 1 98.75 311 VAL A CA 1
ATOM 2438 C C . VAL A 1 311 ? 5.52 29.344 11.227 1 98.75 311 VAL A C 1
ATOM 2440 O O . VAL A 1 311 ? 6.586 29.281 10.617 1 98.75 311 VAL A O 1
ATOM 2443 N N . LYS A 1 312 ? 5.324 30.156 12.281 1 98.75 312 LYS A N 1
ATOM 2444 C CA . LYS A 1 312 ? 6.43 30.938 12.82 1 98.75 312 LYS A CA 1
ATOM 2445 C C . LYS A 1 312 ? 7.59 30.031 13.234 1 98.75 312 LYS A C 1
ATOM 2447 O O . LYS A 1 312 ? 8.75 30.312 12.914 1 98.75 312 LYS A O 1
ATOM 2452 N N . GLU A 1 313 ? 7.273 28.953 13.93 1 98.81 313 GLU A N 1
ATOM 2453 C CA . GLU A 1 313 ? 8.289 28 14.359 1 98.81 313 GLU A CA 1
ATOM 2454 C C . GLU A 1 313 ? 8.945 27.312 13.164 1 98.81 313 GLU A C 1
ATOM 2456 O O . GLU A 1 313 ? 10.148 27.047 13.18 1 98.81 313 GLU A O 1
ATOM 2461 N N . ALA A 1 314 ? 8.141 26.984 12.156 1 98.88 314 ALA A N 1
ATOM 2462 C CA . ALA A 1 314 ? 8.672 26.359 10.945 1 98.88 314 ALA A CA 1
ATOM 2463 C C . ALA A 1 314 ? 9.703 27.266 10.273 1 98.88 314 ALA A C 1
ATOM 2465 O O . ALA A 1 314 ? 10.781 26.797 9.898 1 98.88 314 ALA A O 1
ATOM 2466 N N . LYS A 1 315 ? 9.383 28.562 10.148 1 98.81 315 LYS A N 1
ATOM 2467 C CA . LYS A 1 315 ? 10.289 29.516 9.516 1 98.81 315 LYS A CA 1
ATOM 2468 C C . LYS A 1 315 ? 11.547 29.719 10.359 1 98.81 315 LYS A C 1
ATOM 2470 O O . LYS A 1 315 ? 12.641 29.875 9.82 1 98.81 315 LYS A O 1
ATOM 2475 N N . GLU A 1 316 ? 11.367 29.75 11.688 1 98.81 316 GLU A N 1
ATOM 2476 C CA . GLU A 1 316 ? 12.516 29.859 12.586 1 98.81 316 GLU A CA 1
ATOM 2477 C C . GLU A 1 316 ? 13.484 28.703 12.406 1 98.81 316 GLU A C 1
ATOM 2479 O O . GLU A 1 316 ? 14.695 28.875 12.461 1 98.81 316 GLU A O 1
ATOM 2484 N N . ALA A 1 317 ? 12.961 27.484 12.188 1 98.81 317 ALA A N 1
ATOM 2485 C CA . ALA A 1 317 ? 13.789 26.297 12.008 1 98.81 317 ALA A CA 1
ATOM 2486 C C . ALA A 1 317 ? 14.656 26.406 10.758 1 98.81 317 ALA A C 1
ATOM 2488 O O . ALA A 1 317 ? 15.758 25.844 10.703 1 98.81 317 ALA A O 1
ATOM 2489 N N . LEU A 1 318 ? 14.234 27.203 9.773 1 98.81 318 LEU A N 1
ATOM 2490 C CA . LEU A 1 318 ? 14.945 27.297 8.5 1 98.81 318 LEU A CA 1
ATOM 2491 C C . LEU A 1 318 ? 16.141 28.234 8.617 1 98.81 318 LEU A C 1
ATOM 2493 O O . LEU A 1 318 ? 17.016 28.25 7.746 1 98.81 318 LEU A O 1
ATOM 2497 N N . LYS A 1 319 ? 16.219 29 9.695 1 98.5 319 LYS A N 1
ATOM 2498 C CA . LYS A 1 319 ? 17.203 30.078 9.812 1 98.5 319 LYS A CA 1
ATOM 2499 C C . LYS A 1 319 ? 18.625 29.516 9.852 1 98.5 319 LYS A C 1
ATOM 2501 O O . LYS A 1 319 ? 19.578 30.234 9.562 1 98.5 319 LYS A O 1
ATOM 2506 N N . VAL A 1 320 ? 18.75 28.219 10.203 1 98.62 320 VAL A N 1
ATOM 2507 C CA . VAL A 1 320 ? 20.078 27.609 10.242 1 98.62 320 VAL A CA 1
ATOM 2508 C C . VAL A 1 320 ? 20.578 27.375 8.82 1 98.62 320 VAL A C 1
ATOM 2510 O O . VAL A 1 320 ? 21.797 27.25 8.594 1 98.62 320 VAL A O 1
ATOM 2513 N N . LEU A 1 321 ? 19.672 27.328 7.836 1 98.75 321 LEU A N 1
ATOM 2514 C CA . LEU A 1 321 ? 20.062 27.141 6.441 1 98.75 321 LEU A CA 1
ATOM 2515 C C . LEU A 1 321 ? 20.672 28.406 5.867 1 98.75 321 LEU A C 1
ATOM 2517 O O . LEU A 1 321 ? 20.359 29.516 6.332 1 98.75 321 LEU A O 1
ATOM 2521 N N . PRO A 1 322 ? 21.5 28.312 4.867 1 97.5 322 PRO A N 1
ATOM 2522 C CA . PRO A 1 322 ? 22 29.516 4.203 1 97.5 322 PRO A CA 1
ATOM 2523 C C . PRO A 1 322 ? 20.875 30.328 3.531 1 97.5 322 PRO A C 1
ATOM 2525 O O . PRO A 1 322 ? 19.922 29.734 3.01 1 97.5 322 PRO A O 1
ATOM 2528 N N . GLU A 1 323 ? 21.062 31.625 3.508 1 97.69 323 GLU A N 1
ATOM 2529 C CA . GLU A 1 323 ? 20.109 32.469 2.781 1 97.69 323 GLU A CA 1
ATOM 2530 C C . GLU A 1 323 ? 20.125 32.125 1.288 1 97.69 323 GLU A C 1
ATOM 2532 O O . GLU A 1 323 ? 21.203 32 0.691 1 97.69 323 GLU A O 1
ATOM 2537 N N . SER A 1 324 ? 19.031 31.969 0.734 1 97.69 324 SER A N 1
ATOM 2538 C CA . SER A 1 324 ? 18.859 31.672 -0.683 1 97.69 324 SER A CA 1
ATOM 2539 C C . SER A 1 324 ? 17.422 31.906 -1.134 1 97.69 324 SER A C 1
ATOM 2541 O O . SER A 1 324 ? 16.531 32.062 -0.304 1 97.69 324 SER A O 1
ATOM 2543 N N . GLU A 1 325 ? 17.234 32 -2.402 1 97.19 325 GLU A N 1
ATOM 2544 C CA . GLU A 1 325 ? 15.891 32.094 -2.945 1 97.19 325 GLU A CA 1
ATOM 2545 C C . GLU A 1 325 ? 15.047 30.891 -2.574 1 97.19 325 GLU A C 1
ATOM 2547 O O . GLU A 1 325 ? 13.844 31.016 -2.322 1 97.19 325 GLU A O 1
ATOM 2552 N N . ALA A 1 326 ? 15.688 29.75 -2.561 1 98.25 326 ALA A N 1
ATOM 2553 C CA . ALA A 1 326 ? 14.984 28.516 -2.207 1 98.25 326 ALA A CA 1
ATOM 2554 C C . ALA A 1 326 ? 14.492 28.562 -0.763 1 98.25 326 ALA A C 1
ATOM 2556 O O . ALA A 1 326 ? 13.359 28.188 -0.476 1 98.25 326 ALA A O 1
ATOM 2557 N N . ARG A 1 327 ? 15.352 28.969 0.127 1 98.56 327 ARG A N 1
ATOM 2558 C CA . ARG A 1 327 ? 14.922 29.109 1.514 1 98.56 327 ARG A CA 1
ATOM 2559 C C . ARG A 1 327 ? 13.758 30.078 1.632 1 98.56 327 ARG A C 1
ATOM 2561 O O . ARG A 1 327 ? 12.789 29.812 2.346 1 98.56 327 ARG A O 1
ATOM 2568 N N . LYS A 1 328 ? 13.852 31.188 0.949 1 98.06 328 LYS A N 1
ATOM 2569 C CA . LYS A 1 328 ? 12.789 32.188 0.953 1 98.06 328 LYS A CA 1
ATOM 2570 C C . LYS A 1 328 ? 11.477 31.594 0.443 1 98.06 328 LYS A C 1
ATOM 2572 O O . LYS A 1 328 ? 10.406 31.891 0.974 1 98.06 328 LYS A O 1
ATOM 2577 N N . ASN A 1 329 ? 11.586 30.797 -0.576 1 98.38 329 ASN A N 1
ATOM 2578 C CA . ASN A 1 329 ? 10.391 30.172 -1.125 1 98.38 329 ASN A CA 1
ATOM 2579 C C . ASN A 1 329 ? 9.734 29.234 -0.111 1 98.38 329 ASN A C 1
ATOM 2581 O O . ASN A 1 329 ? 8.508 29.156 -0.041 1 98.38 329 AS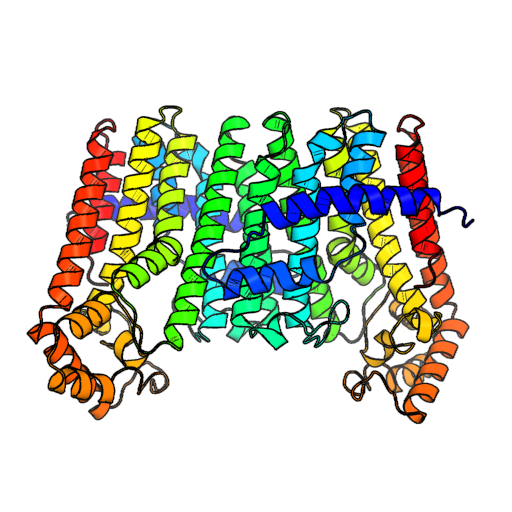N A O 1
ATOM 2585 N N . LEU A 1 330 ? 10.555 28.484 0.645 1 98.81 330 LEU A N 1
ATOM 2586 C CA . LEU A 1 330 ? 10 27.641 1.697 1 98.81 330 LEU A CA 1
ATOM 2587 C C . LEU A 1 330 ? 9.297 28.484 2.76 1 98.81 330 LEU A C 1
ATOM 2589 O O . LEU A 1 330 ? 8.227 28.125 3.24 1 98.81 330 LEU A O 1
ATOM 2593 N N . GLU A 1 331 ? 9.922 29.625 3.117 1 98.69 331 GLU A N 1
ATOM 2594 C CA . GLU A 1 331 ? 9.32 30.531 4.086 1 98.69 331 GLU A CA 1
ATOM 2595 C C . GLU A 1 331 ? 8.008 31.109 3.561 1 98.69 331 GLU A C 1
ATOM 2597 O O . GLU A 1 331 ? 7.02 31.188 4.293 1 98.69 331 GLU A O 1
ATOM 2602 N N . LEU A 1 332 ? 8.016 31.484 2.324 1 98.25 332 LEU A N 1
ATOM 2603 C CA . LEU A 1 332 ? 6.824 32.031 1.706 1 98.25 332 LEU A CA 1
ATOM 2604 C C . LEU A 1 332 ? 5.707 31 1.633 1 98.25 332 LEU A C 1
ATOM 2606 O O . LEU A 1 332 ? 4.535 31.328 1.812 1 98.25 332 LEU A O 1
ATOM 2610 N N . LEU A 1 333 ? 6.051 29.797 1.312 1 98.31 333 LEU A N 1
ATOM 2611 C CA . LEU A 1 333 ? 5.047 28.734 1.284 1 98.31 333 LEU A CA 1
ATOM 2612 C C . LEU A 1 333 ? 4.398 28.562 2.654 1 98.31 333 LEU A C 1
ATOM 2614 O O . LEU A 1 333 ? 3.18 28.406 2.752 1 98.31 333 LEU A O 1
ATOM 2618 N N . ALA A 1 334 ? 5.262 28.562 3.693 1 98.44 334 ALA A N 1
ATOM 2619 C CA . ALA A 1 334 ? 4.727 28.469 5.051 1 98.44 334 ALA A CA 1
ATOM 2620 C C . ALA A 1 334 ? 3.746 29.594 5.336 1 98.44 334 ALA A C 1
ATOM 2622 O O . ALA A 1 334 ? 2.664 29.375 5.883 1 98.44 334 ALA A O 1
ATOM 2623 N N . ASP A 1 335 ? 4.094 30.797 4.938 1 98.06 335 ASP A N 1
ATOM 2624 C CA . ASP A 1 335 ? 3.215 31.938 5.121 1 98.06 335 ASP A CA 1
ATOM 2625 C C . ASP A 1 335 ? 1.906 31.766 4.355 1 98.06 335 ASP A C 1
ATOM 2627 O O . ASP A 1 335 ? 0.832 32.094 4.871 1 98.06 335 ASP A O 1
ATOM 2631 N N . PHE A 1 336 ? 2.012 31.328 3.219 1 96.75 336 PHE A N 1
ATOM 2632 C CA . PHE A 1 336 ? 0.85 31.172 2.354 1 96.75 336 PHE A CA 1
ATOM 2633 C C . PHE A 1 336 ? -0.162 30.219 2.979 1 96.75 336 PHE A C 1
ATOM 2635 O O . PHE A 1 336 ? -1.372 30.422 2.855 1 96.75 336 PHE A O 1
ATOM 2642 N N . ILE A 1 337 ? 0.273 29.188 3.627 1 94.56 337 ILE A N 1
ATOM 2643 C CA . ILE A 1 337 ? -0.569 28.141 4.195 1 94.56 337 ILE A CA 1
ATOM 2644 C C . ILE A 1 337 ? -1.578 28.75 5.16 1 94.56 337 ILE A C 1
ATOM 2646 O O . ILE A 1 337 ? -2.742 28.344 5.195 1 94.56 337 ILE A O 1
ATOM 2650 N N . VAL A 1 338 ? -1.155 29.812 5.91 1 94.62 338 VAL A N 1
ATOM 2651 C CA . VAL A 1 338 ? -2.023 30.359 6.953 1 94.62 338 VAL A CA 1
ATOM 2652 C C . VAL A 1 338 ? -2.629 31.672 6.488 1 94.62 338 VAL A C 1
ATOM 2654 O O . VAL A 1 338 ? -3.238 32.406 7.277 1 94.62 338 VAL A O 1
ATOM 2657 N N . GLU A 1 339 ? -2.426 31.984 5.184 1 92.88 339 GLU A N 1
ATOM 2658 C CA . GLU A 1 339 ? -2.975 33.219 4.664 1 92.88 339 GLU A CA 1
ATOM 2659 C C . GLU A 1 339 ? -3.928 32.969 3.502 1 92.88 339 GLU A C 1
ATOM 2661 O O . GLU A 1 339 ? -4.676 33.875 3.096 1 92.88 339 GLU A O 1
ATOM 2666 N N . ARG A 1 340 ? -3.844 31.75 3.039 1 88.38 340 ARG A N 1
ATOM 2667 C CA . ARG A 1 340 ? -4.68 31.438 1.884 1 88.38 340 ARG A CA 1
ATOM 2668 C C . ARG A 1 340 ? -6.16 31.516 2.24 1 88.38 340 ARG A C 1
ATOM 2670 O O . ARG A 1 340 ? -6.531 31.344 3.404 1 88.38 340 ARG A O 1
ATOM 2677 N N . GLU A 1 341 ? -6.98 31.719 1.146 1 84.88 341 GLU A N 1
ATOM 2678 C CA . GLU A 1 341 ? -8.414 31.891 1.345 1 84.88 341 GLU A CA 1
ATOM 2679 C C . GLU A 1 341 ? -9.203 30.703 0.814 1 84.88 341 GLU A C 1
ATOM 2681 O O . GLU A 1 341 ? -10.43 30.688 0.882 1 84.88 341 GLU A O 1
ATOM 2686 N N . TYR A 1 342 ? -8.461 29.906 0.162 1 78.94 342 TYR A N 1
ATOM 2687 C CA . TYR A 1 342 ? -9.055 28.672 -0.333 1 78.94 342 TYR A CA 1
ATOM 2688 C C . TYR A 1 342 ? -8.023 27.562 -0.385 1 78.94 342 TYR A C 1
ATOM 2690 O O . TYR A 1 342 ? -6.824 27.812 -0.449 1 78.94 342 TYR A O 1
ATOM 2698 N N . MET B 1 1 ? 9.5 -42.031 7.246 1 51.94 1 MET B N 1
ATOM 2699 C CA . MET B 1 1 ? 9.734 -40.562 7.258 1 51.94 1 MET B CA 1
ATOM 2700 C C . MET B 1 1 ? 9.75 -40 5.84 1 51.94 1 MET B C 1
ATOM 2702 O O . MET B 1 1 ? 10.414 -40.562 4.961 1 51.94 1 MET B O 1
ATOM 2706 N N . SER B 1 2 ? 8.773 -39.062 5.461 1 72.31 2 SER B N 1
ATOM 2707 C CA . SER B 1 2 ? 8.633 -38.594 4.086 1 72.31 2 SER B CA 1
ATOM 2708 C C . SER B 1 2 ? 9.898 -37.906 3.615 1 72.31 2 SER B C 1
ATOM 2710 O O . SER B 1 2 ? 10.703 -37.438 4.434 1 72.31 2 SER B O 1
ATOM 2712 N N . LYS B 1 3 ? 10.352 -38.188 2.371 1 88.88 3 LYS B N 1
ATOM 2713 C CA . LYS B 1 3 ? 11.5 -37.531 1.74 1 88.88 3 LYS B CA 1
ATOM 2714 C C . LYS B 1 3 ? 11.516 -36.031 2.029 1 88.88 3 LYS B C 1
ATOM 2716 O O . LYS B 1 3 ? 12.539 -35.375 1.869 1 88.88 3 LYS B O 1
ATOM 2721 N N . PHE B 1 4 ? 10.406 -35.562 2.746 1 92.94 4 PHE B N 1
ATOM 2722 C CA . PHE B 1 4 ? 10.305 -34.125 2.951 1 92.94 4 PHE B CA 1
ATOM 2723 C C . PHE B 1 4 ? 10.477 -33.781 4.426 1 92.94 4 PHE B C 1
ATOM 2725 O O . PHE B 1 4 ? 10.43 -32.625 4.801 1 92.94 4 PHE B O 1
ATOM 2732 N N . ASP B 1 5 ? 10.742 -34.75 5.297 1 92.88 5 ASP B N 1
ATOM 2733 C CA . ASP B 1 5 ? 10.781 -34.5 6.738 1 92.88 5 ASP B CA 1
ATOM 2734 C C . ASP B 1 5 ? 11.852 -33.5 7.109 1 92.88 5 ASP B C 1
ATOM 2736 O O . ASP B 1 5 ? 11.609 -32.594 7.914 1 92.88 5 ASP B O 1
ATOM 2740 N N . ALA B 1 6 ? 13 -33.719 6.551 1 92.06 6 ALA B N 1
ATOM 2741 C CA . ALA B 1 6 ? 14.102 -32.812 6.828 1 92.06 6 ALA B CA 1
ATOM 2742 C C . ALA B 1 6 ? 13.758 -31.391 6.371 1 92.06 6 ALA B C 1
ATOM 2744 O O . ALA B 1 6 ? 14.109 -30.422 7.043 1 92.06 6 ALA B O 1
ATOM 2745 N N . LEU B 1 7 ? 13.148 -31.266 5.215 1 95.38 7 LEU B N 1
ATOM 2746 C CA . LEU B 1 7 ? 12.719 -29.969 4.691 1 95.38 7 LEU B CA 1
ATOM 2747 C C . LEU B 1 7 ? 11.734 -29.297 5.648 1 95.38 7 LEU B C 1
ATOM 2749 O O . LEU B 1 7 ? 11.891 -28.125 5.992 1 95.38 7 LEU B O 1
ATOM 2753 N N . PHE B 1 8 ? 10.766 -30.047 6.164 1 95.25 8 PHE B N 1
ATOM 2754 C CA . PHE B 1 8 ? 9.727 -29.516 7.039 1 95.25 8 PHE B CA 1
ATOM 2755 C C . PHE B 1 8 ? 10.32 -29.062 8.367 1 95.25 8 PHE B C 1
ATOM 2757 O O . PHE B 1 8 ? 9.891 -28.062 8.938 1 95.25 8 PHE B O 1
ATOM 2764 N N . ARG B 1 9 ? 11.289 -29.844 8.797 1 94.81 9 ARG B N 1
ATOM 2765 C CA . ARG B 1 9 ? 11.984 -29.453 10.023 1 94.81 9 ARG B CA 1
ATOM 2766 C C . ARG B 1 9 ? 12.719 -28.125 9.828 1 94.81 9 ARG B C 1
ATOM 2768 O O . ARG B 1 9 ? 12.672 -27.25 10.703 1 94.81 9 ARG B O 1
ATOM 2775 N N . SER B 1 10 ? 13.352 -28 8.719 1 95.81 10 SER B N 1
ATOM 2776 C CA . SER B 1 10 ? 14.086 -26.766 8.414 1 95.81 10 SER B CA 1
ATOM 2777 C C . SER B 1 10 ? 13.141 -25.578 8.281 1 95.81 10 SER B C 1
ATOM 2779 O O . SER B 1 10 ? 13.438 -24.484 8.75 1 95.81 10 SER B O 1
ATOM 2781 N N . ILE B 1 11 ? 12.016 -25.797 7.652 1 96.81 11 ILE B N 1
ATOM 2782 C CA . ILE B 1 11 ? 11.008 -24.75 7.488 1 96.81 11 ILE B CA 1
ATOM 2783 C C . ILE B 1 11 ? 10.508 -24.297 8.859 1 96.81 11 ILE B C 1
ATOM 2785 O O . ILE B 1 11 ? 10.422 -23.094 9.125 1 96.81 11 ILE B O 1
ATOM 2789 N N . LYS B 1 12 ? 10.234 -25.234 9.711 1 96.06 12 LYS B N 1
ATOM 2790 C CA . LYS B 1 12 ? 9.688 -24.938 11.031 1 96.06 12 LYS B CA 1
ATOM 2791 C C . LYS B 1 12 ? 10.695 -24.156 11.875 1 96.06 12 LYS B C 1
ATOM 2793 O O . LYS B 1 12 ? 10.32 -23.234 12.586 1 96.06 12 LYS B O 1
ATOM 2798 N N . GLU B 1 13 ? 11.883 -24.547 11.781 1 96.06 13 GLU B N 1
ATOM 2799 C CA . GLU B 1 13 ? 12.938 -23.891 12.555 1 96.06 13 GLU B CA 1
ATOM 2800 C C . GLU B 1 13 ? 13.109 -22.438 12.109 1 96.06 13 GLU B C 1
ATOM 2802 O O . GLU B 1 13 ? 13.195 -21.531 12.945 1 96.06 13 GLU B O 1
ATOM 2807 N N . LYS B 1 14 ? 13.141 -22.219 10.875 1 96.88 14 LYS B N 1
ATOM 2808 C CA . LYS B 1 14 ? 13.328 -20.875 10.352 1 96.88 14 LYS B CA 1
ATOM 2809 C C . LYS B 1 14 ? 12.07 -20.016 10.555 1 96.88 14 LYS B C 1
ATOM 2811 O O . LYS B 1 14 ? 12.164 -18.812 10.781 1 96.88 14 LYS B O 1
ATOM 2816 N N . ALA B 1 15 ? 10.938 -20.703 10.484 1 97.25 15 ALA B N 1
ATOM 2817 C CA . ALA B 1 15 ? 9.672 -20.016 10.695 1 97.25 15 ALA B CA 1
ATOM 2818 C C . ALA B 1 15 ? 9.609 -19.359 12.07 1 97.25 15 ALA B C 1
ATOM 2820 O O . ALA B 1 15 ? 9.117 -18.25 12.219 1 97.25 15 ALA B O 1
ATOM 2821 N N . LYS B 1 16 ? 10.133 -20.047 13.055 1 96.56 16 LYS B N 1
ATOM 2822 C CA . LYS B 1 16 ? 10.109 -19.531 14.422 1 96.56 16 LYS B CA 1
ATOM 2823 C C . LYS B 1 16 ? 10.922 -18.25 14.539 1 96.56 16 LYS B C 1
ATOM 2825 O O . LYS B 1 16 ? 10.492 -17.281 15.18 1 96.56 16 LYS B O 1
ATOM 2830 N N . VAL B 1 17 ? 12.023 -18.25 13.906 1 97.56 17 VAL B N 1
ATOM 2831 C CA . VAL B 1 17 ? 12.914 -17.094 13.969 1 97.56 17 VAL B CA 1
ATOM 2832 C C . VAL B 1 17 ? 12.289 -15.914 13.219 1 97.56 17 VAL B C 1
ATOM 2834 O O . VAL B 1 17 ? 12.352 -14.773 13.68 1 97.56 17 VAL B O 1
ATOM 2837 N N . VAL B 1 18 ? 11.711 -16.188 12.117 1 98.25 18 VAL B N 1
ATOM 2838 C CA . VAL B 1 18 ? 11.086 -15.156 11.305 1 98.25 18 VAL B CA 1
ATOM 2839 C C . VAL B 1 18 ? 9.883 -14.57 12.039 1 98.25 18 VAL B C 1
ATOM 2841 O O . VAL B 1 18 ? 9.625 -13.367 11.969 1 98.25 18 VAL B O 1
ATOM 2844 N N . ASP B 1 19 ? 9.148 -15.406 12.773 1 98 19 ASP B N 1
ATOM 2845 C CA . ASP B 1 19 ? 7.988 -14.953 13.531 1 98 19 ASP B CA 1
ATOM 2846 C C . ASP B 1 19 ? 8.383 -13.898 14.562 1 98 19 ASP B C 1
ATOM 2848 O O . ASP B 1 19 ? 7.676 -12.906 14.742 1 98 19 ASP B O 1
ATOM 2852 N N . ASP B 1 20 ? 9.469 -14.156 15.164 1 98.06 20 ASP B N 1
ATOM 2853 C CA . ASP B 1 20 ? 9.953 -13.188 16.141 1 98.06 20 ASP B CA 1
ATOM 2854 C C . ASP B 1 20 ? 10.18 -11.82 15.5 1 98.06 20 ASP B C 1
ATOM 2856 O O . ASP B 1 20 ? 9.82 -10.789 16.078 1 98.06 20 ASP B O 1
ATOM 2860 N N . VAL B 1 21 ? 10.742 -11.812 14.344 1 98.62 21 VAL B N 1
ATOM 2861 C CA . VAL B 1 21 ? 11.031 -10.562 13.641 1 98.62 21 VAL B CA 1
ATOM 2862 C C . VAL B 1 21 ? 9.734 -9.93 13.156 1 98.62 21 VAL B C 1
ATOM 2864 O O . VAL B 1 21 ? 9.57 -8.711 13.219 1 98.62 21 VAL B O 1
ATOM 2867 N N . ILE B 1 22 ? 8.797 -10.758 12.695 1 98.69 22 ILE B N 1
ATOM 2868 C CA . ILE B 1 22 ? 7.504 -10.266 12.227 1 98.69 22 ILE B CA 1
ATOM 2869 C C . ILE B 1 22 ? 6.801 -9.5 13.344 1 98.69 22 ILE B C 1
ATOM 2871 O O . ILE B 1 22 ? 6.301 -8.398 13.125 1 98.69 22 ILE B O 1
ATOM 2875 N N . PHE B 1 23 ? 6.789 -10.023 14.492 1 98.19 23 PHE B N 1
ATOM 2876 C CA . PHE B 1 23 ? 6.031 -9.414 15.578 1 98.19 23 PHE B CA 1
ATOM 2877 C C . PHE B 1 23 ? 6.797 -8.242 16.188 1 98.19 23 PHE B C 1
ATOM 2879 O O . PHE B 1 23 ? 6.203 -7.367 16.828 1 98.19 23 PHE B O 1
ATOM 2886 N N . GLU B 1 24 ? 8.125 -8.266 15.992 1 98.5 24 GLU B N 1
ATOM 2887 C CA . GLU B 1 24 ? 8.883 -7.051 16.281 1 98.5 24 GLU B CA 1
ATOM 2888 C C . GLU B 1 24 ? 8.461 -5.91 15.359 1 98.5 24 GLU B C 1
ATOM 2890 O O . GLU B 1 24 ? 8.344 -4.762 15.789 1 98.5 24 GLU B O 1
ATOM 2895 N N . LEU B 1 25 ? 8.234 -6.199 14.117 1 98.62 25 LEU B N 1
ATOM 2896 C CA . LEU B 1 25 ? 7.918 -5.215 13.086 1 98.62 25 LEU B CA 1
ATOM 2897 C C . LEU B 1 25 ? 6.453 -4.805 13.164 1 98.62 25 LEU B C 1
ATOM 2899 O O . LEU B 1 25 ? 6.082 -3.725 12.703 1 98.62 25 LEU B O 1
ATOM 2903 N N . LEU B 1 26 ? 5.609 -5.672 13.672 1 98.69 26 LEU B N 1
ATOM 2904 C CA . LEU B 1 26 ? 4.191 -5.418 13.898 1 98.69 26 LEU B CA 1
ATOM 2905 C C . LEU B 1 26 ? 3.863 -5.484 15.391 1 98.69 26 LEU B C 1
ATOM 2907 O O . LEU B 1 26 ? 3.137 -6.379 15.828 1 98.69 26 LEU B O 1
ATOM 2911 N N . PRO B 1 27 ? 4.285 -4.504 16.078 1 98.19 27 PRO B N 1
ATOM 2912 C CA . PRO B 1 27 ? 4.121 -4.539 17.531 1 98.19 27 PRO B CA 1
ATOM 2913 C C . PRO B 1 27 ? 2.684 -4.262 17.969 1 98.19 27 PRO B C 1
ATOM 2915 O O . PRO B 1 27 ? 1.856 -3.84 17.156 1 98.19 27 PRO B O 1
ATOM 2918 N N . GLU B 1 28 ? 2.432 -4.637 19.203 1 97.5 28 GLU B N 1
ATOM 2919 C CA . GLU B 1 28 ? 1.229 -4.129 19.859 1 97.5 28 GLU B CA 1
ATOM 2920 C C . GLU B 1 28 ? 1.411 -2.678 20.312 1 97.5 28 GLU B C 1
ATOM 2922 O O . GLU B 1 28 ? 2.256 -2.383 21.156 1 97.5 28 GLU B O 1
ATOM 2927 N N . LYS B 1 29 ? 0.654 -1.802 19.641 1 96.69 29 LYS B N 1
ATOM 2928 C CA . LYS B 1 29 ? 0.733 -0.39 20.016 1 96.69 29 LYS B CA 1
ATOM 2929 C C . LYS B 1 29 ? -0.482 0.378 19.5 1 96.69 29 LYS B C 1
ATOM 2931 O O . LYS B 1 29 ? -1.37 -0.201 18.875 1 96.69 29 LYS B O 1
ATOM 2936 N N . GLU B 1 30 ? -0.59 1.662 19.906 1 96.5 30 GLU B N 1
ATOM 2937 C CA . GLU B 1 30 ? -1.651 2.533 19.422 1 96.5 30 GLU B CA 1
ATOM 2938 C C . GLU B 1 30 ? -1.371 2.992 17.984 1 96.5 30 GLU B C 1
ATOM 2940 O O . GLU B 1 30 ? -0.221 3.258 17.625 1 96.5 30 GLU B O 1
ATOM 2945 N N . PRO B 1 31 ? -2.467 3.168 17.234 1 97.56 31 PRO B N 1
ATOM 2946 C CA . PRO B 1 31 ? -3.871 2.867 17.516 1 97.56 31 PRO B CA 1
ATOM 2947 C C . PRO B 1 31 ? -4.145 1.369 17.625 1 97.56 31 PRO B C 1
ATOM 2949 O O . PRO B 1 31 ? -3.84 0.618 16.688 1 97.56 31 PRO B O 1
ATOM 2952 N N . GLU B 1 32 ? -4.77 0.891 18.578 1 97.31 32 GLU B N 1
ATOM 2953 C CA . GLU B 1 32 ? -4.867 -0.515 18.953 1 97.31 32 GLU B CA 1
ATOM 2954 C C . GLU B 1 32 ? -5.555 -1.335 17.875 1 97.31 32 GLU B C 1
ATOM 2956 O O . GLU B 1 32 ? -5.043 -2.379 17.453 1 97.31 32 GLU B O 1
ATOM 2961 N N . GLU B 1 33 ? -6.637 -0.828 17.359 1 97.5 33 GLU B N 1
ATOM 2962 C CA . GLU B 1 33 ? -7.418 -1.582 16.375 1 97.5 33 GLU B CA 1
ATOM 2963 C C . GLU B 1 33 ? -6.625 -1.796 15.094 1 97.5 33 GLU B C 1
ATOM 2965 O O . GLU B 1 33 ? -6.727 -2.852 14.469 1 97.5 33 GLU B O 1
ATOM 2970 N N . LEU B 1 34 ? -5.836 -0.787 14.742 1 98.56 34 LEU B N 1
ATOM 2971 C CA . LEU B 1 34 ? -5.031 -0.887 13.531 1 98.56 34 LEU B CA 1
ATOM 2972 C C . LEU B 1 34 ? -3.998 -2 13.656 1 98.56 34 LEU B C 1
ATOM 2974 O O . LEU B 1 34 ? -3.896 -2.861 12.781 1 98.56 34 LEU B O 1
ATOM 2978 N N . TYR B 1 35 ? -3.314 -2.041 14.734 1 98.69 35 TYR B N 1
ATOM 2979 C CA . TYR B 1 35 ? -2.24 -3.014 14.898 1 98.69 35 TYR B CA 1
ATOM 2980 C C . TYR B 1 35 ? -2.799 -4.398 15.203 1 98.69 35 TYR B C 1
ATOM 2982 O O . TYR B 1 35 ? -2.217 -5.41 14.812 1 98.69 35 TYR B O 1
ATOM 2990 N N . GLU B 1 36 ? -3.953 -4.457 15.844 1 98.5 36 GLU B N 1
ATOM 2991 C CA . GLU B 1 36 ? -4.625 -5.742 15.992 1 98.5 36 GLU B CA 1
ATOM 2992 C C . GLU B 1 36 ? -4.996 -6.336 14.641 1 98.5 36 GLU B C 1
ATOM 2994 O O . GLU B 1 36 ? -4.824 -7.535 14.414 1 98.5 36 GLU B O 1
ATOM 2999 N N . ALA B 1 37 ? -5.469 -5.469 13.812 1 98.56 37 ALA B N 1
ATOM 3000 C CA . ALA B 1 37 ? -5.844 -5.91 12.477 1 98.56 37 ALA B CA 1
ATOM 3001 C C . ALA B 1 37 ? -4.629 -6.434 11.711 1 98.56 37 ALA B C 1
ATOM 3003 O O . ALA B 1 37 ? -4.715 -7.445 11.008 1 98.56 37 ALA B O 1
ATOM 3004 N N . THR B 1 38 ? -3.455 -5.77 11.852 1 98.69 38 THR B N 1
ATOM 3005 C CA . THR B 1 38 ? -2.252 -6.188 11.141 1 98.69 38 THR B CA 1
ATOM 3006 C C . THR B 1 38 ? -1.735 -7.516 11.688 1 98.69 38 THR B C 1
ATOM 3008 O O . THR B 1 38 ? -1.132 -8.297 10.953 1 98.69 38 THR B O 1
ATOM 3011 N N . ARG B 1 39 ? -1.956 -7.758 12.938 1 98.19 39 ARG B N 1
ATOM 3012 C CA . ARG B 1 39 ? -1.391 -8.922 13.617 1 98.19 39 ARG B CA 1
ATOM 3013 C C . ARG B 1 39 ? -2.303 -10.133 13.469 1 98.19 39 ARG B C 1
ATOM 3015 O O . ARG B 1 39 ? -1.891 -11.266 13.742 1 98.19 39 ARG B O 1
ATOM 3022 N N . HIS B 1 40 ? -3.51 -9.969 12.953 1 98.19 40 HIS B N 1
ATOM 3023 C CA . HIS B 1 40 ? -4.562 -10.977 12.922 1 98.19 40 HIS B CA 1
ATOM 3024 C C . HIS B 1 40 ? -4.109 -12.227 12.172 1 98.19 40 HIS B C 1
ATOM 3026 O O . HIS B 1 40 ? -4.168 -13.336 12.703 1 98.19 40 HIS B O 1
ATOM 3032 N N . TYR B 1 41 ? -3.566 -12.055 10.953 1 97.25 41 TYR B N 1
ATOM 3033 C CA . TYR B 1 41 ? -3.178 -13.195 10.133 1 97.25 41 TYR B CA 1
ATOM 3034 C C . TYR B 1 41 ? -1.846 -13.773 10.602 1 97.25 41 TYR B C 1
ATOM 3036 O O . TYR B 1 41 ? -1.69 -14.992 10.688 1 97.25 41 TYR B O 1
ATOM 3044 N N . PRO B 1 42 ? -0.867 -12.906 10.938 1 96.62 42 PRO B N 1
ATOM 3045 C CA . PRO B 1 42 ? 0.384 -13.461 11.469 1 96.62 42 PRO B CA 1
ATOM 3046 C C . PRO B 1 42 ? 0.172 -14.32 12.711 1 96.62 42 PRO B C 1
ATOM 3048 O O . PRO B 1 42 ? 0.832 -15.352 12.867 1 96.62 42 PRO B O 1
ATOM 3051 N N . LEU B 1 43 ? -0.728 -13.953 13.516 1 94.31 43 LEU B N 1
ATOM 3052 C CA . LEU B 1 43 ? -1.004 -14.688 14.75 1 94.31 43 LEU B CA 1
ATOM 3053 C C . LEU B 1 43 ? -1.708 -16.016 14.445 1 94.31 43 LEU B C 1
ATOM 3055 O O . LEU B 1 43 ? -1.614 -16.953 15.227 1 94.31 43 LEU B O 1
ATOM 3059 N N . ALA B 1 44 ? -2.449 -16.016 13.359 1 92.56 44 ALA B N 1
ATOM 3060 C CA . ALA B 1 44 ? -3.154 -17.234 12.961 1 92.56 44 ALA B CA 1
ATOM 3061 C C . ALA B 1 44 ? -2.186 -18.266 12.398 1 92.56 44 ALA B C 1
ATOM 3063 O O . ALA B 1 44 ? -2.543 -19.438 12.242 1 92.56 44 ALA B O 1
ATOM 3064 N N . GLY B 1 45 ? -0.941 -17.844 12.156 1 89.5 45 GLY B N 1
ATOM 3065 C CA . GLY B 1 45 ? 0.083 -18.766 11.695 1 89.5 45 GLY B CA 1
ATOM 3066 C C . GLY B 1 45 ? 0.391 -18.625 10.219 1 89.5 45 GLY B C 1
ATOM 3067 O O . GLY B 1 45 ? 0.397 -17.516 9.68 1 89.5 45 GLY B O 1
ATOM 3068 N N . GLY B 1 46 ? 0.716 -19.719 9.617 1 86.81 46 GLY B N 1
ATOM 3069 C CA . GLY B 1 46 ? 1.172 -19.797 8.234 1 86.81 46 GLY B CA 1
ATOM 3070 C C . GLY B 1 46 ? 2.434 -20.625 8.07 1 86.81 46 GLY B C 1
ATOM 3071 O O . GLY B 1 46 ? 3.229 -20.734 9 1 86.81 46 GLY B O 1
ATOM 3072 N N . LYS B 1 47 ? 2.623 -21.078 6.93 1 88.12 47 LYS B N 1
ATOM 3073 C CA . LYS B 1 47 ? 3.689 -22.047 6.684 1 88.12 47 LYS B CA 1
ATOM 3074 C C . LYS B 1 47 ? 5.031 -21.344 6.504 1 88.12 47 LYS B C 1
ATOM 3076 O O . LYS B 1 47 ? 6.086 -21.984 6.594 1 88.12 47 LYS B O 1
ATOM 3081 N N . ARG B 1 48 ? 5.074 -20.047 6.289 1 96.62 48 ARG B N 1
ATOM 3082 C CA . ARG B 1 48 ? 6.27 -19.219 6.145 1 96.62 48 ARG B CA 1
ATOM 3083 C C . ARG B 1 48 ? 7.176 -19.766 5.047 1 96.62 48 ARG B C 1
ATOM 3085 O O . ARG B 1 48 ? 8.391 -19.859 5.227 1 96.62 48 ARG B O 1
ATOM 3092 N N . VAL B 1 49 ? 6.59 -20.188 3.951 1 97.25 49 VAL B N 1
ATOM 3093 C CA . VAL B 1 49 ? 7.328 -20.781 2.836 1 97.25 49 VAL B CA 1
ATOM 3094 C C . VAL B 1 49 ? 8.188 -19.703 2.164 1 97.25 49 VAL B C 1
ATOM 3096 O O . VAL B 1 49 ? 9.359 -19.938 1.866 1 97.25 49 VAL B O 1
ATOM 3099 N N . ARG B 1 50 ? 7.672 -18.531 1.999 1 98.5 50 ARG B N 1
ATOM 3100 C CA . ARG B 1 50 ? 8.391 -17.484 1.281 1 98.5 50 ARG B CA 1
ATOM 3101 C C . ARG B 1 50 ? 9.586 -17 2.09 1 98.5 50 ARG B C 1
ATOM 3103 O O . ARG B 1 50 ? 10.695 -16.875 1.561 1 98.5 50 ARG B O 1
ATOM 3110 N N . PRO B 1 51 ? 9.398 -16.734 3.404 1 98.75 51 PRO B N 1
ATOM 3111 C CA . PRO B 1 51 ? 10.586 -16.406 4.199 1 98.75 51 PRO B CA 1
ATOM 3112 C C . PRO B 1 51 ? 11.641 -17.516 4.16 1 98.75 51 PRO B C 1
ATOM 3114 O O . PRO B 1 51 ? 12.836 -17.219 4.141 1 98.75 51 PRO B O 1
ATOM 3117 N N . PHE B 1 52 ? 11.18 -18.75 4.18 1 98.81 52 PHE B N 1
ATOM 3118 C CA . PHE B 1 52 ? 12.102 -19.875 4.09 1 98.81 52 PHE B CA 1
ATOM 3119 C C . PHE B 1 52 ? 12.914 -19.797 2.805 1 98.81 52 PHE B C 1
ATOM 3121 O O . PHE B 1 52 ? 14.125 -20.047 2.812 1 98.81 52 PHE B O 1
ATOM 3128 N N . VAL B 1 53 ? 12.273 -19.469 1.712 1 98.94 53 VAL B N 1
ATOM 3129 C CA . VAL B 1 53 ? 12.953 -19.344 0.425 1 98.94 53 VAL B CA 1
ATOM 3130 C C . VAL B 1 53 ? 14 -18.25 0.492 1 98.94 53 VAL B C 1
ATOM 3132 O O . VAL B 1 53 ? 15.125 -18.422 0.011 1 98.94 53 VAL B O 1
ATOM 3135 N N . VAL B 1 54 ? 13.703 -17.078 1.103 1 98.94 54 VAL B N 1
ATOM 3136 C CA . VAL B 1 54 ? 14.648 -15.977 1.229 1 98.94 54 VAL B CA 1
ATOM 3137 C C . VAL B 1 54 ? 15.883 -16.438 1.992 1 98.94 54 VAL B C 1
ATOM 3139 O O . VAL B 1 54 ? 17.016 -16.281 1.513 1 98.94 54 VAL B O 1
ATOM 3142 N N . LEU B 1 55 ? 15.664 -17.031 3.168 1 98.94 55 LEU B N 1
ATOM 3143 C CA . LEU B 1 55 ? 16.75 -17.422 4.059 1 98.94 55 LEU B CA 1
ATOM 3144 C C . LEU B 1 55 ? 17.609 -18.516 3.426 1 98.94 55 LEU B C 1
ATOM 3146 O O . LEU B 1 55 ? 18.844 -18.438 3.461 1 98.94 55 LEU B O 1
ATOM 3150 N N . THR B 1 56 ? 16.953 -19.516 2.844 1 98.88 56 THR B N 1
ATOM 3151 C CA . THR B 1 56 ? 17.641 -20.672 2.289 1 98.88 56 THR B CA 1
ATOM 3152 C C . THR B 1 56 ? 18.391 -20.297 1.018 1 98.88 56 THR B C 1
ATOM 3154 O O . THR B 1 56 ? 19.469 -20.828 0.749 1 98.88 56 THR B O 1
ATOM 3157 N N . ALA B 1 57 ? 17.828 -19.375 0.232 1 98.94 57 ALA B N 1
ATOM 3158 C CA . ALA B 1 57 ? 18.516 -18.875 -0.951 1 98.94 57 ALA B CA 1
ATOM 3159 C C . ALA B 1 57 ? 19.812 -18.156 -0.565 1 98.94 57 ALA B C 1
ATOM 3161 O O . ALA B 1 57 ? 20.844 -18.344 -1.217 1 98.94 57 ALA B O 1
ATOM 3162 N N . ALA B 1 58 ? 19.766 -17.312 0.465 1 98.94 58 ALA B N 1
ATOM 3163 C CA . ALA B 1 58 ? 20.969 -16.656 0.942 1 98.94 58 ALA B CA 1
ATOM 3164 C C . ALA B 1 58 ? 22.047 -17.672 1.323 1 98.94 58 ALA B C 1
ATOM 3166 O O . ALA B 1 58 ? 23.219 -17.516 0.968 1 98.94 58 ALA B O 1
ATOM 3167 N N . GLU B 1 59 ? 21.594 -18.703 1.998 1 98.75 59 GLU B N 1
ATOM 3168 C CA . GLU B 1 59 ? 22.5 -19.766 2.449 1 98.75 59 GLU B CA 1
ATOM 3169 C C . GLU B 1 59 ? 23.047 -20.562 1.269 1 98.75 59 GLU B C 1
ATOM 3171 O O . GLU B 1 59 ? 24.219 -20.938 1.261 1 98.75 59 GLU B O 1
ATOM 3176 N N . ALA B 1 60 ? 22.25 -20.781 0.272 1 98.81 60 ALA B N 1
ATOM 3177 C CA . ALA B 1 60 ? 22.594 -21.641 -0.862 1 98.81 60 ALA B CA 1
ATOM 3178 C C . ALA B 1 60 ? 23.703 -21.016 -1.7 1 98.81 60 ALA B C 1
ATOM 3180 O O . ALA B 1 60 ? 24.422 -21.719 -2.416 1 98.81 60 ALA B O 1
ATOM 3181 N N . VAL B 1 61 ? 23.844 -19.719 -1.571 1 98.81 61 VAL B N 1
ATOM 3182 C CA . VAL B 1 61 ? 24.875 -19.047 -2.357 1 98.81 61 VAL B CA 1
ATOM 3183 C C . VAL B 1 61 ? 26.078 -18.734 -1.47 1 98.81 61 VAL B C 1
ATOM 3185 O O . VAL B 1 61 ? 26.969 -17.984 -1.866 1 98.81 61 VAL B O 1
ATOM 3188 N N . GLY B 1 62 ? 26.078 -19.203 -0.27 1 98.19 62 GLY B N 1
ATOM 3189 C CA . GLY B 1 62 ? 27.25 -19.109 0.598 1 98.19 62 GLY B CA 1
ATOM 3190 C C . GLY B 1 62 ? 27.156 -17.984 1.611 1 98.19 62 GLY B C 1
ATOM 3191 O O . GLY B 1 62 ? 28.109 -17.734 2.355 1 98.19 62 GLY B O 1
ATOM 3192 N N . GLY B 1 63 ? 26.047 -17.344 1.672 1 98.25 63 GLY B N 1
ATOM 3193 C CA . GLY B 1 63 ? 25.875 -16.234 2.6 1 98.25 63 GLY B CA 1
ATOM 3194 C C . GLY B 1 63 ? 25.391 -16.672 3.967 1 98.25 63 GLY B C 1
ATOM 3195 O O . GLY B 1 63 ? 25.047 -17.844 4.168 1 98.25 63 GLY B O 1
ATOM 3196 N N . ASP B 1 64 ? 25.391 -15.75 4.879 1 98.38 64 ASP B N 1
ATOM 3197 C CA . ASP B 1 64 ? 24.812 -15.922 6.203 1 98.38 64 ASP B CA 1
ATOM 3198 C C . ASP B 1 64 ? 23.312 -15.602 6.191 1 98.38 64 ASP B C 1
ATOM 3200 O O . ASP B 1 64 ? 22.922 -14.438 6.09 1 98.38 64 ASP B O 1
ATOM 3204 N N . TRP B 1 65 ? 22.531 -16.656 6.324 1 98.19 65 TRP B N 1
ATOM 3205 C CA . TRP B 1 65 ? 21.094 -16.484 6.203 1 98.19 65 TRP B CA 1
ATOM 3206 C C . TRP B 1 65 ? 20.547 -15.562 7.297 1 98.19 65 TRP B C 1
ATOM 3208 O O . TRP B 1 65 ? 19.469 -14.992 7.16 1 98.19 65 TRP B O 1
ATOM 3218 N N . ARG B 1 66 ? 21.312 -15.344 8.43 1 98.44 66 ARG B N 1
ATOM 3219 C CA . ARG B 1 66 ? 20.859 -14.484 9.516 1 98.44 66 ARG B CA 1
ATOM 3220 C C . ARG B 1 66 ? 20.797 -13.023 9.062 1 98.44 66 ARG B C 1
ATOM 3222 O O . ARG B 1 66 ? 20.031 -12.227 9.625 1 98.44 66 ARG B O 1
ATOM 3229 N N . LYS B 1 67 ? 21.469 -12.672 8.031 1 98.81 67 LYS B N 1
ATOM 3230 C CA . LYS B 1 67 ? 21.469 -11.312 7.496 1 98.81 67 LYS B CA 1
ATOM 3231 C C . LYS B 1 67 ? 20.219 -11.055 6.664 1 98.81 67 LYS B C 1
ATOM 3233 O O . LYS B 1 67 ? 19.922 -9.898 6.332 1 98.81 67 LYS B O 1
ATOM 3238 N N . ALA B 1 68 ? 19.453 -12.156 6.379 1 98.88 68 ALA B N 1
ATOM 3239 C CA . ALA B 1 68 ? 18.266 -12.031 5.531 1 98.88 68 ALA B CA 1
ATOM 3240 C C . ALA B 1 68 ? 17 -12.008 6.367 1 98.88 68 ALA B C 1
ATOM 3242 O O . ALA B 1 68 ? 15.891 -11.992 5.824 1 98.88 68 ALA B O 1
ATOM 3243 N N . LEU B 1 69 ? 17.078 -11.906 7.688 1 98.88 69 LEU B N 1
ATOM 3244 C CA . LEU B 1 69 ? 15.914 -12.078 8.562 1 98.88 69 LEU B CA 1
ATOM 3245 C C . LEU B 1 69 ? 14.906 -10.953 8.352 1 98.88 69 LEU B C 1
ATOM 3247 O O . LEU B 1 69 ? 13.711 -11.203 8.203 1 98.88 69 LEU B O 1
ATOM 3251 N N . TYR B 1 70 ? 15.375 -9.703 8.289 1 98.94 70 TYR B N 1
ATOM 3252 C CA . TYR B 1 70 ? 14.461 -8.586 8.109 1 98.94 70 TYR B CA 1
ATOM 3253 C C . TYR B 1 70 ? 13.82 -8.625 6.727 1 98.94 70 TYR B C 1
ATOM 3255 O O . TYR B 1 70 ? 12.594 -8.523 6.602 1 98.94 70 TYR B O 1
ATOM 3263 N N . PRO B 1 71 ? 14.617 -8.891 5.664 1 98.94 71 PRO B N 1
ATOM 3264 C CA . PRO B 1 71 ? 13.984 -9.039 4.352 1 98.94 71 PRO B CA 1
ATOM 3265 C C . PRO B 1 71 ? 13.023 -10.227 4.289 1 98.94 71 PRO B C 1
ATOM 3267 O O . PRO B 1 71 ? 11.984 -10.148 3.627 1 98.94 71 PRO B O 1
ATOM 3270 N N . ALA B 1 72 ? 13.359 -11.328 4.941 1 98.94 72 ALA B N 1
ATOM 3271 C CA . ALA B 1 72 ? 12.469 -12.484 4.969 1 98.94 72 ALA B CA 1
ATOM 3272 C C . ALA B 1 72 ? 11.148 -12.148 5.652 1 98.94 72 ALA B C 1
ATOM 3274 O O . ALA B 1 72 ? 10.078 -12.5 5.156 1 98.94 72 ALA B O 1
ATOM 3275 N N . ALA B 1 73 ? 11.234 -11.453 6.785 1 98.88 73 ALA B N 1
ATOM 3276 C CA . ALA B 1 73 ? 10.031 -11 7.48 1 98.88 73 ALA B CA 1
ATOM 3277 C C . ALA B 1 73 ? 9.242 -10.016 6.625 1 98.88 73 ALA B C 1
ATOM 3279 O O . ALA B 1 73 ? 8.008 -10.055 6.594 1 98.88 73 ALA B O 1
ATOM 3280 N N . ALA B 1 74 ? 9.945 -9.141 5.949 1 98.94 74 ALA B N 1
ATOM 3281 C CA . ALA B 1 74 ? 9.305 -8.18 5.051 1 98.94 74 ALA B CA 1
ATOM 3282 C C . ALA B 1 74 ? 8.5 -8.891 3.969 1 98.94 74 ALA B C 1
ATOM 3284 O O . ALA B 1 74 ? 7.375 -8.492 3.662 1 98.94 74 ALA B O 1
ATOM 3285 N N . ILE B 1 75 ? 9.039 -9.945 3.404 1 98.88 75 ILE B N 1
ATOM 3286 C CA . ILE B 1 75 ? 8.375 -10.711 2.352 1 98.88 75 ILE B CA 1
ATOM 3287 C C . ILE B 1 75 ? 7.105 -11.352 2.9 1 98.88 75 ILE B C 1
ATOM 3289 O O . ILE B 1 75 ? 6.066 -11.359 2.236 1 98.88 75 ILE B O 1
ATOM 3293 N N . GLU B 1 76 ? 7.164 -11.875 4.074 1 98.75 76 GLU B N 1
ATOM 3294 C CA . GLU B 1 76 ? 5.977 -12.477 4.668 1 98.75 76 GLU B CA 1
ATOM 3295 C C . GLU B 1 76 ? 4.914 -11.422 4.961 1 98.75 76 GLU B C 1
ATOM 3297 O O . GLU B 1 76 ? 3.719 -11.664 4.773 1 98.75 76 GLU B O 1
ATOM 3302 N N . ILE B 1 77 ? 5.336 -10.289 5.469 1 98.81 77 ILE B N 1
ATOM 3303 C CA . ILE B 1 77 ? 4.402 -9.203 5.75 1 98.81 77 ILE B CA 1
ATOM 3304 C C . ILE B 1 77 ? 3.768 -8.719 4.449 1 98.81 77 ILE B C 1
ATOM 3306 O O . ILE B 1 77 ? 2.57 -8.43 4.402 1 98.81 77 ILE B O 1
ATOM 3310 N N . LEU B 1 78 ? 4.566 -8.656 3.383 1 98.81 78 LEU B N 1
ATOM 3311 C CA . LEU B 1 78 ? 4.039 -8.305 2.068 1 98.81 78 LEU B CA 1
ATOM 3312 C C . LEU B 1 78 ? 2.994 -9.312 1.614 1 98.81 78 LEU B C 1
ATOM 3314 O O . LEU B 1 78 ? 1.923 -8.938 1.138 1 98.81 78 LEU B O 1
ATOM 3318 N N . HIS B 1 79 ? 3.34 -10.562 1.771 1 98.44 79 HIS B N 1
ATOM 3319 C CA . HIS B 1 79 ? 2.377 -11.602 1.432 1 98.44 79 HIS B CA 1
ATOM 3320 C C . HIS B 1 79 ? 1.085 -11.438 2.227 1 98.44 79 HIS B C 1
ATOM 3322 O O . HIS B 1 79 ? -0.01 -11.547 1.67 1 98.44 79 HIS B O 1
ATOM 3328 N N . THR B 1 80 ? 1.188 -11.164 3.484 1 98 80 THR B N 1
ATOM 3329 C CA . THR B 1 80 ? 0.044 -11.031 4.383 1 98 80 THR B CA 1
ATOM 3330 C C . THR B 1 80 ? -0.821 -9.836 3.984 1 98 80 THR B C 1
ATOM 3332 O O . THR B 1 80 ? -2.051 -9.922 3.996 1 98 80 THR B O 1
ATOM 3335 N N . TYR B 1 81 ? -0.126 -8.75 3.658 1 97.69 81 TYR B N 1
ATOM 3336 C CA . TYR B 1 81 ? -0.888 -7.586 3.219 1 97.69 81 TYR B CA 1
ATOM 3337 C C . TYR B 1 81 ? -1.692 -7.902 1.963 1 97.69 81 TYR B C 1
ATOM 3339 O O . TYR B 1 81 ? -2.834 -7.461 1.821 1 97.69 81 TYR B O 1
ATOM 3347 N N . THR B 1 82 ? -1.111 -8.641 1.004 1 98.19 82 THR B N 1
ATOM 3348 C CA . THR B 1 82 ? -1.832 -8.984 -0.217 1 98.19 82 THR B CA 1
ATOM 3349 C C . THR B 1 82 ? -3.045 -9.852 0.096 1 98.19 82 THR B C 1
ATOM 3351 O O . THR B 1 82 ? -4.082 -9.742 -0.56 1 98.19 82 THR B O 1
ATOM 3354 N N . LEU B 1 83 ? -2.965 -10.727 1.162 1 97.5 83 LEU B N 1
ATOM 3355 C CA . LEU B 1 83 ? -4.098 -11.547 1.578 1 97.5 83 LEU B CA 1
ATOM 3356 C C . LEU B 1 83 ? -5.23 -10.68 2.111 1 97.5 83 LEU B C 1
ATOM 3358 O O . LEU B 1 83 ? -6.398 -10.906 1.784 1 97.5 83 LEU B O 1
ATOM 3362 N N . ILE B 1 84 ? -4.898 -9.695 2.871 1 98.44 84 ILE B N 1
ATOM 3363 C CA . ILE B 1 84 ? -5.902 -8.844 3.49 1 98.44 84 ILE B CA 1
ATOM 3364 C C . ILE B 1 84 ? -6.676 -8.086 2.408 1 98.44 84 ILE B C 1
ATOM 3366 O O . ILE B 1 84 ? -7.906 -8.086 2.4 1 98.44 84 ILE B O 1
ATOM 3370 N N . HIS B 1 85 ? -5.953 -7.477 1.517 1 98.56 85 HIS B N 1
ATOM 3371 C CA . HIS B 1 85 ? -6.609 -6.703 0.469 1 98.56 85 HIS B CA 1
ATOM 3372 C C . HIS B 1 85 ? -7.332 -7.617 -0.516 1 98.56 85 HIS B C 1
ATOM 3374 O O . HIS B 1 85 ? -8.43 -7.297 -0.978 1 98.56 85 HIS B O 1
ATOM 3380 N N . ASP B 1 86 ? -6.742 -8.766 -0.78 1 96.94 86 ASP B N 1
ATOM 3381 C CA . ASP B 1 86 ? -7.379 -9.742 -1.654 1 96.94 86 ASP B CA 1
ATOM 3382 C C . ASP B 1 86 ? -8.695 -10.242 -1.054 1 96.94 86 ASP B C 1
ATOM 3384 O O . ASP B 1 86 ? -9.672 -10.461 -1.773 1 96.94 86 ASP B O 1
ATOM 3388 N N . ASP B 1 87 ? -8.727 -10.484 0.228 1 96.38 87 ASP B N 1
ATOM 3389 C CA . ASP B 1 87 ? -9.922 -10.953 0.911 1 96.38 87 ASP B CA 1
ATOM 3390 C C . ASP B 1 87 ? -11.062 -9.938 0.794 1 96.38 87 ASP B C 1
ATOM 3392 O O . ASP B 1 87 ? -12.234 -10.32 0.721 1 96.38 87 ASP B O 1
ATOM 3396 N N . ILE B 1 88 ? -10.742 -8.656 0.805 1 97.06 88 ILE B N 1
ATOM 3397 C CA . ILE B 1 88 ? -11.758 -7.629 0.571 1 97.06 88 ILE B CA 1
ATOM 3398 C C . ILE B 1 88 ? -12.328 -7.781 -0.836 1 97.06 88 ILE B C 1
ATOM 3400 O O . ILE B 1 88 ? -13.547 -7.801 -1.016 1 97.06 88 ILE B O 1
ATOM 3404 N N . MET B 1 89 ? -11.469 -7.922 -1.787 1 95.19 89 MET B N 1
ATOM 3405 C CA . MET B 1 89 ? -11.852 -7.93 -3.195 1 95.19 89 MET B CA 1
ATOM 3406 C C . MET B 1 89 ? -12.672 -9.172 -3.529 1 95.19 89 MET B C 1
ATOM 3408 O O . MET B 1 89 ? -13.609 -9.102 -4.324 1 95.19 89 MET B O 1
ATOM 3412 N N . ASP B 1 90 ? -12.367 -10.25 -2.809 1 89.62 90 ASP B N 1
ATOM 3413 C CA . ASP B 1 90 ? -13.055 -11.516 -3.061 1 89.62 90 ASP B CA 1
ATOM 3414 C C . ASP B 1 90 ? -14.227 -11.703 -2.098 1 89.62 90 ASP B C 1
ATOM 3416 O O . ASP B 1 90 ? -14.984 -12.664 -2.217 1 89.62 90 ASP B O 1
ATOM 3420 N N . MET B 1 91 ? -14.312 -10.812 -1.163 1 90.31 91 MET B N 1
ATOM 3421 C CA . MET B 1 91 ? -15.336 -10.891 -0.124 1 90.31 91 MET B CA 1
ATOM 3422 C C . MET B 1 91 ? -15.258 -12.219 0.62 1 90.31 91 MET B C 1
ATOM 3424 O O . MET B 1 91 ? -16.297 -12.836 0.89 1 90.31 91 MET B O 1
ATOM 3428 N N . ASP B 1 92 ? -14.039 -12.625 0.811 1 89.44 92 ASP B N 1
ATOM 3429 C CA . ASP B 1 92 ? -13.844 -13.852 1.582 1 89.44 92 ASP B CA 1
ATOM 3430 C C . ASP B 1 92 ? -14.219 -13.641 3.047 1 89.44 92 ASP B C 1
ATOM 3432 O O . ASP B 1 92 ? -13.922 -12.594 3.625 1 89.44 92 ASP B O 1
ATOM 3436 N N . GLU B 1 93 ? -14.766 -14.695 3.664 1 90.06 93 GLU B N 1
ATOM 3437 C CA . GLU B 1 93 ? -15.242 -14.547 5.035 1 90.06 93 GLU B CA 1
ATOM 3438 C C . GLU B 1 93 ? -14.266 -15.156 6.031 1 90.06 93 GLU B C 1
ATOM 3440 O O . GLU B 1 93 ? -14.258 -14.781 7.207 1 90.06 93 GLU B O 1
ATOM 3445 N N . THR B 1 94 ? -13.398 -16.125 5.484 1 89.62 94 THR B N 1
ATOM 3446 C CA . THR B 1 94 ? -12.461 -16.797 6.383 1 89.62 94 THR B CA 1
ATOM 3447 C C . THR B 1 94 ? -11.078 -16.906 5.738 1 89.62 94 THR B C 1
ATOM 3449 O O . THR B 1 94 ? -10.961 -16.953 4.512 1 89.62 94 THR B O 1
ATOM 3452 N N . ARG B 1 95 ? -10.078 -16.891 6.543 1 87.06 95 ARG B N 1
ATOM 3453 C CA . ARG B 1 95 ? -8.672 -17.078 6.215 1 87.06 95 ARG B CA 1
ATOM 3454 C C . ARG B 1 95 ? -7.922 -17.734 7.367 1 87.06 95 ARG B C 1
ATOM 3456 O O . ARG B 1 95 ? -7.973 -17.25 8.5 1 87.06 95 ARG B O 1
ATOM 3463 N N . ARG B 1 96 ? -7.305 -18.844 7.09 1 85.75 96 ARG B N 1
ATOM 3464 C CA . ARG B 1 96 ? -6.539 -19.578 8.094 1 85.75 96 ARG B CA 1
ATOM 3465 C C . ARG B 1 96 ? -7.41 -19.953 9.289 1 85.75 96 ARG B C 1
ATOM 3467 O O . ARG B 1 96 ? -6.996 -19.797 10.438 1 85.75 96 ARG B O 1
ATOM 3474 N N . GLY B 1 97 ? -8.594 -20.266 8.961 1 86 97 GLY B N 1
ATOM 3475 C CA . GLY B 1 97 ? -9.5 -20.75 9.992 1 86 97 GLY B CA 1
ATOM 3476 C C . GLY B 1 97 ? -10.109 -19.641 10.82 1 86 97 GLY B C 1
ATOM 3477 O O . GLY B 1 97 ? -10.828 -19.906 11.789 1 86 97 GLY B O 1
ATOM 3478 N N . ARG B 1 98 ? -9.859 -18.391 10.391 1 93 98 ARG B N 1
ATOM 3479 C CA . ARG B 1 98 ? -10.383 -17.234 11.125 1 93 98 ARG B CA 1
ATOM 3480 C C . ARG B 1 98 ? -11.172 -16.312 10.219 1 93 98 ARG B C 1
ATOM 3482 O O . ARG B 1 98 ? -11.062 -16.391 8.992 1 93 98 ARG B O 1
ATOM 3489 N N . ALA B 1 99 ? -12.031 -15.516 10.898 1 96.5 99 ALA B N 1
ATOM 3490 C CA . ALA B 1 99 ? -12.719 -14.484 10.125 1 96.5 99 ALA B CA 1
ATOM 3491 C C . ALA B 1 99 ? -11.719 -13.531 9.477 1 96.5 99 ALA B C 1
ATOM 3493 O O . ALA B 1 99 ? -10.703 -13.188 10.078 1 96.5 99 ALA B O 1
ATOM 3494 N N . THR B 1 100 ? -12.016 -13.109 8.297 1 97.25 100 THR B N 1
ATOM 3495 C CA . THR B 1 100 ? -11.109 -12.203 7.598 1 97.25 100 THR B CA 1
ATOM 3496 C C . THR B 1 100 ? -11.062 -10.844 8.289 1 97.25 100 THR B C 1
ATOM 3498 O O . THR B 1 100 ? -11.953 -10.508 9.078 1 97.25 100 THR B O 1
ATOM 3501 N N . VAL B 1 101 ? -10.078 -10.086 7.996 1 98.31 101 VAL B N 1
ATOM 3502 C CA . VAL B 1 101 ? -9.836 -8.82 8.672 1 98.31 101 VAL B CA 1
ATOM 3503 C C . VAL B 1 101 ? -11.008 -7.871 8.43 1 98.31 101 VAL B C 1
ATOM 3505 O O . VAL B 1 101 ? -11.484 -7.219 9.359 1 98.31 101 VAL B O 1
ATOM 3508 N N . HIS B 1 102 ? -11.523 -7.805 7.172 1 98.06 102 HIS B N 1
ATOM 3509 C CA . HIS B 1 102 ? -12.602 -6.871 6.871 1 98.06 102 HIS B CA 1
ATOM 3510 C C . HIS B 1 102 ? -13.898 -7.293 7.551 1 98.06 102 HIS B C 1
ATOM 3512 O O . HIS B 1 102 ? -14.781 -6.465 7.781 1 98.06 102 HIS B O 1
ATOM 3518 N N . LYS B 1 103 ? -14.062 -8.586 7.816 1 97.5 103 LYS B N 1
ATOM 3519 C CA . LYS B 1 103 ? -15.242 -9.055 8.539 1 97.5 103 LYS B CA 1
ATOM 3520 C C . LYS B 1 103 ? -15.18 -8.656 10.016 1 97.5 103 LYS B C 1
ATOM 3522 O O . LYS B 1 103 ? -16.203 -8.383 10.633 1 97.5 103 LYS B O 1
ATOM 3527 N N . VAL B 1 104 ? -13.984 -8.664 10.516 1 98 104 VAL B N 1
ATOM 3528 C CA . VAL B 1 104 ? -13.828 -8.391 11.945 1 98 104 VAL B CA 1
ATOM 3529 C C . VAL B 1 104 ? -13.789 -6.883 12.18 1 98 104 VAL B C 1
ATOM 3531 O O . VAL B 1 104 ? -14.453 -6.371 13.078 1 98 104 VAL B O 1
ATOM 3534 N N . TRP B 1 105 ? -13.086 -6.113 11.32 1 97.81 105 TRP B N 1
ATOM 3535 C CA . TRP B 1 105 ? -12.82 -4.711 11.641 1 97.81 105 TRP B CA 1
ATOM 3536 C C . TRP B 1 105 ? -13.422 -3.795 10.578 1 97.81 105 TRP B C 1
ATOM 3538 O O . TRP B 1 105 ? -13.289 -2.57 10.664 1 97.81 105 TRP B O 1
ATOM 3548 N N . GLY B 1 106 ? -14.039 -4.348 9.578 1 97 106 GLY B N 1
ATOM 3549 C CA . GLY B 1 106 ? -14.602 -3.551 8.5 1 97 106 GLY B CA 1
ATOM 3550 C C . GLY B 1 106 ? -13.633 -3.332 7.352 1 97 106 GLY B C 1
ATOM 3551 O O . GLY B 1 106 ? -12.422 -3.5 7.52 1 97 106 GLY B O 1
ATOM 3552 N N . ILE B 1 107 ? -14.133 -2.912 6.191 1 97.69 107 ILE B N 1
ATOM 3553 C CA . ILE B 1 107 ? -13.359 -2.727 4.969 1 97.69 107 ILE B CA 1
ATOM 3554 C C . ILE B 1 107 ? -12.336 -1.61 5.168 1 97.69 107 ILE B C 1
ATOM 3556 O O . ILE B 1 107 ? -11.18 -1.742 4.766 1 97.69 107 ILE B O 1
ATOM 3560 N N . ASN B 1 108 ? -12.719 -0.521 5.84 1 97.62 108 ASN B N 1
ATOM 3561 C CA . ASN B 1 108 ? -11.844 0.633 6.02 1 97.62 108 ASN B CA 1
ATOM 3562 C C . ASN B 1 108 ? -10.578 0.264 6.793 1 97.62 108 ASN B C 1
ATOM 3564 O O . ASN B 1 108 ? -9.469 0.543 6.34 1 97.62 108 ASN B O 1
ATOM 3568 N N . MET B 1 109 ? -10.75 -0.391 7.879 1 98.19 109 MET B N 1
ATOM 3569 C CA . MET B 1 109 ? -9.617 -0.779 8.711 1 98.19 109 MET B CA 1
ATOM 3570 C C . MET B 1 109 ? -8.766 -1.838 8.016 1 98.19 109 MET B C 1
ATOM 3572 O O . MET B 1 109 ? -7.543 -1.855 8.172 1 98.19 109 MET B O 1
ATOM 3576 N N . ALA B 1 110 ? -9.438 -2.738 7.285 1 98.62 110 ALA B N 1
ATOM 3577 C CA . ALA B 1 110 ? -8.703 -3.758 6.539 1 98.62 110 ALA B CA 1
ATOM 3578 C C . ALA B 1 110 ? -7.801 -3.123 5.488 1 98.62 110 ALA B C 1
ATOM 3580 O O . ALA B 1 110 ? -6.652 -3.541 5.316 1 98.62 110 ALA B O 1
ATOM 3581 N N . ILE B 1 111 ? -8.312 -2.076 4.785 1 98.69 111 ILE B N 1
ATOM 3582 C CA . ILE B 1 111 ? -7.504 -1.355 3.812 1 98.69 111 ILE B CA 1
ATOM 3583 C C . ILE B 1 111 ? -6.297 -0.73 4.508 1 98.69 111 ILE B C 1
ATOM 3585 O O . ILE B 1 111 ? -5.16 -0.888 4.051 1 98.69 111 ILE B O 1
ATOM 3589 N N . LEU B 1 112 ? -6.48 -0.141 5.629 1 98.69 112 LEU B N 1
ATOM 3590 C CA . LEU B 1 112 ? -5.426 0.566 6.348 1 98.69 112 LEU B CA 1
ATOM 3591 C C . LEU B 1 112 ? -4.387 -0.41 6.887 1 98.69 112 LEU B C 1
ATOM 3593 O O . LEU B 1 112 ? -3.195 -0.101 6.918 1 98.69 112 LEU B O 1
ATOM 3597 N N . ALA B 1 113 ? -4.895 -1.508 7.375 1 98.75 113 ALA B N 1
ATOM 3598 C CA . ALA B 1 113 ? -3.967 -2.521 7.871 1 98.75 113 ALA B CA 1
ATOM 3599 C C . ALA B 1 113 ? -3.008 -2.973 6.773 1 98.75 113 ALA B C 1
ATOM 3601 O O . ALA B 1 113 ? -1.802 -3.09 7.004 1 98.75 113 ALA B O 1
ATOM 3602 N N . GLY B 1 114 ? -3.59 -3.264 5.633 1 98.69 114 GLY B N 1
ATOM 3603 C CA . GLY B 1 114 ? -2.742 -3.607 4.5 1 98.69 114 GLY B CA 1
ATOM 3604 C C . GLY B 1 114 ? -1.763 -2.506 4.137 1 98.69 114 GLY B C 1
ATOM 3605 O O . GLY B 1 114 ? -0.587 -2.775 3.881 1 98.69 114 GLY B O 1
ATOM 3606 N N . ASP B 1 115 ? -2.234 -1.241 4.125 1 98.81 115 ASP B N 1
ATOM 3607 C CA . ASP B 1 115 ? -1.394 -0.095 3.797 1 98.81 115 ASP B CA 1
ATOM 3608 C C . ASP B 1 115 ? -0.24 0.044 4.789 1 98.81 115 ASP B C 1
ATOM 3610 O O . ASP B 1 115 ? 0.897 0.308 4.391 1 98.81 115 ASP B O 1
ATOM 3614 N N . LEU B 1 116 ? -0.545 -0.098 6.062 1 98.88 116 LEU B N 1
ATOM 3615 C CA . LEU B 1 116 ? 0.488 -0.012 7.086 1 98.88 116 LEU B CA 1
ATOM 3616 C C . LEU B 1 116 ? 1.541 -1.098 6.891 1 98.88 116 LEU B C 1
ATOM 3618 O O . LEU B 1 116 ? 2.74 -0.824 6.961 1 98.88 116 LEU B O 1
ATOM 3622 N N . MET B 1 117 ? 1.08 -2.289 6.68 1 98.88 117 MET B N 1
ATOM 3623 C CA . MET B 1 117 ? 1.99 -3.414 6.484 1 98.88 117 MET B CA 1
ATOM 3624 C C . MET B 1 117 ? 2.924 -3.16 5.305 1 98.88 117 MET B C 1
ATOM 3626 O O . MET B 1 117 ? 4.113 -3.471 5.371 1 98.88 117 MET B O 1
ATOM 3630 N N . TYR B 1 118 ? 2.348 -2.561 4.242 1 98.62 118 TYR B N 1
ATOM 3631 C CA . TYR B 1 118 ? 3.168 -2.312 3.061 1 98.62 118 TYR B CA 1
ATOM 3632 C C . TYR B 1 118 ? 4.27 -1.306 3.363 1 98.62 118 TYR B C 1
ATOM 3634 O O . TYR B 1 118 ? 5.383 -1.418 2.844 1 98.62 118 TYR B O 1
ATOM 3642 N N . SER B 1 119 ? 4.023 -0.313 4.195 1 98.88 119 SER B N 1
ATOM 3643 C CA . SER B 1 119 ? 5.051 0.613 4.66 1 98.88 119 SER B CA 1
ATOM 3644 C C . SER B 1 119 ? 6.098 -0.102 5.508 1 98.88 119 SER B C 1
ATOM 3646 O O . SER B 1 119 ? 7.297 0.144 5.359 1 98.88 119 SER B O 1
ATOM 3648 N N . VAL B 1 120 ? 5.664 -1.003 6.348 1 98.94 120 VAL B N 1
ATOM 3649 C CA . VAL B 1 120 ? 6.543 -1.746 7.242 1 98.94 120 VAL B CA 1
ATOM 3650 C C . VAL B 1 120 ? 7.504 -2.607 6.426 1 98.94 120 VAL B C 1
ATOM 3652 O O . VAL B 1 120 ? 8.672 -2.773 6.801 1 98.94 120 VAL B O 1
ATOM 3655 N N . VAL B 1 121 ? 7.023 -3.123 5.312 1 98.94 121 VAL B N 1
ATOM 3656 C CA . VAL B 1 121 ? 7.816 -3.965 4.426 1 98.94 121 VAL B CA 1
ATOM 3657 C C . VAL B 1 121 ? 9.086 -3.225 4.016 1 98.94 121 VAL B C 1
ATOM 3659 O O . VAL B 1 121 ? 10.195 -3.768 4.121 1 98.94 121 VAL B O 1
ATOM 3662 N N . PHE B 1 122 ? 8.977 -2.006 3.619 1 98.94 122 PHE B N 1
ATOM 3663 C CA . PHE B 1 122 ? 10.109 -1.261 3.082 1 98.94 122 PHE B CA 1
ATOM 3664 C C . PHE B 1 122 ? 10.984 -0.723 4.207 1 98.94 122 PHE B C 1
ATOM 3666 O O . PHE B 1 122 ? 12.203 -0.628 4.055 1 98.94 122 PHE B O 1
ATOM 3673 N N . ASP B 1 123 ? 10.344 -0.348 5.359 1 98.88 123 ASP B N 1
ATOM 3674 C CA . ASP B 1 123 ? 11.156 -0.008 6.523 1 98.88 123 ASP B CA 1
ATOM 3675 C C . ASP B 1 123 ? 12.023 -1.186 6.949 1 98.88 123 ASP B C 1
ATOM 3677 O O . ASP B 1 123 ? 13.219 -1.016 7.223 1 98.88 123 ASP B O 1
ATOM 3681 N N . ALA B 1 124 ? 11.477 -2.387 6.949 1 98.88 124 ALA B N 1
ATOM 3682 C CA . ALA B 1 124 ? 12.172 -3.609 7.336 1 98.88 124 ALA B CA 1
ATOM 3683 C C . ALA B 1 124 ? 13.312 -3.924 6.367 1 98.88 124 ALA B C 1
ATOM 3685 O O . ALA B 1 124 ? 14.398 -4.336 6.781 1 98.88 124 ALA B O 1
ATOM 3686 N N . ALA B 1 125 ? 13.055 -3.748 5.086 1 98.75 125 ALA B N 1
ATOM 3687 C CA . ALA B 1 125 ? 14.078 -4.02 4.078 1 98.75 125 ALA B CA 1
ATOM 3688 C C . ALA B 1 125 ? 15.328 -3.188 4.324 1 98.75 125 ALA B C 1
ATOM 3690 O O . ALA B 1 125 ? 16.453 -3.654 4.098 1 98.75 125 ALA B O 1
ATOM 3691 N N . THR B 1 126 ? 15.172 -1.942 4.836 1 98.69 126 THR B N 1
ATOM 3692 C CA . THR B 1 126 ? 16.297 -1.039 5.035 1 98.69 126 THR B CA 1
ATOM 3693 C C . THR B 1 126 ? 17.109 -1.453 6.262 1 98.69 126 THR B C 1
ATOM 3695 O O . THR B 1 126 ? 18.203 -0.941 6.484 1 98.69 126 THR B O 1
ATOM 3698 N N . LYS B 1 127 ? 16.641 -2.398 7.004 1 98.62 127 LYS B N 1
ATOM 3699 C CA . LYS B 1 127 ? 17.312 -2.803 8.242 1 98.62 127 LYS B CA 1
ATOM 3700 C C . LYS B 1 127 ? 18.266 -3.971 8 1 98.62 127 LYS B C 1
ATOM 3702 O O . LYS B 1 127 ? 18.984 -4.375 8.906 1 98.62 127 LYS B O 1
ATOM 3707 N N . ALA B 1 128 ? 18.203 -4.535 6.762 1 98.62 128 ALA B N 1
ATOM 3708 C CA . ALA B 1 128 ? 19.109 -5.637 6.473 1 98.62 128 ALA B CA 1
ATOM 3709 C C . ALA B 1 128 ? 20.562 -5.234 6.746 1 98.62 128 ALA B C 1
ATOM 3711 O O . ALA B 1 128 ? 21 -4.172 6.312 1 98.62 128 ALA B O 1
ATOM 3712 N N . PRO B 1 129 ? 21.281 -6.059 7.523 1 98.75 129 PRO B N 1
ATOM 3713 C CA . PRO B 1 129 ? 22.672 -5.711 7.848 1 98.75 129 PRO B CA 1
ATOM 3714 C C . PRO B 1 129 ? 23.641 -6.027 6.715 1 98.75 129 PRO B C 1
ATOM 3716 O O . PRO B 1 129 ? 24.562 -6.816 6.895 1 98.75 129 PRO B O 1
ATOM 3719 N N . VAL B 1 130 ? 23.469 -5.441 5.566 1 98.75 130 VAL B N 1
ATOM 3720 C CA . VAL B 1 130 ? 24.281 -5.559 4.363 1 98.75 130 VAL B CA 1
ATOM 3721 C C . VAL B 1 130 ? 24.594 -4.168 3.818 1 98.75 130 VAL B C 1
ATOM 3723 O O . VAL B 1 130 ? 24.203 -3.158 4.406 1 98.75 130 VAL B O 1
ATOM 3726 N N . SER B 1 131 ? 25.391 -4.055 2.736 1 98.75 131 SER B N 1
ATOM 3727 C CA . SER B 1 131 ? 25.781 -2.762 2.184 1 98.75 131 SER B CA 1
ATOM 3728 C C . SER B 1 131 ? 24.578 -1.986 1.673 1 98.75 131 SER B C 1
ATOM 3730 O O . SER B 1 131 ? 23.547 -2.58 1.329 1 98.75 131 SER B O 1
ATOM 3732 N N . ALA B 1 132 ? 24.688 -0.667 1.604 1 98.81 132 ALA B N 1
ATOM 3733 C CA . ALA B 1 132 ? 23.609 0.188 1.112 1 98.81 132 ALA B CA 1
ATOM 3734 C C . ALA B 1 132 ? 23.234 -0.172 -0.322 1 98.81 132 ALA B C 1
ATOM 3736 O O . ALA B 1 132 ? 22.062 -0.104 -0.701 1 98.81 132 ALA B O 1
ATOM 3737 N N . GLU B 1 133 ? 24.219 -0.542 -1.107 1 98.81 133 GLU B N 1
ATOM 3738 C CA . GLU B 1 133 ? 23.969 -0.938 -2.488 1 98.81 133 GLU B CA 1
ATOM 3739 C C . GLU B 1 133 ? 23.031 -2.15 -2.551 1 98.81 133 GLU B C 1
ATOM 3741 O O . GLU B 1 133 ? 22.109 -2.188 -3.363 1 98.81 133 GLU B O 1
ATOM 3746 N N . LYS B 1 134 ? 23.25 -3.096 -1.681 1 98.88 134 LYS B N 1
ATOM 3747 C CA . LYS B 1 134 ? 22.406 -4.293 -1.638 1 98.88 134 LYS B CA 1
ATOM 3748 C C . LYS B 1 134 ? 21 -3.967 -1.131 1 98.88 134 LYS B C 1
ATOM 3750 O O . LYS B 1 134 ? 20.016 -4.52 -1.619 1 98.88 134 LYS B O 1
ATOM 3755 N N . ILE B 1 135 ? 20.984 -3.074 -0.153 1 98.94 135 ILE B N 1
ATOM 3756 C CA . ILE B 1 135 ? 19.672 -2.676 0.357 1 98.94 135 ILE B CA 1
ATOM 3757 C C . ILE B 1 135 ? 18.844 -2.051 -0.766 1 98.94 135 ILE B C 1
ATOM 3759 O O . ILE B 1 135 ? 17.656 -2.334 -0.901 1 98.94 135 ILE B O 1
ATOM 3763 N N . VAL B 1 136 ? 19.469 -1.215 -1.587 1 98.94 136 VAL B N 1
ATOM 3764 C CA . VAL B 1 136 ? 18.766 -0.569 -2.695 1 98.94 136 VAL B CA 1
ATOM 3765 C C . VAL B 1 136 ? 18.25 -1.626 -3.664 1 98.94 136 VAL B C 1
ATOM 3767 O O . VAL B 1 136 ? 17.125 -1.528 -4.152 1 98.94 136 VAL B O 1
ATOM 3770 N N . GLU B 1 137 ? 19.016 -2.693 -3.92 1 98.88 137 GLU B N 1
ATOM 3771 C CA . GLU B 1 137 ? 18.594 -3.777 -4.801 1 98.88 137 GLU B CA 1
ATOM 3772 C C . GLU B 1 137 ? 17.422 -4.551 -4.203 1 98.88 137 GLU B C 1
ATOM 3774 O O . GLU B 1 137 ? 16.5 -4.953 -4.922 1 98.88 137 GLU B O 1
ATOM 3779 N N . ILE B 1 138 ? 17.5 -4.777 -2.906 1 98.94 138 ILE B N 1
ATOM 3780 C CA . ILE B 1 138 ? 16.4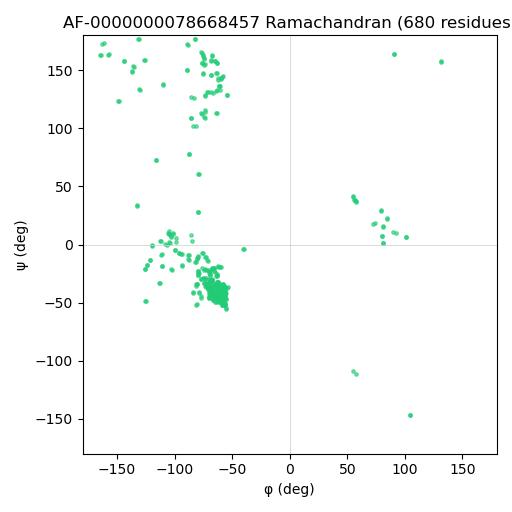38 -5.484 -2.205 1 98.94 138 ILE B CA 1
ATOM 3781 C C . ILE B 1 138 ? 15.133 -4.688 -2.301 1 98.94 138 ILE B C 1
ATOM 3783 O O . ILE B 1 138 ? 14.078 -5.238 -2.641 1 98.94 138 ILE B O 1
ATOM 3787 N N . VAL B 1 139 ? 15.227 -3.363 -2.055 1 98.94 139 VAL B N 1
ATOM 3788 C CA . VAL B 1 139 ? 14.07 -2.48 -2.107 1 98.94 139 VAL B CA 1
ATOM 3789 C C . VAL B 1 139 ? 13.477 -2.49 -3.516 1 98.94 139 VAL B C 1
ATOM 3791 O O . VAL B 1 139 ? 12.258 -2.594 -3.686 1 98.94 139 VAL B O 1
ATOM 3794 N N . ARG B 1 140 ? 14.289 -2.432 -4.484 1 98.81 140 ARG B N 1
ATOM 3795 C CA . ARG B 1 140 ? 13.836 -2.441 -5.871 1 98.81 140 ARG B CA 1
ATOM 3796 C C . ARG B 1 140 ? 13.148 -3.758 -6.219 1 98.81 140 ARG B C 1
ATOM 3798 O O . ARG B 1 140 ? 12.117 -3.768 -6.895 1 98.81 140 ARG B O 1
ATOM 3805 N N . ALA B 1 141 ? 13.734 -4.852 -5.777 1 98.88 141 ALA B N 1
ATOM 3806 C CA . ALA B 1 141 ? 13.148 -6.164 -6.035 1 98.88 141 ALA B CA 1
ATOM 3807 C C . ALA B 1 141 ? 11.758 -6.273 -5.414 1 98.88 141 ALA B C 1
ATOM 3809 O O . ALA B 1 141 ? 10.828 -6.793 -6.043 1 98.88 141 ALA B O 1
ATOM 3810 N N . ILE B 1 142 ? 11.609 -5.777 -4.188 1 98.94 142 ILE B N 1
ATOM 3811 C CA . ILE B 1 142 ? 10.32 -5.824 -3.504 1 98.94 142 ILE B CA 1
ATOM 3812 C C . ILE B 1 142 ? 9.312 -4.934 -4.23 1 98.94 142 ILE B C 1
ATOM 3814 O O . ILE B 1 142 ? 8.18 -5.34 -4.48 1 98.94 142 ILE B O 1
ATOM 3818 N N . ALA B 1 143 ? 9.703 -3.709 -4.551 1 98.94 143 ALA B N 1
ATOM 3819 C CA . ALA B 1 143 ? 8.82 -2.754 -5.219 1 98.94 143 ALA B CA 1
ATOM 3820 C C . ALA B 1 143 ? 8.344 -3.295 -6.562 1 98.94 143 ALA B C 1
ATOM 3822 O O . ALA B 1 143 ? 7.156 -3.211 -6.887 1 98.94 143 ALA B O 1
ATOM 3823 N N . ARG B 1 144 ? 9.219 -3.871 -7.316 1 98.81 144 ARG B N 1
ATOM 3824 C CA . ARG B 1 144 ? 8.875 -4.395 -8.633 1 98.81 144 ARG B CA 1
ATOM 3825 C C . ARG B 1 144 ? 7.961 -5.609 -8.516 1 98.81 144 ARG B C 1
ATOM 3827 O O . ARG B 1 144 ? 7.047 -5.789 -9.328 1 98.81 144 ARG B O 1
ATOM 3834 N N . ALA B 1 145 ? 8.25 -6.445 -7.555 1 98.88 145 ALA B N 1
ATOM 3835 C CA . ALA B 1 145 ? 7.332 -7.547 -7.289 1 98.88 145 ALA B CA 1
ATOM 3836 C C . ALA B 1 145 ? 5.934 -7.027 -6.957 1 98.88 145 ALA B C 1
ATOM 3838 O O . ALA B 1 145 ? 4.934 -7.578 -7.422 1 98.88 145 ALA B O 1
ATOM 3839 N N . GLY B 1 146 ? 5.871 -5.957 -6.105 1 98.81 146 GLY B N 1
ATOM 3840 C CA . GLY B 1 146 ? 4.59 -5.348 -5.785 1 98.81 146 GLY B CA 1
ATOM 3841 C C . GLY B 1 146 ? 3.836 -4.867 -7.012 1 98.81 146 GLY B C 1
ATOM 3842 O O . GLY B 1 146 ? 2.623 -5.055 -7.117 1 98.81 146 GLY B O 1
ATOM 3843 N N . ILE B 1 147 ? 4.523 -4.258 -7.93 1 98.88 147 ILE B N 1
ATOM 3844 C CA . ILE B 1 147 ? 3.926 -3.779 -9.172 1 98.88 147 ILE B CA 1
ATOM 3845 C C . ILE B 1 147 ? 3.352 -4.957 -9.961 1 98.88 147 ILE B C 1
ATOM 3847 O O . ILE B 1 147 ? 2.191 -4.926 -10.375 1 98.88 147 ILE B O 1
ATOM 3851 N N . GLU B 1 148 ? 4.117 -6 -10.078 1 98.88 148 GLU B N 1
ATOM 3852 C CA . GLU B 1 148 ? 3.686 -7.172 -10.836 1 98.88 148 GLU B CA 1
ATOM 3853 C C . GLU B 1 148 ? 2.494 -7.852 -10.164 1 98.88 148 GLU B C 1
ATOM 3855 O O . GLU B 1 148 ? 1.579 -8.32 -10.844 1 98.88 148 GLU B O 1
ATOM 3860 N N . ILE B 1 149 ? 2.547 -7.93 -8.859 1 98.88 149 ILE B N 1
ATOM 3861 C CA . ILE B 1 149 ? 1.454 -8.539 -8.117 1 98.88 149 ILE B CA 1
ATOM 3862 C C . ILE B 1 149 ? 0.154 -7.793 -8.391 1 98.88 149 ILE B C 1
ATOM 3864 O O . ILE B 1 149 ? -0.881 -8.406 -8.656 1 98.88 149 ILE B O 1
ATOM 3868 N N . CYS B 1 150 ? 0.226 -6.469 -8.344 1 98.81 150 CYS B N 1
ATOM 3869 C CA . CYS B 1 150 ? -0.964 -5.66 -8.594 1 98.81 150 CYS B CA 1
ATOM 3870 C C . CYS B 1 150 ? -1.46 -5.84 -10.023 1 98.81 150 CYS B C 1
ATOM 3872 O O . CYS B 1 150 ? -2.668 -5.914 -10.258 1 98.81 150 CYS B O 1
ATOM 3874 N N . GLU B 1 151 ? -0.551 -5.898 -10.938 1 98.81 151 GLU B N 1
ATOM 3875 C CA . GLU B 1 151 ? -0.93 -6.125 -12.328 1 98.81 151 GLU B CA 1
ATOM 3876 C C . GLU B 1 151 ? -1.59 -7.492 -12.508 1 98.81 151 GLU B C 1
ATOM 3878 O O . GLU B 1 151 ? -2.611 -7.609 -13.18 1 98.81 151 GLU B O 1
ATOM 3883 N N . GLY B 1 152 ? -0.974 -8.523 -11.914 1 98.62 152 GLY B N 1
ATOM 3884 C CA . GLY B 1 152 ? -1.578 -9.844 -11.953 1 98.62 152 GLY B CA 1
ATOM 3885 C C . GLY B 1 152 ? -2.951 -9.891 -11.305 1 98.62 152 GLY B C 1
ATOM 3886 O O . GLY B 1 152 ? -3.869 -10.516 -11.836 1 98.62 152 GLY B O 1
ATOM 3887 N N . GLN B 1 153 ? -3.133 -9.219 -10.164 1 98.31 153 GLN B N 1
ATOM 3888 C CA . GLN B 1 153 ? -4.418 -9.172 -9.469 1 98.31 153 GLN B CA 1
ATOM 3889 C C . GLN B 1 153 ? -5.465 -8.445 -10.305 1 98.31 153 GLN B C 1
ATOM 3891 O O . GLN B 1 153 ? -6.641 -8.812 -10.297 1 98.31 153 GLN B O 1
ATOM 3896 N N . ALA B 1 154 ? -5.055 -7.391 -10.961 1 98.38 154 ALA B N 1
ATOM 3897 C CA . ALA B 1 154 ? -5.969 -6.664 -11.844 1 98.38 154 ALA B CA 1
ATOM 3898 C C . ALA B 1 154 ? -6.488 -7.566 -12.953 1 98.38 154 ALA B C 1
ATOM 3900 O O . ALA B 1 154 ? -7.676 -7.523 -13.297 1 98.38 154 ALA B O 1
ATOM 3901 N N . LEU B 1 155 ? -5.609 -8.344 -13.539 1 98 155 LEU B N 1
ATOM 3902 C CA . LEU B 1 155 ? -6.027 -9.305 -14.555 1 98 155 LEU B CA 1
ATOM 3903 C C . LEU B 1 155 ? -7.004 -10.32 -13.977 1 98 155 LEU B C 1
ATOM 3905 O O . LEU B 1 155 ? -8.008 -10.656 -14.609 1 98 155 LEU B O 1
ATOM 3909 N N . ASP B 1 156 ? -6.684 -10.797 -12.781 1 96.75 156 ASP B N 1
ATOM 3910 C CA . ASP B 1 156 ? -7.57 -11.734 -12.109 1 96.75 156 ASP B CA 1
ATOM 3911 C C . ASP B 1 156 ? -8.977 -11.148 -11.953 1 96.75 156 ASP B C 1
ATOM 3913 O O . ASP B 1 156 ? -9.969 -11.844 -12.188 1 96.75 156 ASP B O 1
ATOM 3917 N N . LEU B 1 157 ? -9.086 -9.898 -11.57 1 95.19 157 LEU B N 1
ATOM 3918 C CA . LEU B 1 157 ? -10.367 -9.219 -11.43 1 95.19 157 LEU B CA 1
ATOM 3919 C C . LEU B 1 157 ? -11.062 -9.094 -12.781 1 95.19 157 LEU B C 1
ATOM 3921 O O . LEU B 1 157 ? -12.273 -9.312 -12.883 1 95.19 157 LEU B O 1
ATOM 3925 N N . GLU B 1 158 ? -10.312 -8.75 -13.781 1 95.12 158 GLU B N 1
ATOM 3926 C CA . GLU B 1 158 ? -10.875 -8.594 -15.117 1 95.12 158 GLU B CA 1
ATOM 3927 C C . GLU B 1 158 ? -11.43 -9.922 -15.641 1 95.12 158 GLU B C 1
ATOM 3929 O O . GLU B 1 158 ? -12.43 -9.938 -16.359 1 95.12 158 GLU B O 1
ATOM 3934 N N . PHE B 1 159 ? -10.773 -11.008 -15.312 1 95 159 PHE B N 1
ATOM 3935 C CA . PHE B 1 159 ? -11.148 -12.328 -15.805 1 95 159 PHE B CA 1
ATOM 3936 C C . PHE B 1 159 ? -12.516 -12.742 -15.258 1 95 159 PHE B C 1
ATOM 3938 O O . PHE B 1 159 ? -13.188 -13.602 -15.836 1 95 159 PHE B O 1
ATOM 3945 N N . GLU B 1 160 ? -12.914 -12.141 -14.141 1 89.56 160 GLU B N 1
ATOM 3946 C CA . GLU B 1 160 ? -14.188 -12.492 -13.523 1 89.56 160 GLU B CA 1
ATOM 3947 C C . GLU B 1 160 ? -15.359 -12.141 -14.438 1 89.56 160 GLU B C 1
ATOM 3949 O O . GLU B 1 160 ? -16.406 -12.797 -14.398 1 89.56 160 GLU B O 1
ATOM 3954 N N . THR B 1 161 ? -15.164 -11.148 -15.289 1 89.12 161 THR B N 1
ATOM 3955 C CA . THR B 1 161 ? -16.266 -10.695 -16.125 1 89.12 161 THR B CA 1
ATOM 3956 C C . THR B 1 161 ? -16.078 -11.133 -17.562 1 89.12 161 THR B C 1
ATOM 3958 O O . THR B 1 161 ? -16.922 -10.859 -18.422 1 89.12 161 THR B O 1
ATOM 3961 N N . ARG B 1 162 ? -15.016 -11.805 -17.797 1 91.56 162 ARG B N 1
ATOM 3962 C CA . ARG B 1 162 ? -14.75 -12.289 -19.141 1 91.56 162 ARG B CA 1
ATOM 3963 C C . ARG B 1 162 ? -15.367 -13.664 -19.359 1 91.56 162 ARG B C 1
ATOM 3965 O O . ARG B 1 162 ? -15.43 -14.477 -18.438 1 91.56 162 ARG B O 1
ATOM 3972 N N . ASP B 1 163 ? -15.719 -13.891 -20.594 1 86.88 163 ASP B N 1
ATOM 3973 C CA . ASP B 1 163 ? -16.281 -15.203 -20.906 1 86.88 163 ASP B CA 1
ATOM 3974 C C . ASP B 1 163 ? -15.18 -16.266 -21 1 86.88 163 ASP B C 1
ATOM 3976 O O . ASP B 1 163 ? -15.359 -17.391 -20.516 1 86.88 163 ASP B O 1
ATOM 3980 N N . THR B 1 164 ? -14.125 -15.898 -21.656 1 88.38 164 THR B N 1
ATOM 3981 C CA . THR B 1 164 ? -13.008 -16.828 -21.812 1 88.38 164 THR B CA 1
ATOM 3982 C C . THR B 1 164 ? -11.68 -16.125 -21.578 1 88.38 164 THR B C 1
ATOM 3984 O O . THR B 1 164 ? -11.602 -14.898 -21.625 1 88.38 164 THR B O 1
ATOM 3987 N N . VAL B 1 165 ? -10.727 -16.922 -21.156 1 95.81 165 VAL B N 1
ATOM 3988 C CA . VAL B 1 165 ? -9.352 -16.484 -20.953 1 95.81 165 VAL B CA 1
ATOM 3989 C C . VAL B 1 165 ? -8.398 -17.469 -21.625 1 95.81 165 VAL B C 1
ATOM 3991 O O . VAL B 1 165 ? -8.578 -18.688 -21.531 1 95.81 165 VAL B O 1
ATOM 3994 N N . THR B 1 166 ? -7.414 -16.938 -22.375 1 96.94 166 THR B N 1
ATOM 3995 C CA . THR B 1 166 ? -6.461 -17.812 -23.047 1 96.94 166 THR B CA 1
ATOM 3996 C C . THR B 1 166 ? -5.422 -18.344 -22.062 1 96.94 166 THR B C 1
ATOM 3998 O O . THR B 1 166 ? -5.297 -17.828 -20.953 1 96.94 166 THR B O 1
ATOM 4001 N N . ILE B 1 167 ? -4.715 -19.344 -22.469 1 97.94 167 ILE B N 1
ATOM 4002 C CA . ILE B 1 167 ? -3.635 -19.906 -21.672 1 97.94 167 ILE B CA 1
ATOM 4003 C C . ILE B 1 167 ? -2.574 -18.844 -21.406 1 97.94 167 ILE B C 1
ATOM 4005 O O . ILE B 1 167 ? -2.107 -18.672 -20.281 1 97.94 167 ILE B O 1
ATOM 4009 N N . GLU B 1 168 ? -2.26 -18.047 -22.391 1 98 168 GLU B N 1
ATOM 4010 C CA . GLU B 1 168 ? -1.254 -16.984 -22.25 1 98 168 GLU B CA 1
ATOM 4011 C C . GLU B 1 168 ? -1.686 -15.938 -21.234 1 98 168 GLU B C 1
ATOM 4013 O O . GLU B 1 168 ? -0.874 -15.477 -20.438 1 98 168 GLU B O 1
ATOM 4018 N N . GLU B 1 169 ? -2.93 -15.594 -21.328 1 97.81 169 GLU B N 1
ATOM 4019 C CA . GLU B 1 169 ? -3.459 -14.602 -20.391 1 97.81 169 GLU B CA 1
ATOM 4020 C C . GLU B 1 169 ? -3.426 -15.125 -18.953 1 97.81 169 GLU B C 1
ATOM 4022 O O . GLU B 1 169 ? -3.072 -14.391 -18.031 1 97.81 169 GLU B O 1
ATOM 4027 N N . TYR B 1 170 ? -3.818 -16.406 -18.812 1 98.12 170 TYR B N 1
ATOM 4028 C CA . TYR B 1 170 ? -3.773 -17.016 -17.5 1 98.12 170 TYR B CA 1
ATOM 4029 C C . TYR B 1 170 ? -2.352 -17.031 -16.938 1 98.12 170 TYR B C 1
ATOM 4031 O O . TYR B 1 170 ? -2.125 -16.672 -15.781 1 98.12 170 TYR B O 1
ATOM 4039 N N . LEU B 1 171 ? -1.451 -17.391 -17.797 1 98.75 171 LEU B N 1
ATOM 4040 C CA . LEU B 1 171 ? -0.062 -17.484 -17.359 1 98.75 171 LEU B CA 1
ATOM 4041 C C . LEU B 1 171 ? 0.485 -16.109 -16.969 1 98.75 171 LEU B C 1
ATOM 4043 O O . LEU B 1 171 ? 1.246 -15.984 -16.016 1 98.75 171 LEU B O 1
ATOM 4047 N N . LYS B 1 172 ? 0.123 -15.086 -17.719 1 98.5 172 LYS B N 1
ATOM 4048 C CA . LYS B 1 172 ? 0.519 -13.719 -17.375 1 98.5 172 LYS B CA 1
ATOM 4049 C C . LYS B 1 172 ? -0.05 -13.305 -16.031 1 98.5 172 LYS B C 1
ATOM 4051 O O . LYS B 1 172 ? 0.638 -12.664 -15.234 1 98.5 172 LYS B O 1
ATOM 4056 N N . MET B 1 173 ? -1.257 -13.656 -15.789 1 98.56 173 MET B N 1
ATOM 4057 C CA . MET B 1 173 ? -1.939 -13.305 -14.547 1 98.56 173 MET B CA 1
ATOM 4058 C C . MET B 1 173 ? -1.252 -13.953 -13.352 1 98.56 173 MET B C 1
ATOM 4060 O O . MET B 1 173 ? -0.902 -13.266 -12.391 1 98.56 173 MET B O 1
ATOM 4064 N N . ILE B 1 174 ? -0.909 -15.242 -13.383 1 98.62 174 ILE B N 1
ATOM 4065 C CA . ILE B 1 174 ? -0.347 -15.914 -12.211 1 98.62 174 ILE B CA 1
ATOM 4066 C C . ILE B 1 174 ? 1.135 -15.57 -12.086 1 98.62 174 ILE B C 1
ATOM 4068 O O . ILE B 1 174 ? 1.704 -15.648 -10.992 1 98.62 174 ILE B O 1
ATOM 4072 N N . ASP B 1 175 ? 1.786 -15.188 -13.258 1 98.75 175 ASP B N 1
ATOM 4073 C CA . ASP B 1 175 ? 3.16 -14.703 -13.211 1 98.75 175 ASP B CA 1
ATOM 4074 C C . ASP B 1 175 ? 3.285 -13.492 -12.281 1 98.75 175 ASP B C 1
ATOM 4076 O O . ASP B 1 175 ? 4.25 -13.383 -11.531 1 98.75 175 ASP B O 1
ATOM 4080 N N . GLY B 1 176 ? 2.309 -12.609 -12.391 1 98.62 176 GLY B N 1
ATOM 4081 C CA . GLY B 1 176 ? 2.27 -11.438 -11.531 1 98.62 176 GLY B CA 1
ATOM 4082 C C . GLY B 1 176 ? 1.695 -11.727 -10.156 1 98.62 176 GLY B C 1
ATOM 4083 O O . GLY B 1 176 ? 2.383 -11.562 -9.148 1 98.62 176 GLY B O 1
ATOM 4084 N N . LYS B 1 177 ? 0.556 -12.312 -10.07 1 98.06 177 LYS B N 1
ATOM 4085 C CA . LYS B 1 177 ? -0.23 -12.445 -8.852 1 98.06 177 LYS B CA 1
ATOM 4086 C C . LYS B 1 177 ? 0.471 -13.352 -7.844 1 98.06 177 LYS B C 1
ATOM 4088 O O . LYS B 1 177 ? 0.417 -13.109 -6.637 1 98.06 177 LYS B O 1
ATOM 4093 N N . THR B 1 178 ? 1.199 -14.391 -8.312 1 98.06 178 THR B N 1
ATOM 4094 C CA . THR B 1 178 ? 1.747 -15.398 -7.406 1 98.06 178 THR B CA 1
ATOM 4095 C C . THR B 1 178 ? 3.254 -15.539 -7.602 1 98.06 178 THR B C 1
ATOM 4097 O O . THR B 1 178 ? 4.023 -15.438 -6.641 1 98.06 178 THR B O 1
ATOM 4100 N N . ALA B 1 179 ? 3.742 -15.672 -8.797 1 98.88 179 ALA B N 1
ATOM 4101 C CA . ALA B 1 179 ? 5.133 -16.016 -9.086 1 98.88 179 ALA B CA 1
ATOM 4102 C C . ALA B 1 179 ? 6.07 -14.867 -8.742 1 98.88 179 ALA B C 1
ATOM 4104 O O . ALA B 1 179 ? 7.203 -15.086 -8.32 1 98.88 179 ALA B O 1
ATOM 4105 N N . ALA B 1 180 ? 5.582 -13.672 -8.93 1 98.88 180 ALA B N 1
ATOM 4106 C CA . ALA B 1 180 ? 6.414 -12.492 -8.711 1 98.88 180 ALA B CA 1
ATOM 4107 C C . ALA B 1 180 ? 6.984 -12.477 -7.297 1 98.88 180 ALA B C 1
ATOM 4109 O O . ALA B 1 180 ? 8.156 -12.141 -7.098 1 98.88 180 ALA B O 1
ATOM 4110 N N . LEU B 1 181 ? 6.199 -12.828 -6.309 1 98.88 181 LEU B N 1
ATOM 4111 C CA . LEU B 1 181 ? 6.672 -12.75 -4.93 1 98.88 181 LEU B CA 1
ATOM 4112 C C . LEU B 1 181 ? 7.652 -13.883 -4.629 1 98.88 181 LEU B C 1
ATOM 4114 O O . LEU B 1 181 ? 8.602 -13.695 -3.861 1 98.88 181 LEU B O 1
ATOM 4118 N N . PHE B 1 182 ? 7.488 -15.055 -5.227 1 98.88 182 PHE B N 1
ATOM 4119 C CA . PHE B 1 182 ? 8.445 -16.141 -5.082 1 98.88 182 PHE B CA 1
ATOM 4120 C C . PHE B 1 182 ? 9.773 -15.789 -5.742 1 98.88 182 PHE B C 1
ATOM 4122 O O . PHE B 1 182 ? 10.844 -16.094 -5.207 1 98.88 182 PHE B O 1
ATOM 4129 N N . ASP B 1 183 ? 9.641 -15.188 -6.914 1 98.94 183 ASP B N 1
ATOM 4130 C CA . ASP B 1 183 ? 10.82 -14.695 -7.605 1 98.94 183 ASP B CA 1
ATOM 4131 C C . ASP B 1 183 ? 11.609 -13.727 -6.727 1 98.94 183 ASP B C 1
ATOM 4133 O O . ASP B 1 183 ? 12.812 -13.914 -6.512 1 98.94 183 ASP B O 1
ATOM 4137 N N . ALA B 1 184 ? 10.914 -12.742 -6.203 1 98.94 184 ALA B N 1
ATOM 4138 C CA . ALA B 1 184 ? 11.562 -11.758 -5.336 1 98.94 184 ALA B CA 1
ATOM 4139 C C . ALA B 1 184 ? 12.172 -12.422 -4.105 1 98.94 184 ALA B C 1
ATOM 4141 O O . ALA B 1 184 ? 13.258 -12.039 -3.662 1 98.94 184 ALA B O 1
ATOM 4142 N N . SER B 1 185 ? 11.492 -13.375 -3.529 1 98.94 185 SER B N 1
ATOM 4143 C CA . SER B 1 185 ? 11.969 -14.07 -2.34 1 98.94 185 SER B CA 1
ATOM 4144 C C . SER B 1 185 ? 13.328 -14.719 -2.584 1 98.94 185 SER B C 1
ATOM 4146 O O . SER B 1 185 ? 14.281 -14.461 -1.846 1 98.94 185 SER B O 1
ATOM 4148 N N . ALA B 1 186 ? 13.414 -15.492 -3.654 1 98.94 186 ALA B N 1
ATOM 4149 C CA . ALA B 1 186 ? 14.656 -16.188 -3.967 1 98.94 186 ALA B CA 1
ATOM 4150 C C . ALA B 1 186 ? 15.75 -15.188 -4.363 1 98.94 186 ALA B C 1
ATOM 4152 O O . ALA B 1 186 ? 16.891 -15.312 -3.928 1 98.94 186 ALA B O 1
ATOM 4153 N N . LYS B 1 187 ? 15.383 -14.211 -5.172 1 98.94 187 LYS B N 1
ATOM 4154 C CA . LYS B 1 187 ? 16.312 -13.195 -5.66 1 98.94 187 LYS B CA 1
ATOM 4155 C C . LYS B 1 187 ? 16.922 -12.406 -4.504 1 98.94 187 LYS B C 1
ATOM 4157 O O . LYS B 1 187 ? 18.125 -12.164 -4.473 1 98.94 187 LYS B O 1
ATOM 4162 N N . ILE B 1 188 ? 16.141 -11.992 -3.557 1 98.94 188 ILE B N 1
ATOM 4163 C CA . ILE B 1 188 ? 16.562 -11.203 -2.41 1 98.94 188 ILE B CA 1
ATOM 4164 C C . ILE B 1 188 ? 17.547 -12.016 -1.568 1 98.94 188 ILE B C 1
ATOM 4166 O O . ILE B 1 188 ? 18.562 -11.492 -1.106 1 98.94 188 ILE B O 1
ATOM 4170 N N . GLY B 1 189 ? 17.234 -13.328 -1.373 1 98.94 189 GLY B N 1
ATOM 4171 C CA . GLY B 1 189 ? 18.203 -14.188 -0.708 1 98.94 189 GLY B CA 1
ATOM 4172 C C . GLY B 1 189 ? 19.547 -14.195 -1.396 1 98.94 189 GLY B C 1
ATOM 4173 O O . GLY B 1 189 ? 20.594 -14.078 -0.74 1 98.94 189 GLY B O 1
ATOM 4174 N N . GLY B 1 190 ? 19.531 -14.312 -2.727 1 98.94 190 GLY B N 1
ATOM 4175 C CA . GLY B 1 190 ? 20.766 -14.25 -3.498 1 98.94 190 GLY B CA 1
ATOM 4176 C C . GLY B 1 190 ? 21.5 -12.938 -3.338 1 98.94 190 GLY B C 1
ATOM 4177 O O . GLY B 1 190 ? 22.719 -12.93 -3.104 1 98.94 190 GLY B O 1
ATOM 4178 N N . ILE B 1 191 ? 20.781 -11.805 -3.414 1 98.94 191 ILE B N 1
ATOM 4179 C CA . ILE B 1 191 ? 21.359 -10.469 -3.299 1 98.94 191 ILE B CA 1
ATOM 4180 C C . ILE B 1 191 ? 22.078 -10.336 -1.953 1 98.94 191 ILE B C 1
ATOM 4182 O O . ILE B 1 191 ? 23.172 -9.781 -1.878 1 98.94 191 ILE B O 1
ATOM 4186 N N . ILE B 1 192 ? 21.484 -10.867 -0.903 1 98.88 192 ILE B N 1
ATOM 4187 C CA . ILE B 1 192 ? 22.031 -10.758 0.443 1 98.88 192 ILE B CA 1
ATOM 4188 C C . ILE B 1 192 ? 23.281 -11.625 0.557 1 98.88 192 ILE B C 1
ATOM 4190 O O . ILE B 1 192 ? 24.281 -11.219 1.168 1 98.88 192 ILE B O 1
ATOM 4194 N N . GLY B 1 193 ? 23.297 -12.781 -0.109 1 98.69 193 GLY B N 1
ATOM 4195 C CA . GLY B 1 193 ? 24.312 -13.781 0.152 1 98.69 193 GLY B CA 1
ATOM 4196 C C . GLY B 1 193 ? 25.5 -13.68 -0.775 1 98.69 193 GLY B C 1
ATOM 4197 O O . GLY B 1 193 ? 26.562 -14.242 -0.496 1 98.69 193 GLY B O 1
ATOM 4198 N N . THR B 1 194 ? 25.297 -12.953 -1.921 1 98.62 194 THR B N 1
ATOM 4199 C CA . THR B 1 194 ? 26.391 -12.969 -2.885 1 98.62 194 THR B CA 1
ATOM 4200 C C . THR B 1 194 ? 26.312 -11.758 -3.809 1 98.62 194 THR B C 1
ATOM 4202 O O . THR B 1 194 ? 25.344 -10.992 -3.768 1 98.62 194 THR B O 1
ATOM 4205 N N . ASP B 1 195 ? 27.422 -11.5 -4.469 1 98.31 195 ASP B N 1
ATOM 4206 C CA . ASP B 1 195 ? 27.438 -10.492 -5.523 1 98.31 195 ASP B CA 1
ATOM 4207 C C . ASP B 1 195 ? 27.469 -11.141 -6.902 1 98.31 195 ASP B C 1
ATOM 4209 O O . ASP B 1 195 ? 27.5 -10.453 -7.922 1 98.31 195 ASP B O 1
ATOM 4213 N N . ASN B 1 196 ? 27.422 -12.5 -6.93 1 98.44 196 ASN B N 1
ATOM 4214 C CA . ASN B 1 196 ? 27.438 -13.242 -8.188 1 98.44 196 ASN B CA 1
ATOM 4215 C C . ASN B 1 196 ? 26.109 -13.148 -8.922 1 98.44 196 ASN B C 1
ATOM 4217 O O . ASN B 1 196 ? 25.141 -13.82 -8.547 1 98.44 196 ASN B O 1
ATOM 4221 N N . GLN B 1 197 ? 26.109 -12.414 -10.023 1 98.56 197 GLN B N 1
ATOM 4222 C CA . GLN B 1 197 ? 24.859 -12.133 -10.75 1 98.56 197 GLN B CA 1
ATOM 4223 C C . GLN B 1 197 ? 24.297 -13.398 -11.383 1 98.56 197 GLN B C 1
ATOM 4225 O O . GLN B 1 197 ? 23.078 -13.539 -11.516 1 98.56 197 GLN B O 1
ATOM 4230 N N . GLU B 1 198 ? 25.109 -14.328 -11.742 1 98.75 198 GLU B N 1
ATOM 4231 C CA . GLU B 1 198 ? 24.625 -15.594 -12.297 1 98.75 198 GLU B CA 1
ATOM 4232 C C . GLU B 1 198 ? 23.812 -16.375 -11.273 1 98.75 198 GLU B C 1
ATOM 4234 O O . GLU B 1 198 ? 22.766 -16.938 -11.602 1 98.75 198 GLU B O 1
ATOM 4239 N N . TYR B 1 199 ? 24.344 -16.391 -10.031 1 98.88 199 TYR B N 1
ATOM 4240 C CA . TYR B 1 199 ? 23.641 -17.078 -8.961 1 98.88 199 TYR B CA 1
ATOM 4241 C C . TYR B 1 199 ? 22.297 -16.391 -8.664 1 98.88 199 TYR B C 1
ATOM 4243 O O . TYR B 1 199 ? 21.281 -17.047 -8.477 1 98.88 199 TYR B O 1
ATOM 4251 N N . ILE B 1 200 ? 22.312 -15.078 -8.633 1 98.94 200 ILE B N 1
ATOM 4252 C CA . ILE B 1 200 ? 21.109 -14.305 -8.32 1 98.94 200 ILE B CA 1
ATOM 4253 C C . ILE B 1 200 ? 20.047 -14.539 -9.406 1 98.94 200 ILE B C 1
ATOM 4255 O O . ILE B 1 200 ? 18.875 -14.758 -9.094 1 98.94 200 ILE B O 1
ATOM 4259 N N . GLN B 1 201 ? 20.469 -14.586 -10.664 1 98.88 201 GLN B N 1
ATOM 4260 C CA . GLN B 1 201 ? 19.547 -14.828 -11.773 1 98.88 201 GLN B CA 1
ATOM 4261 C C . GLN B 1 201 ? 19 -16.25 -11.734 1 98.88 201 GLN B C 1
ATOM 4263 O O . GLN B 1 201 ? 17.844 -16.484 -12.07 1 98.88 201 GLN B O 1
ATOM 4268 N N . ALA B 1 202 ? 19.859 -17.188 -11.367 1 98.94 202 ALA B N 1
ATOM 4269 C CA . ALA B 1 202 ? 19.422 -18.578 -11.219 1 98.94 202 ALA B CA 1
ATOM 4270 C C . ALA B 1 202 ? 18.344 -18.703 -10.148 1 98.94 202 ALA B C 1
ATOM 4272 O O . ALA B 1 202 ? 17.359 -19.422 -10.344 1 98.94 202 ALA B O 1
ATOM 4273 N N . LEU B 1 203 ? 18.562 -18.016 -9.062 1 98.94 203 LEU B N 1
ATOM 4274 C CA . LEU B 1 203 ? 17.578 -18.031 -7.977 1 98.94 203 LEU B CA 1
ATOM 4275 C C . LEU B 1 203 ? 16.281 -17.344 -8.398 1 98.94 203 LEU B C 1
ATOM 4277 O O . LEU B 1 203 ? 15.195 -17.812 -8.062 1 98.94 203 LEU B O 1
ATOM 4281 N N . SER B 1 204 ? 16.406 -16.25 -9.109 1 98.94 204 SER B N 1
ATOM 4282 C CA . SER B 1 204 ? 15.227 -15.586 -9.656 1 98.94 204 SER B CA 1
ATOM 4283 C C . SER B 1 204 ? 14.414 -16.531 -10.539 1 98.94 204 SER B C 1
ATOM 4285 O O . SER B 1 204 ? 13.195 -16.625 -10.383 1 98.94 204 SER B O 1
ATOM 4287 N N . LYS B 1 205 ? 15.062 -17.25 -11.422 1 98.88 205 LYS B N 1
ATOM 4288 C CA . LYS B 1 205 ? 14.406 -18.203 -12.305 1 98.88 205 LYS B CA 1
ATOM 4289 C C . LYS B 1 205 ? 13.758 -19.328 -11.5 1 98.88 205 LYS B C 1
ATOM 4291 O O . LYS B 1 205 ? 12.625 -19.734 -11.789 1 98.88 205 LYS B O 1
ATOM 4296 N N . TYR B 1 206 ? 14.492 -19.828 -10.539 1 98.94 206 TYR B N 1
ATOM 4297 C CA . TYR B 1 206 ? 13.961 -20.844 -9.633 1 98.94 206 TYR B CA 1
ATOM 4298 C C . TYR B 1 206 ? 12.68 -20.359 -8.969 1 98.94 206 TYR B C 1
ATOM 4300 O O . TYR B 1 206 ? 11.656 -21.031 -9.016 1 98.94 206 TYR B O 1
ATOM 4308 N N . GLY B 1 207 ? 12.758 -19.203 -8.32 1 98.94 207 GLY B N 1
ATOM 4309 C CA . GLY B 1 207 ? 11.617 -18.672 -7.59 1 98.94 207 GLY B CA 1
ATOM 4310 C C . GLY B 1 207 ? 10.398 -18.469 -8.461 1 98.94 207 GLY B C 1
ATOM 4311 O O . GLY B 1 207 ? 9.281 -18.828 -8.078 1 98.94 207 GLY B O 1
ATOM 4312 N N . ARG B 1 208 ? 10.586 -17.891 -9.633 1 98.94 208 ARG B N 1
ATOM 4313 C CA . ARG B 1 208 ? 9.477 -17.594 -10.531 1 98.94 208 ARG B CA 1
ATOM 4314 C C . ARG B 1 208 ? 8.781 -18.859 -11 1 98.94 208 ARG B C 1
ATOM 4316 O O . ARG B 1 208 ? 7.555 -18.953 -10.984 1 98.94 208 ARG B O 1
ATOM 4323 N N . ASN B 1 209 ? 9.594 -19.859 -11.398 1 98.94 209 ASN B N 1
ATOM 4324 C CA . ASN B 1 209 ? 9.039 -21.125 -11.852 1 98.94 209 ASN B CA 1
ATOM 4325 C C . ASN B 1 209 ? 8.297 -21.844 -10.727 1 98.94 209 ASN B C 1
ATOM 4327 O O . ASN B 1 209 ? 7.238 -22.422 -10.945 1 98.94 209 ASN B O 1
ATOM 4331 N N . VAL B 1 210 ? 8.844 -21.781 -9.594 1 98.81 210 VAL B N 1
ATOM 4332 C CA . VAL B 1 210 ? 8.203 -22.406 -8.438 1 98.81 210 VAL B CA 1
ATOM 4333 C C . VAL B 1 210 ? 6.875 -21.703 -8.141 1 98.81 210 VAL B C 1
ATOM 4335 O O . VAL B 1 210 ? 5.875 -22.359 -7.852 1 98.81 210 VAL B O 1
ATOM 4338 N N . GLY B 1 211 ? 6.875 -20.391 -8.164 1 98.81 211 GLY B N 1
ATOM 4339 C CA . GLY B 1 211 ? 5.645 -19.656 -7.957 1 98.81 211 GLY B CA 1
ATOM 4340 C C . GLY B 1 211 ? 4.566 -19.984 -8.969 1 98.81 211 GLY B C 1
ATOM 4341 O O . GLY B 1 211 ? 3.398 -20.156 -8.609 1 98.81 211 GLY B O 1
ATOM 4342 N N . MET B 1 212 ? 4.945 -20.078 -10.234 1 98.81 212 MET B N 1
ATOM 4343 C CA . MET B 1 212 ? 4.008 -20.469 -11.281 1 98.81 212 MET B CA 1
ATOM 4344 C C . MET B 1 212 ? 3.449 -21.859 -11.023 1 98.81 212 MET B C 1
ATOM 4346 O O . MET B 1 212 ? 2.236 -22.078 -11.078 1 98.81 212 MET B O 1
ATOM 4350 N N . ALA B 1 213 ? 4.363 -22.766 -10.711 1 98.81 213 ALA B N 1
ATOM 4351 C CA . ALA B 1 213 ? 3.971 -24.141 -10.453 1 98.81 213 ALA B CA 1
ATOM 4352 C C . ALA B 1 213 ? 3.039 -24.234 -9.242 1 98.81 213 ALA B C 1
ATOM 4354 O O . ALA B 1 213 ? 2.1 -25.031 -9.234 1 98.81 213 ALA B O 1
ATOM 4355 N N . PHE B 1 214 ? 3.33 -23.453 -8.289 1 98.31 214 PHE B N 1
ATOM 4356 C CA . PHE B 1 214 ? 2.533 -23.422 -7.066 1 98.31 214 PHE B CA 1
ATOM 4357 C C . PHE B 1 214 ? 1.074 -23.125 -7.383 1 98.31 214 PHE B C 1
ATOM 4359 O O . PHE B 1 214 ? 0.175 -23.844 -6.93 1 98.31 214 PHE B O 1
ATOM 4366 N N . GLN B 1 215 ? 0.821 -22.094 -8.125 1 97.75 215 GLN B N 1
ATOM 4367 C CA . GLN B 1 215 ? -0.549 -21.688 -8.43 1 97.75 215 GLN B CA 1
ATOM 4368 C C . GLN B 1 215 ? -1.246 -22.734 -9.305 1 97.75 215 GLN B C 1
ATOM 4370 O O . GLN B 1 215 ? -2.406 -23.062 -9.062 1 97.75 215 GLN B O 1
ATOM 4375 N N . ILE B 1 216 ? -0.552 -23.234 -10.266 1 98.44 216 ILE B N 1
ATOM 4376 C CA . ILE B 1 216 ? -1.137 -24.219 -11.172 1 98.44 216 ILE B CA 1
ATOM 4377 C C . ILE B 1 216 ? -1.48 -25.484 -10.398 1 98.44 216 ILE B C 1
ATOM 4379 O O . ILE B 1 216 ? -2.549 -26.062 -10.602 1 98.44 216 ILE B O 1
ATOM 4383 N N . TRP B 1 217 ? -0.641 -25.844 -9.523 1 97.56 217 TRP B N 1
ATOM 4384 C CA . TRP B 1 217 ? -0.879 -27.062 -8.742 1 97.56 217 TRP B CA 1
ATOM 4385 C C . TRP B 1 217 ? -2.053 -26.859 -7.785 1 97.56 217 TRP B C 1
ATOM 4387 O O . TRP B 1 217 ? -2.822 -27.797 -7.543 1 97.56 217 TRP B O 1
ATOM 4397 N N . ASP B 1 218 ? -2.121 -25.672 -7.254 1 95 218 ASP B N 1
ATOM 4398 C CA . ASP B 1 218 ? -3.291 -25.359 -6.441 1 95 218 ASP B CA 1
ATOM 4399 C C . ASP B 1 218 ? -4.582 -25.578 -7.227 1 95 218 ASP B C 1
ATOM 4401 O O . ASP B 1 218 ? -5.562 -26.094 -6.688 1 95 218 ASP B O 1
ATOM 4405 N N . ASP B 1 219 ? -4.602 -25.203 -8.445 1 95.81 219 ASP B N 1
ATOM 4406 C CA . ASP B 1 219 ? -5.762 -25.391 -9.305 1 95.81 219 ASP B CA 1
ATOM 4407 C C . ASP B 1 219 ? -6.035 -26.875 -9.531 1 95.81 219 ASP B C 1
ATOM 4409 O O . ASP B 1 219 ? -7.195 -27.297 -9.586 1 95.81 219 ASP B O 1
ATOM 4413 N N . VAL B 1 220 ? -4.996 -27.625 -9.656 1 96.62 220 VAL B N 1
ATOM 4414 C CA . VAL B 1 220 ? -5.117 -29.062 -9.852 1 96.62 220 VAL B CA 1
ATOM 4415 C C . VAL B 1 220 ? -5.699 -29.719 -8.594 1 96.62 220 VAL B C 1
ATOM 4417 O O . VAL B 1 220 ? -6.637 -30.516 -8.672 1 96.62 220 VAL B O 1
ATOM 4420 N N . LEU B 1 221 ? -5.199 -29.344 -7.492 1 94.62 221 LEU B N 1
ATOM 4421 C CA . LEU B 1 221 ? -5.629 -29.906 -6.215 1 94.62 221 LEU B CA 1
ATOM 4422 C C . LEU B 1 221 ? -7.105 -29.609 -5.965 1 94.62 221 LEU B C 1
ATOM 4424 O O . LEU B 1 221 ? -7.809 -30.422 -5.359 1 94.62 221 LEU B O 1
ATOM 4428 N N . ASP B 1 222 ? -7.559 -28.516 -6.422 1 93 222 ASP B N 1
ATOM 4429 C CA . ASP B 1 222 ? -8.953 -28.125 -6.258 1 93 222 ASP B CA 1
ATOM 4430 C C . ASP B 1 222 ? -9.891 -29.141 -6.906 1 93 222 ASP B C 1
ATOM 4432 O O . ASP B 1 222 ? -11.062 -29.25 -6.539 1 93 222 ASP B O 1
ATOM 4436 N N . LEU B 1 223 ? -9.352 -29.922 -7.789 1 93.19 223 LEU B N 1
ATOM 4437 C CA . LEU B 1 223 ? -10.195 -30.828 -8.562 1 93.19 223 LEU B CA 1
ATOM 4438 C C . LEU B 1 223 ? -9.938 -32.281 -8.18 1 93.19 223 LEU B C 1
ATOM 4440 O O . LEU B 1 223 ? -10.773 -33.156 -8.422 1 93.19 223 LEU B O 1
ATOM 4444 N N . ILE B 1 224 ? -8.82 -32.531 -7.566 1 89.44 224 ILE B N 1
ATOM 4445 C CA . ILE B 1 224 ? -8.484 -33.938 -7.449 1 89.44 224 ILE B CA 1
ATOM 4446 C C . ILE B 1 224 ? -8.266 -34.312 -5.984 1 89.44 224 ILE B C 1
ATOM 4448 O O . ILE B 1 224 ? -8.203 -35.5 -5.629 1 89.44 224 ILE B O 1
ATOM 4452 N N . ALA B 1 225 ? -8.055 -33.344 -5.145 1 81.75 225 ALA B N 1
ATOM 4453 C CA . ALA B 1 225 ? -7.688 -33.625 -3.758 1 81.75 225 ALA B CA 1
ATOM 4454 C C . ALA B 1 225 ? -8.891 -34.125 -2.967 1 81.75 225 ALA B C 1
ATOM 4456 O O . ALA B 1 225 ? -10.039 -33.906 -3.379 1 81.75 225 ALA B O 1
ATOM 4457 N N . ASP B 1 226 ? -8.484 -34.781 -1.889 1 80.88 226 ASP B N 1
ATOM 4458 C CA . ASP B 1 226 ? -9.508 -35.188 -0.923 1 80.88 226 ASP B CA 1
ATOM 4459 C C . ASP B 1 226 ? -10.055 -33.969 -0.178 1 80.88 226 ASP B C 1
ATOM 4461 O O . ASP B 1 226 ? -9.289 -33.156 0.32 1 80.88 226 ASP B O 1
ATOM 4465 N N . GLU B 1 227 ? -11.359 -33.906 -0.137 1 75.88 227 GLU B N 1
ATOM 4466 C CA . GLU B 1 227 ? -12 -32.75 0.459 1 75.88 227 GLU B CA 1
ATOM 4467 C C . GLU B 1 227 ? -11.531 -32.531 1.894 1 75.88 227 GLU B C 1
ATOM 4469 O O . GLU B 1 227 ? -11.312 -31.391 2.316 1 75.88 227 GLU B O 1
ATOM 4474 N N . LYS B 1 228 ? -11.398 -33.625 2.605 1 76.12 228 LYS B N 1
ATOM 4475 C CA . LYS B 1 228 ? -10.984 -33.531 4.004 1 76.12 228 LYS B CA 1
ATOM 4476 C C . LYS B 1 228 ? -9.578 -32.969 4.121 1 76.12 228 LYS B C 1
ATOM 4478 O O . LYS B 1 228 ? -9.305 -32.156 5.027 1 76.12 228 LYS B O 1
ATOM 4483 N N . LYS B 1 229 ? -8.758 -33.281 3.186 1 77.38 229 LYS B N 1
ATOM 4484 C CA . LYS B 1 229 ? -7.379 -32.781 3.193 1 77.38 229 LYS B CA 1
ATOM 4485 C C . LYS B 1 229 ? -7.281 -31.375 2.648 1 77.38 229 LYS B C 1
ATOM 4487 O O . LYS B 1 229 ? -6.52 -30.562 3.168 1 77.38 229 LYS B O 1
ATOM 4492 N N . LEU B 1 230 ? -8.117 -31.109 1.703 1 74.94 230 LEU B N 1
ATOM 4493 C CA . LEU B 1 230 ? -8.07 -29.828 1.017 1 74.94 230 LEU B CA 1
ATOM 4494 C C . LEU B 1 230 ? -8.656 -28.719 1.891 1 74.94 230 LEU B C 1
ATOM 4496 O O . LEU B 1 230 ? -8.266 -27.562 1.77 1 74.94 230 LEU B O 1
ATOM 4500 N N . GLY B 1 231 ? -9.609 -29.125 2.773 1 71 231 GLY B N 1
ATOM 4501 C CA . GLY B 1 231 ? -10.258 -28.172 3.664 1 71 231 GLY B CA 1
ATOM 4502 C C . GLY B 1 231 ? -11.375 -27.391 2.994 1 71 231 GLY B C 1
ATOM 4503 O O . GLY B 1 231 ? -11.883 -26.422 3.561 1 71 231 GLY B O 1
ATOM 4504 N N . LYS B 1 232 ? -11.625 -27.703 1.676 1 73.5 232 LYS B N 1
ATOM 4505 C CA . LYS B 1 232 ? -12.734 -27.125 0.925 1 73.5 232 LYS B CA 1
ATOM 4506 C C . LYS B 1 232 ? -13.328 -28.125 -0.049 1 73.5 232 LYS B C 1
ATOM 4508 O O . LYS B 1 232 ? -12.695 -29.141 -0.38 1 73.5 232 LYS B O 1
ATOM 4513 N N . PRO B 1 233 ? -14.578 -27.844 -0.406 1 77.5 233 PRO B N 1
ATOM 4514 C CA . PRO B 1 233 ? -15.188 -28.766 -1.367 1 77.5 233 PRO B CA 1
ATOM 4515 C C . PRO B 1 233 ? -14.453 -28.797 -2.705 1 77.5 233 PRO B C 1
ATOM 4517 O O . PRO B 1 233 ? -13.977 -27.75 -3.176 1 77.5 233 PRO B O 1
ATOM 4520 N N . VAL B 1 234 ? -14.391 -29.922 -3.203 1 82.44 234 VAL B N 1
ATOM 4521 C CA . VAL B 1 234 ? -13.758 -30.109 -4.504 1 82.44 234 VAL B CA 1
ATOM 4522 C C . VAL B 1 234 ? -14.516 -29.312 -5.566 1 82.44 234 VAL B C 1
ATOM 4524 O O . VAL B 1 234 ? -15.742 -29.219 -5.523 1 82.44 234 VAL B O 1
ATOM 4527 N N . GLY B 1 235 ? -13.758 -28.641 -6.422 1 88.12 235 GLY B N 1
ATOM 4528 C CA . GLY B 1 235 ? -14.352 -27.938 -7.551 1 88.12 235 GLY B CA 1
ATOM 4529 C C . GLY B 1 235 ? -14.844 -26.547 -7.203 1 88.12 235 GLY B C 1
ATOM 4530 O O . GLY B 1 235 ? -15.797 -26.047 -7.809 1 88.12 235 GLY B O 1
ATOM 4531 N N . SER B 1 236 ? -14.281 -26.031 -6.164 1 86.69 236 SER B N 1
ATOM 4532 C CA . SER B 1 236 ? -14.656 -24.672 -5.762 1 86.69 236 SER B CA 1
ATOM 4533 C C . SER B 1 236 ? -14.391 -23.672 -6.879 1 86.69 236 SER B C 1
ATOM 4535 O O . SER B 1 236 ? -15.172 -22.734 -7.078 1 86.69 236 SER B O 1
ATOM 4537 N N . ASP B 1 237 ? -13.359 -23.859 -7.637 1 90.38 237 ASP B N 1
ATOM 4538 C CA . ASP B 1 237 ? -13.008 -22.969 -8.734 1 90.38 237 ASP B CA 1
ATOM 4539 C C . ASP B 1 237 ? -14.008 -23.078 -9.875 1 90.38 237 ASP B C 1
ATOM 4541 O O . ASP B 1 237 ? -14.305 -22.078 -10.547 1 90.38 237 ASP B O 1
ATOM 4545 N N . ILE B 1 238 ? -14.531 -24.203 -10.023 1 91.19 238 ILE B N 1
ATOM 4546 C CA . ILE B 1 238 ? -15.547 -24.422 -11.039 1 91.19 238 ILE B CA 1
ATOM 4547 C C . ILE B 1 238 ? -16.828 -23.703 -10.648 1 91.19 238 ILE B C 1
ATOM 4549 O O . ILE B 1 238 ? -17.438 -23.016 -11.469 1 91.19 238 ILE B O 1
ATOM 4553 N N . ARG B 1 239 ? -17.172 -23.891 -9.406 1 89.25 239 ARG B N 1
ATOM 4554 C CA . ARG B 1 239 ? -18.391 -23.266 -8.906 1 89.25 239 ARG B CA 1
ATOM 4555 C C . ARG B 1 239 ? -18.297 -21.734 -8.977 1 89.25 239 ARG B C 1
ATOM 4557 O O . ARG B 1 239 ? -19.297 -21.062 -9.258 1 89.25 239 ARG B O 1
ATOM 4564 N N . LYS B 1 240 ? -17.125 -21.297 -8.797 1 88.25 240 LYS B N 1
ATOM 4565 C CA . LYS B 1 240 ? -16.906 -19.844 -8.766 1 88.25 240 LYS B CA 1
ATOM 4566 C C . LYS B 1 240 ? -16.656 -19.297 -10.172 1 88.25 240 LYS B C 1
ATOM 4568 O O . LYS B 1 240 ? -16.656 -18.078 -10.375 1 88.25 240 LYS B O 1
ATOM 4573 N N . GLY B 1 241 ? -16.422 -20.188 -11.094 1 92 241 GLY B N 1
ATOM 4574 C CA . GLY B 1 241 ? -16.203 -19.766 -12.469 1 92 241 GLY B CA 1
ATOM 4575 C C . GLY B 1 241 ? -14.797 -19.234 -12.711 1 92 241 GLY B C 1
ATOM 4576 O O . GLY B 1 241 ? -14.602 -18.328 -13.523 1 92 241 GLY B O 1
ATOM 4577 N N . LYS B 1 242 ? -13.844 -19.719 -11.992 1 92.5 242 LYS B N 1
ATOM 4578 C CA . LYS B 1 242 ? -12.461 -19.266 -12.148 1 92.5 242 LYS B CA 1
ATOM 4579 C C . LYS B 1 242 ? -11.844 -19.812 -13.43 1 92.5 242 LYS B C 1
ATOM 4581 O O . LYS B 1 242 ? -11.875 -21.031 -13.664 1 92.5 242 LYS B O 1
ATOM 4586 N N . LYS B 1 243 ? -11.297 -18.984 -14.211 1 95.62 243 LYS B N 1
ATOM 4587 C CA . LYS B 1 243 ? -10.719 -19.359 -15.492 1 95.62 243 LYS B CA 1
ATOM 4588 C C . LYS B 1 243 ? -9.258 -19.781 -15.328 1 95.62 243 LYS B C 1
ATOM 4590 O O . LYS B 1 243 ? -8.352 -19.062 -15.75 1 95.62 243 LYS B O 1
ATOM 4595 N N . THR B 1 244 ? -9.078 -20.969 -14.859 1 97 244 THR B N 1
ATOM 4596 C CA . THR B 1 244 ? -7.754 -21.516 -14.586 1 97 244 THR B CA 1
ATOM 4597 C C . THR B 1 244 ? -7.121 -22.062 -15.867 1 97 244 THR B C 1
ATOM 4599 O O . THR B 1 244 ? -7.742 -22.031 -16.938 1 97 244 THR B O 1
ATOM 4602 N N . LEU B 1 245 ? -5.863 -22.531 -15.727 1 98.12 245 LEU B N 1
ATOM 4603 C CA . LEU B 1 245 ? -5.156 -23.156 -16.828 1 98.12 245 LEU B CA 1
ATOM 4604 C C . LEU B 1 245 ? -5.941 -24.344 -17.375 1 98.12 245 LEU B C 1
ATOM 4606 O O . LEU B 1 245 ? -5.992 -24.562 -18.594 1 98.12 245 LEU B O 1
ATOM 4610 N N . ILE B 1 246 ? -6.562 -25.047 -16.5 1 98.12 246 ILE B N 1
ATOM 4611 C CA . ILE B 1 246 ? -7.32 -26.25 -16.844 1 98.12 246 ILE B CA 1
ATOM 4612 C C . ILE B 1 246 ? -8.531 -25.875 -17.688 1 98.12 246 ILE B C 1
ATOM 4614 O O . ILE B 1 246 ? -8.781 -26.5 -18.734 1 98.12 246 ILE B O 1
ATOM 4618 N N . VAL B 1 247 ? -9.227 -24.844 -17.25 1 97.12 247 VAL B N 1
ATOM 4619 C CA . VAL B 1 247 ? -10.422 -24.391 -17.938 1 97.12 247 VAL B CA 1
ATOM 4620 C C . VAL B 1 247 ? -10.039 -23.844 -19.312 1 97.12 247 VAL B C 1
ATOM 4622 O O . VAL B 1 247 ? -10.711 -24.109 -20.312 1 97.12 247 VAL B O 1
ATOM 4625 N N . ALA B 1 248 ? -8.977 -23.062 -19.375 1 97.5 248 ALA B N 1
ATOM 4626 C CA . ALA B 1 248 ? -8.516 -22.5 -20.656 1 97.5 248 ALA B CA 1
ATOM 4627 C C . ALA B 1 248 ? -8.172 -23.609 -21.641 1 97.5 248 ALA B C 1
ATOM 4629 O O . ALA B 1 248 ? -8.539 -23.547 -22.812 1 97.5 248 ALA B O 1
ATOM 4630 N N . HIS B 1 249 ? -7.414 -24.625 -21.219 1 98.12 249 HIS B N 1
ATOM 4631 C CA . HIS B 1 249 ? -7.051 -25.75 -22.062 1 98.12 249 HIS B CA 1
ATOM 4632 C C . HIS B 1 249 ? -8.289 -26.5 -22.547 1 98.12 249 HIS B C 1
ATOM 4634 O O . HIS B 1 249 ? -8.367 -26.875 -23.719 1 98.12 249 HIS B O 1
ATOM 4640 N N . PHE B 1 250 ? -9.266 -26.703 -21.672 1 97.88 250 PHE B N 1
ATOM 4641 C CA . PHE B 1 250 ? -10.516 -27.391 -22.016 1 97.88 250 PHE B CA 1
ATOM 4642 C C . PHE B 1 250 ? -11.234 -26.656 -23.141 1 97.88 250 PHE B C 1
ATOM 4644 O O . PHE B 1 250 ? -11.641 -27.266 -24.125 1 97.88 250 PHE B O 1
ATOM 4651 N N . PHE B 1 251 ? -11.352 -25.375 -23 1 96.44 251 PHE B N 1
ATOM 4652 C CA . PHE B 1 251 ? -12.109 -24.594 -23.969 1 96.44 251 PHE B CA 1
ATOM 4653 C C . PHE B 1 251 ? -11.383 -24.547 -25.312 1 96.44 251 PHE B C 1
ATOM 4655 O O . PHE B 1 251 ? -12.008 -24.344 -26.359 1 96.44 251 PHE B O 1
ATOM 4662 N N . GLN B 1 252 ? -10.117 -24.719 -25.281 1 96.25 252 GLN B N 1
ATOM 4663 C CA . GLN B 1 252 ? -9.344 -24.734 -26.516 1 96.25 252 GLN B CA 1
ATOM 4664 C C . GLN B 1 252 ? -9.523 -26.047 -27.266 1 96.25 252 GLN B C 1
ATOM 4666 O O . GLN B 1 252 ? -9.352 -26.109 -28.484 1 96.25 252 GLN B O 1
ATOM 4671 N N . HIS B 1 253 ? -9.969 -27.172 -26.609 1 97.12 253 HIS B N 1
ATOM 4672 C CA . HIS B 1 253 ? -9.867 -28.484 -27.234 1 97.12 253 HIS B CA 1
ATOM 4673 C C . HIS B 1 253 ? -11.219 -29.188 -27.266 1 97.12 253 HIS B C 1
ATOM 4675 O O . HIS B 1 253 ? -11.43 -30.109 -28.062 1 97.12 253 HIS B O 1
ATOM 4681 N N . ALA B 1 254 ? -12.117 -28.781 -26.406 1 97.12 254 ALA B N 1
ATOM 4682 C CA . ALA B 1 254 ? -13.375 -29.5 -26.234 1 97.12 254 ALA B CA 1
ATOM 4683 C C . ALA B 1 254 ? -14.336 -29.219 -27.391 1 97.12 254 ALA B C 1
ATOM 4685 O O . ALA B 1 254 ? -14.203 -28.219 -28.078 1 97.12 254 ALA B O 1
ATOM 4686 N N . SER B 1 255 ? -15.281 -30.141 -27.641 1 97.62 255 SER B N 1
ATOM 4687 C CA . SER B 1 255 ? -16.344 -29.938 -28.609 1 97.62 255 SER B CA 1
ATOM 4688 C C . SER B 1 255 ? -17.328 -28.859 -28.141 1 97.62 255 SER B C 1
ATOM 4690 O O . SER B 1 255 ? -17.406 -28.562 -26.938 1 97.62 255 SER B O 1
ATOM 4692 N N . GLU B 1 256 ? -18.016 -28.312 -29.094 1 97.19 256 GLU B N 1
ATOM 4693 C CA . GLU B 1 256 ? -19 -27.297 -28.75 1 97.19 256 GLU B CA 1
ATOM 4694 C C . GLU B 1 256 ? -20.078 -27.859 -27.828 1 97.19 256 GLU B C 1
ATOM 4696 O O . GLU B 1 256 ? -20.594 -27.156 -26.953 1 97.19 256 GLU B O 1
ATOM 4701 N N . GLU B 1 257 ? -20.375 -29.062 -28.031 1 97.19 257 GLU B N 1
ATOM 4702 C CA . GLU B 1 257 ? -21.375 -29.719 -27.188 1 97.19 257 GLU B CA 1
ATOM 4703 C C . GLU B 1 257 ? -20.891 -29.828 -25.734 1 97.19 257 GLU B C 1
ATOM 4705 O O . GLU B 1 257 ? -21.641 -29.531 -24.797 1 97.19 257 GLU B O 1
ATOM 4710 N N . ASP B 1 258 ? -19.703 -30.172 -25.562 1 97.5 258 ASP B N 1
ATOM 4711 C CA . ASP B 1 258 ? -19.156 -30.328 -24.219 1 97.5 258 ASP B CA 1
ATOM 4712 C C . ASP B 1 258 ? -18.938 -28.984 -23.547 1 97.5 258 ASP B C 1
ATOM 4714 O O . ASP B 1 258 ? -19.078 -28.859 -22.328 1 97.5 258 ASP B O 1
ATOM 4718 N N . LYS B 1 259 ? -18.531 -28 -24.359 1 97 259 LYS B N 1
ATOM 4719 C CA . LYS B 1 259 ? -18.422 -26.641 -23.828 1 97 259 LYS B CA 1
ATOM 4720 C C . LYS B 1 259 ? -19.75 -26.156 -23.281 1 97 259 LYS B C 1
ATOM 4722 O O . LYS B 1 259 ? -19.812 -25.531 -22.219 1 97 259 LYS B O 1
ATOM 4727 N N . ALA B 1 260 ? -20.781 -26.469 -24 1 96.12 260 ALA B N 1
ATOM 4728 C CA . ALA B 1 260 ? -22.125 -26.062 -23.578 1 96.12 260 ALA B CA 1
ATOM 4729 C C . ALA B 1 260 ? -22.516 -26.75 -22.266 1 96.12 260 ALA B C 1
ATOM 4731 O O . ALA B 1 260 ? -23.109 -26.125 -21.391 1 96.12 260 ALA B O 1
ATOM 4732 N N . GLU B 1 261 ? -22.203 -27.984 -22.219 1 95.62 261 GLU B N 1
ATOM 4733 C CA . GLU B 1 261 ? -22.484 -28.734 -21 1 95.62 261 GLU B CA 1
ATOM 4734 C C . GLU B 1 261 ? -21.703 -28.172 -19.812 1 95.62 261 GLU B C 1
ATOM 4736 O O . GLU B 1 261 ? -22.234 -28.062 -18.719 1 95.62 261 GLU B O 1
ATOM 4741 N N . PHE B 1 262 ? -20.469 -27.875 -20.062 1 95.88 262 PHE B N 1
ATOM 4742 C CA . PHE B 1 262 ? -19.578 -27.328 -19.047 1 95.88 262 PHE B CA 1
ATOM 4743 C C . PHE B 1 262 ? -20.125 -26 -18.531 1 95.88 262 PHE B C 1
ATOM 4745 O O . PHE B 1 262 ? -20.156 -25.766 -17.312 1 95.88 262 PHE B O 1
ATOM 4752 N N . LEU B 1 263 ? -20.594 -25.156 -19.375 1 94.75 263 LEU B N 1
ATOM 4753 C CA . LEU B 1 263 ? -21.016 -23.781 -19.078 1 94.75 263 LEU B CA 1
ATOM 4754 C C . LEU B 1 263 ? -22.312 -23.781 -18.266 1 94.75 263 LEU B C 1
ATOM 4756 O O . LEU B 1 263 ? -22.641 -22.781 -17.625 1 94.75 263 LEU B O 1
ATOM 4760 N N . LYS B 1 264 ? -22.984 -24.891 -18.203 1 93.12 264 LYS B N 1
ATOM 4761 C CA . LYS B 1 264 ? -24.203 -25 -17.406 1 93.12 264 LYS B CA 1
ATOM 4762 C C . LYS B 1 264 ? -23.875 -24.984 -15.914 1 93.12 264 LYS B C 1
ATOM 4764 O O . LYS B 1 264 ? -24.734 -24.625 -15.094 1 93.12 264 LYS B O 1
ATOM 4769 N N . VAL B 1 265 ? -22.672 -25.328 -15.672 1 91.62 265 VAL B N 1
ATOM 4770 C CA . VAL B 1 265 ? -22.281 -25.5 -14.273 1 91.62 265 VAL B CA 1
ATOM 4771 C C . VAL B 1 265 ? -21.266 -24.422 -13.883 1 91.62 265 VAL B C 1
ATOM 4773 O O . VAL B 1 265 ? -21.281 -23.938 -12.742 1 91.62 265 VAL B O 1
ATOM 4776 N N . PHE B 1 266 ? -20.453 -24.016 -14.789 1 92.25 266 PHE B N 1
ATOM 4777 C CA . PHE B 1 266 ? -19.312 -23.141 -14.555 1 92.25 266 PHE B CA 1
ATOM 4778 C C . PHE B 1 266 ? -19.766 -21.766 -14.07 1 92.25 266 PHE B C 1
ATOM 4780 O O . PHE B 1 266 ? -20.469 -21.047 -14.789 1 92.25 266 PHE B O 1
ATOM 4787 N N . GLY B 1 267 ? -19.438 -21.469 -12.836 1 89.19 267 GLY B N 1
ATOM 4788 C CA . GLY B 1 267 ? -19.719 -20.156 -12.281 1 89.19 267 GLY B CA 1
ATOM 4789 C C . GLY B 1 267 ? -21.156 -20.016 -11.805 1 89.19 267 GLY B C 1
ATOM 4790 O O . GLY B 1 267 ? -21.625 -18.891 -11.562 1 89.19 267 GLY B O 1
ATOM 4791 N N . LYS B 1 268 ? -21.828 -21.078 -11.656 1 84.12 268 LYS B N 1
ATOM 4792 C CA . LYS B 1 268 ? -23.266 -20.984 -11.391 1 84.12 268 LYS B CA 1
ATOM 4793 C C . LYS B 1 268 ? -23.562 -21.156 -9.898 1 84.12 268 LYS B C 1
ATOM 4795 O O . LYS B 1 268 ? -24.672 -20.906 -9.445 1 84.12 268 LYS B O 1
ATOM 4800 N N . TYR B 1 269 ? -22.484 -21.453 -9.18 1 76.56 269 TYR B N 1
ATOM 4801 C CA . TYR B 1 269 ? -22.734 -21.766 -7.781 1 76.56 269 TYR B CA 1
ATOM 4802 C C . TYR B 1 269 ? -21.766 -21.016 -6.875 1 76.56 269 TYR B C 1
ATOM 4804 O O . TYR B 1 269 ? -21.281 -21.562 -5.879 1 76.56 269 TYR B O 1
ATOM 4812 N N . ALA B 1 270 ? -21.328 -19.812 -7.172 1 68.19 270 ALA B N 1
ATOM 4813 C CA . ALA B 1 270 ? -20.344 -19.031 -6.418 1 68.19 270 ALA B CA 1
ATOM 4814 C C . ALA B 1 270 ? -20.797 -18.844 -4.973 1 68.19 270 ALA B C 1
ATOM 4816 O O . ALA B 1 270 ? -20 -18.953 -4.043 1 68.19 270 ALA B O 1
ATOM 4817 N N . GLY B 1 271 ? -22 -18.641 -4.691 1 63.97 271 GLY B N 1
ATOM 4818 C CA . GLY B 1 271 ? -22.5 -18.328 -3.361 1 63.97 271 GLY B CA 1
ATOM 4819 C C . GLY B 1 271 ? -23.203 -19.5 -2.699 1 63.97 271 GLY B C 1
ATOM 4820 O O . GLY B 1 271 ? -23.844 -19.328 -1.657 1 63.97 271 GLY B O 1
ATOM 4821 N N . ASP B 1 272 ? -23.047 -20.547 -3.271 1 54.28 272 ASP B N 1
ATOM 4822 C CA . ASP B 1 272 ? -23.906 -21.656 -2.842 1 54.28 272 ASP B CA 1
ATOM 4823 C C . ASP B 1 272 ? -23.312 -22.375 -1.638 1 54.28 272 ASP B C 1
ATOM 4825 O O . ASP B 1 272 ? -23.828 -23.406 -1.208 1 54.28 272 ASP B O 1
ATOM 4829 N N . VAL B 1 273 ? -22.25 -21.875 -1.201 1 57.31 273 VAL B N 1
ATOM 4830 C CA . VAL B 1 273 ? -21.688 -22.578 -0.054 1 57.31 273 VAL B CA 1
ATOM 4831 C C . VAL B 1 273 ? -22.406 -22.141 1.223 1 57.31 273 VAL B C 1
ATOM 4833 O O . VAL B 1 273 ? -22.453 -20.953 1.541 1 57.31 273 VAL B O 1
ATOM 4836 N N . LYS B 1 274 ? -23.266 -23.016 1.601 1 47.44 274 LYS B N 1
ATOM 4837 C CA . LYS B 1 274 ? -23.969 -22.828 2.865 1 47.44 274 LYS B CA 1
ATOM 4838 C C . LYS B 1 274 ? -23.047 -23.094 4.055 1 47.44 274 LYS B C 1
ATOM 4840 O O . LYS B 1 274 ? -22.469 -24.172 4.172 1 47.44 274 LYS B O 1
ATOM 4845 N N . GLY B 1 275 ? -22.75 -22.125 4.863 1 52.41 275 GLY B N 1
ATOM 4846 C CA . GLY B 1 275 ? -22.062 -22.219 6.145 1 52.41 275 GLY B CA 1
ATOM 4847 C C . GLY B 1 275 ? -20.719 -22.922 6.047 1 52.41 275 GLY B C 1
ATOM 4848 O O . GLY B 1 275 ? -19.844 -22.5 5.301 1 52.41 275 GLY B O 1
ATOM 4849 N N . LYS B 1 276 ? -20.844 -24.109 6.625 1 50.62 276 LYS B N 1
ATOM 4850 C CA . LYS B 1 276 ? -19.656 -24.891 6.902 1 50.62 276 LYS B CA 1
ATOM 4851 C C . LYS B 1 276 ? -19.156 -25.609 5.648 1 50.62 276 LYS B C 1
ATOM 4853 O O . LYS B 1 276 ? -18.672 -26.734 5.723 1 50.62 276 LYS B O 1
ATOM 4858 N N . GLY B 1 277 ? -19.391 -25.109 4.508 1 59.25 277 GLY B N 1
ATOM 4859 C CA . GLY B 1 277 ? -18.781 -25.75 3.346 1 59.25 277 GLY B CA 1
ATOM 4860 C C . GLY B 1 277 ? -19.641 -26.844 2.744 1 59.25 277 GLY B C 1
ATOM 4861 O O . GLY B 1 277 ? -19.141 -27.719 2.041 1 59.25 277 GLY B O 1
ATOM 4862 N N . ILE B 1 278 ? -20.797 -26.891 3.18 1 57.5 278 ILE B N 1
ATOM 4863 C CA . ILE B 1 278 ? -21.641 -27.984 2.701 1 57.5 278 ILE B CA 1
ATOM 4864 C C . ILE B 1 278 ? -22.297 -27.578 1.378 1 57.5 278 ILE B C 1
ATOM 4866 O O . ILE B 1 278 ? -22.844 -26.484 1.26 1 57.5 278 ILE B O 1
ATOM 4870 N N . ILE B 1 279 ? -22.125 -28.406 0.434 1 70.56 279 ILE B N 1
ATOM 4871 C CA . ILE B 1 279 ? -22.688 -28.219 -0.897 1 70.56 279 ILE B CA 1
ATOM 4872 C C . ILE B 1 279 ? -23.797 -29.234 -1.132 1 70.56 279 ILE B C 1
ATOM 4874 O O . ILE B 1 279 ? -23.688 -30.391 -0.722 1 70.56 279 ILE B O 1
ATOM 4878 N N . GLU B 1 280 ? -24.844 -28.734 -1.713 1 78 280 GLU B N 1
ATOM 4879 C CA . GLU B 1 280 ? -25.969 -29.609 -2.041 1 78 280 GLU B CA 1
ATOM 4880 C C . GLU B 1 280 ? -25.531 -30.75 -2.963 1 78 280 GLU B C 1
ATOM 4882 O O . GLU B 1 280 ? -24.641 -30.562 -3.807 1 78 280 GLU B O 1
ATOM 4887 N N . GLU B 1 281 ? -26.172 -31.812 -2.668 1 77.25 281 GLU B N 1
ATOM 4888 C CA . GLU B 1 281 ? -25.797 -33.031 -3.391 1 77.25 281 GLU B CA 1
ATOM 4889 C C . GLU B 1 281 ? -25.953 -32.844 -4.898 1 77.25 281 GLU B C 1
ATOM 4891 O O . GLU B 1 281 ? -25.141 -33.344 -5.68 1 77.25 281 GLU B O 1
ATOM 4896 N N . ASP B 1 282 ? -26.922 -32.25 -5.289 1 79.94 282 ASP B N 1
ATOM 4897 C CA . ASP B 1 282 ? -27.156 -32.031 -6.715 1 79.94 282 ASP B CA 1
ATOM 4898 C C . ASP B 1 282 ? -26.047 -31.188 -7.34 1 79.94 282 ASP B C 1
ATOM 4900 O O . ASP B 1 282 ? -25.594 -31.453 -8.453 1 79.94 282 ASP B O 1
ATOM 4904 N N . ILE B 1 283 ? -25.625 -30.344 -6.617 1 83.81 283 ILE B N 1
ATOM 4905 C CA . ILE B 1 283 ? -24.562 -29.484 -7.098 1 83.81 283 ILE B CA 1
ATOM 4906 C C . ILE B 1 283 ? -23.25 -30.281 -7.18 1 83.81 283 ILE B C 1
ATOM 4908 O O . ILE B 1 283 ? -22.5 -30.156 -8.141 1 83.81 283 ILE B O 1
ATOM 4912 N N . ARG B 1 284 ? -23.062 -31.141 -6.254 1 85.81 284 ARG B N 1
ATOM 4913 C CA . ARG B 1 284 ? -21.875 -32 -6.238 1 85.81 284 ARG B CA 1
ATOM 4914 C C . ARG B 1 284 ? -21.828 -32.906 -7.469 1 85.81 284 ARG B C 1
ATOM 4916 O O . ARG B 1 284 ? -20.766 -33.125 -8.047 1 85.81 284 ARG B O 1
ATOM 4923 N N . GLU B 1 285 ? -22.938 -33.344 -7.773 1 89.38 285 GLU B N 1
ATOM 4924 C CA . GLU B 1 285 ? -23.016 -34.219 -8.93 1 89.38 285 GLU B CA 1
ATOM 4925 C C . GLU B 1 285 ? -22.734 -33.469 -10.227 1 89.38 285 GLU B C 1
ATOM 4927 O O . GLU B 1 285 ? -22.062 -34 -11.125 1 89.38 285 GLU B O 1
ATOM 4932 N N . GLU B 1 286 ? -23.25 -32.312 -10.312 1 90.56 286 GLU B N 1
ATOM 4933 C CA . GLU B 1 286 ? -23.016 -31.5 -11.492 1 90.56 286 GLU B CA 1
ATOM 4934 C C . GLU B 1 286 ? -21.531 -31.156 -11.625 1 90.56 286 GLU B C 1
ATOM 4936 O O . GLU B 1 286 ? -20.969 -31.219 -12.719 1 90.56 286 GLU B O 1
ATOM 4941 N N . VAL B 1 287 ? -20.953 -30.891 -10.539 1 91.56 287 VAL B N 1
ATOM 4942 C CA . VAL B 1 287 ? -19.547 -30.547 -10.523 1 91.56 287 VAL B CA 1
ATOM 4943 C C . VAL B 1 287 ? -18.703 -31.766 -10.906 1 91.56 287 VAL B C 1
ATOM 4945 O O . VAL B 1 287 ? -17.734 -31.641 -11.656 1 91.56 287 VAL B O 1
ATOM 4948 N N . ALA B 1 288 ? -19.125 -32.875 -10.438 1 91.81 288 ALA B N 1
ATOM 4949 C CA . ALA B 1 288 ? -18.422 -34.094 -10.766 1 91.81 288 ALA B CA 1
ATOM 4950 C C . ALA B 1 288 ? -18.469 -34.375 -12.266 1 91.81 288 ALA B C 1
ATOM 4952 O O . ALA B 1 288 ? -17.484 -34.844 -12.844 1 91.81 288 ALA B O 1
ATOM 4953 N N . LYS B 1 289 ? -19.578 -34.094 -12.852 1 93.31 289 LYS B N 1
ATOM 4954 C CA . LYS B 1 289 ? -19.719 -34.281 -14.289 1 93.31 289 LYS B CA 1
ATOM 4955 C C . LYS B 1 289 ? -18.781 -33.375 -15.07 1 93.31 289 LYS B C 1
ATOM 4957 O O . LYS B 1 289 ? -18.188 -33.812 -16.062 1 93.31 289 LYS B O 1
ATOM 4962 N N . VAL B 1 290 ? -18.688 -32.25 -14.57 1 94.75 290 VAL B N 1
ATOM 4963 C CA . VAL B 1 290 ? -17.812 -31.281 -15.234 1 94.75 290 VAL B CA 1
ATOM 4964 C C . VAL B 1 290 ? -16.344 -31.688 -15.047 1 94.75 290 VAL B C 1
ATOM 4966 O O . VAL B 1 290 ? -15.531 -31.516 -15.953 1 94.75 290 VAL B O 1
ATOM 4969 N N . ILE B 1 291 ? -16.047 -32.219 -13.93 1 95.06 291 ILE B N 1
ATOM 4970 C CA . ILE B 1 291 ? -14.695 -32.688 -13.68 1 95.06 291 ILE B CA 1
ATOM 4971 C C . ILE B 1 291 ? -14.359 -33.844 -14.625 1 95.06 291 ILE B C 1
ATOM 4973 O O . ILE B 1 291 ? -13.242 -33.906 -15.141 1 95.06 291 ILE B O 1
ATOM 4977 N N . GLU B 1 292 ? -15.328 -34.656 -14.852 1 96.19 292 GLU B N 1
ATOM 4978 C CA . GLU B 1 292 ? -15.148 -35.75 -15.789 1 96.19 292 GLU B CA 1
ATOM 4979 C C . GLU B 1 292 ? -14.898 -35.25 -17.203 1 96.19 292 GLU B C 1
ATOM 4981 O O . GLU B 1 292 ? -14.125 -35.844 -17.969 1 96.19 292 GLU B O 1
ATOM 4986 N N . LEU B 1 293 ? -15.57 -34.188 -17.578 1 97 293 LEU B N 1
ATOM 4987 C CA . LEU B 1 293 ? -15.328 -33.594 -18.875 1 97 293 LEU B CA 1
ATOM 4988 C C . LEU B 1 293 ? -13.891 -33.062 -18.984 1 97 293 LEU B C 1
ATOM 4990 O O . LEU B 1 293 ? -13.234 -33.25 -20.016 1 97 293 LEU B O 1
ATOM 4994 N N . LEU B 1 294 ? -13.422 -32.438 -17.906 1 97.88 294 LEU B N 1
ATOM 4995 C CA . LEU B 1 294 ? -12.047 -31.938 -17.875 1 97.88 294 LEU B CA 1
ATOM 4996 C C . LEU B 1 294 ? -11.055 -33.094 -18.016 1 97.88 294 LEU B C 1
ATOM 4998 O O . LEU B 1 294 ? -10.031 -32.938 -18.688 1 97.88 294 LEU B O 1
ATOM 5002 N N . LYS B 1 295 ? -11.336 -34.25 -17.438 1 97.31 295 LYS B N 1
ATOM 5003 C CA . LYS B 1 295 ? -10.492 -35.438 -17.547 1 97.31 295 LYS B CA 1
ATOM 5004 C C . LYS B 1 295 ? -10.516 -36 -18.953 1 97.31 295 LYS B C 1
ATOM 5006 O O . LYS B 1 295 ? -9.469 -36.375 -19.484 1 97.31 295 LYS B O 1
ATOM 5011 N N . LYS B 1 296 ? -11.734 -36 -19.484 1 97.81 296 LYS B N 1
ATOM 5012 C CA . LYS B 1 296 ? -11.938 -36.531 -20.828 1 97.81 296 LYS B CA 1
ATOM 5013 C C . LYS B 1 296 ? -11.023 -35.844 -21.828 1 97.81 296 LYS B C 1
ATOM 5015 O O . LYS B 1 296 ? -10.461 -36.5 -22.719 1 97.81 296 LYS B O 1
ATOM 5020 N N . TYR B 1 297 ? -10.828 -34.625 -21.656 1 98.31 297 TYR B N 1
ATOM 5021 C CA . TYR B 1 297 ? -10.047 -33.875 -22.609 1 98.31 297 TYR B CA 1
ATOM 5022 C C . TYR B 1 297 ? -8.609 -33.688 -22.141 1 98.31 297 TYR B C 1
ATOM 5024 O O . TYR B 1 297 ? -7.824 -32.969 -22.766 1 98.31 297 TYR B O 1
ATOM 5032 N N . GLY B 1 298 ? -8.211 -34.312 -21 1 98 298 GLY B N 1
ATOM 5033 C CA . GLY B 1 298 ? -6.848 -34.312 -20.5 1 98 298 GLY B CA 1
ATOM 5034 C C . GLY B 1 298 ? -6.414 -32.969 -19.922 1 98 298 GLY B C 1
ATOM 5035 O O . GLY B 1 298 ? -5.219 -32.688 -19.844 1 98 298 GLY B O 1
ATOM 5036 N N . SER B 1 299 ? -7.328 -32.125 -19.609 1 98.38 299 SER B N 1
ATOM 5037 C CA . SER B 1 299 ? -7.012 -30.75 -19.188 1 98.38 299 SER B CA 1
ATOM 5038 C C . SER B 1 299 ? -6.359 -30.734 -17.812 1 98.38 299 SER B C 1
ATOM 5040 O O . SER B 1 299 ? -5.469 -29.922 -17.547 1 98.38 299 SER B O 1
ATOM 5042 N N . ILE B 1 300 ? -6.781 -31.578 -16.891 1 97.94 300 ILE B N 1
ATOM 5043 C CA . ILE B 1 300 ? -6.18 -31.672 -15.555 1 97.94 300 ILE B CA 1
ATOM 5044 C C . ILE B 1 300 ? -4.75 -32.188 -15.672 1 97.94 300 ILE B C 1
ATOM 5046 O O . ILE B 1 300 ? -3.832 -31.656 -15.047 1 97.94 300 ILE B O 1
ATOM 5050 N N . ASP B 1 301 ? -4.543 -33.188 -16.531 1 98.06 301 ASP B N 1
ATOM 5051 C CA . ASP B 1 301 ? -3.217 -33.75 -16.766 1 98.06 301 ASP B CA 1
ATOM 5052 C C . ASP B 1 301 ? -2.285 -32.719 -17.391 1 98.06 301 ASP B C 1
ATOM 5054 O O . ASP B 1 301 ? -1.096 -32.656 -17.078 1 98.06 301 ASP B O 1
ATOM 5058 N N . TYR B 1 302 ? -2.861 -32 -18.297 1 98.5 302 TYR B N 1
ATOM 5059 C CA . TYR B 1 302 ? -2.084 -30.938 -18.922 1 98.5 302 TYR B CA 1
ATOM 5060 C C . TYR B 1 302 ? -1.533 -29.969 -17.891 1 98.5 302 TYR B C 1
ATOM 5062 O O . TYR B 1 302 ? -0.34 -29.672 -17.891 1 98.5 302 TYR B O 1
ATOM 5070 N N . ALA B 1 303 ? -2.391 -29.484 -17.016 1 98.62 303 ALA B N 1
ATOM 5071 C CA . ALA B 1 303 ? -1.974 -28.547 -15.969 1 98.62 303 ALA B CA 1
ATOM 5072 C C . ALA B 1 303 ? -0.949 -29.188 -15.031 1 98.62 303 ALA B C 1
ATOM 5074 O O . ALA B 1 303 ? 0.031 -28.547 -14.648 1 98.62 303 ALA B O 1
ATOM 5075 N N . SER B 1 304 ? -1.192 -30.438 -14.688 1 98.12 304 SER B N 1
ATOM 5076 C CA . SER B 1 304 ? -0.274 -31.172 -13.828 1 98.12 304 SER B CA 1
ATOM 5077 C C . SER B 1 304 ? 1.112 -31.266 -14.453 1 98.12 304 SER B C 1
ATOM 5079 O O . SER B 1 304 ? 2.117 -30.984 -13.797 1 98.12 304 SER B O 1
ATOM 5081 N N . ARG B 1 305 ? 1.164 -31.641 -15.688 1 98.5 305 ARG B N 1
ATOM 5082 C CA . ARG B 1 305 ? 2.434 -31.766 -16.391 1 98.5 305 ARG B CA 1
ATOM 5083 C C . ARG B 1 305 ? 3.119 -30.422 -16.531 1 98.5 305 ARG B C 1
ATOM 5085 O O . ARG B 1 305 ? 4.344 -30.312 -16.422 1 98.5 305 ARG B O 1
ATOM 5092 N N . PHE B 1 306 ? 2.326 -29.391 -16.797 1 98.69 306 PHE B N 1
ATOM 5093 C CA . PHE B 1 306 ? 2.867 -28.047 -16.922 1 98.69 306 PHE B CA 1
ATOM 5094 C C . PHE B 1 306 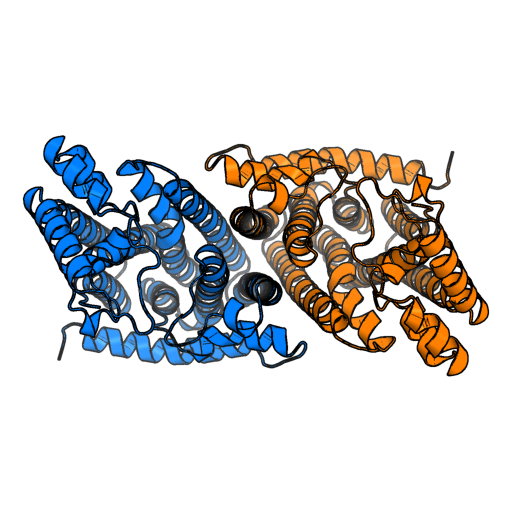? 3.58 -27.625 -15.633 1 98.69 306 PHE B C 1
ATOM 5096 O O . PHE B 1 306 ? 4.715 -27.156 -15.68 1 98.69 306 PHE B O 1
ATOM 5103 N N . ALA B 1 307 ? 2.924 -27.844 -14.492 1 98.69 307 ALA B N 1
ATOM 5104 C CA . ALA B 1 307 ? 3.492 -27.484 -13.195 1 98.69 307 ALA B CA 1
ATOM 5105 C C . ALA B 1 307 ? 4.762 -28.297 -12.922 1 98.69 307 ALA B C 1
ATOM 5107 O O . ALA B 1 307 ? 5.758 -27.75 -12.445 1 98.69 307 ALA B O 1
ATOM 5108 N N . LYS B 1 308 ? 4.75 -29.594 -13.25 1 98.69 308 LYS B N 1
ATOM 5109 C CA . LYS B 1 308 ? 5.898 -30.453 -13.008 1 98.69 308 LYS B CA 1
ATOM 5110 C C . LYS B 1 308 ? 7.086 -30.047 -13.883 1 98.69 308 LYS B C 1
ATOM 5112 O O . LYS B 1 308 ? 8.234 -30.141 -13.445 1 98.69 308 LYS B O 1
ATOM 5117 N N . ASN B 1 309 ? 6.785 -29.656 -15.094 1 98.81 309 ASN B N 1
ATOM 5118 C CA . ASN B 1 309 ? 7.848 -29.188 -15.969 1 98.81 309 ASN B CA 1
ATOM 5119 C C . ASN B 1 309 ? 8.477 -27.891 -15.453 1 98.81 309 ASN B C 1
ATOM 5121 O O . ASN B 1 309 ? 9.688 -27.703 -15.555 1 98.81 309 ASN B O 1
ATOM 5125 N N . LEU B 1 310 ? 7.676 -26.969 -14.953 1 98.88 310 LEU B N 1
ATOM 5126 C CA . LEU B 1 310 ? 8.188 -25.75 -14.344 1 98.88 310 LEU B CA 1
ATOM 5127 C C . LEU B 1 310 ? 9.133 -26.062 -13.188 1 98.88 310 LEU B C 1
ATOM 5129 O O . LEU B 1 310 ? 10.172 -25.422 -13.031 1 98.88 310 LEU B O 1
ATOM 5133 N N . VAL B 1 311 ? 8.758 -27.062 -12.383 1 98.75 311 VAL B N 1
ATOM 5134 C CA . VAL B 1 311 ? 9.562 -27.469 -11.234 1 98.75 311 VAL B CA 1
ATOM 5135 C C . VAL B 1 311 ? 10.891 -28.047 -11.711 1 98.75 311 VAL B C 1
ATOM 5137 O O . VAL B 1 311 ? 11.945 -27.766 -11.141 1 98.75 311 VAL B O 1
ATOM 5140 N N . LYS B 1 312 ? 10.828 -28.875 -12.75 1 98.75 312 LYS B N 1
ATOM 5141 C CA . LYS B 1 312 ? 12.047 -29.422 -13.336 1 98.75 312 LYS B CA 1
ATOM 5142 C C . LYS B 1 312 ? 12.984 -28.312 -13.789 1 98.75 312 LYS B C 1
ATOM 5144 O O . LYS B 1 312 ? 14.188 -28.359 -13.516 1 98.75 312 LYS B O 1
ATOM 5149 N N . GLU B 1 313 ? 12.438 -27.328 -14.477 1 98.81 313 GLU B N 1
ATOM 5150 C CA . GLU B 1 313 ? 13.227 -26.188 -14.938 1 98.81 313 GLU B CA 1
ATOM 5151 C C . GLU B 1 313 ? 13.773 -25.391 -13.766 1 98.81 313 GLU B C 1
ATOM 5153 O O . GLU B 1 313 ? 14.898 -24.875 -13.82 1 98.81 313 GLU B O 1
ATOM 5158 N N . ALA B 1 314 ? 12.953 -25.219 -12.727 1 98.88 314 ALA B N 1
ATOM 5159 C CA . ALA B 1 314 ? 13.391 -24.5 -11.523 1 98.88 314 ALA B CA 1
ATOM 5160 C C . ALA B 1 314 ? 14.609 -25.172 -10.898 1 98.88 314 ALA B C 1
ATOM 5162 O O . ALA B 1 314 ? 15.586 -24.5 -10.562 1 98.88 314 ALA B O 1
ATOM 5163 N N . LYS B 1 315 ? 14.555 -26.516 -10.773 1 98.81 315 LYS B N 1
ATOM 5164 C CA . LYS B 1 315 ? 15.656 -27.25 -10.172 1 98.81 315 LYS B CA 1
ATOM 5165 C C . LYS B 1 315 ? 16.891 -27.219 -11.062 1 98.81 315 LYS B C 1
ATOM 5167 O O . LYS B 1 315 ? 18.016 -27.141 -10.562 1 98.81 315 LYS B O 1
ATOM 5172 N N . GLU B 1 316 ? 16.688 -27.281 -12.383 1 98.81 316 GLU B N 1
ATOM 5173 C CA . GLU B 1 316 ? 17.797 -27.172 -13.328 1 98.81 316 GLU B CA 1
ATOM 5174 C C . GLU B 1 316 ? 18.516 -25.844 -13.172 1 98.81 316 GLU B C 1
ATOM 5176 O O . GLU B 1 316 ? 19.75 -25.781 -13.273 1 98.81 316 GLU B O 1
ATOM 5181 N N . ALA B 1 317 ? 17.781 -24.75 -12.93 1 98.81 317 ALA B N 1
ATOM 5182 C CA . ALA B 1 317 ? 18.359 -23.422 -12.766 1 98.81 317 ALA B CA 1
ATOM 5183 C C . ALA B 1 317 ? 19.281 -23.359 -11.555 1 98.81 317 ALA B C 1
ATOM 5185 O O . ALA B 1 317 ? 20.25 -22.594 -11.539 1 98.81 317 ALA B O 1
ATOM 5186 N N . LEU B 1 318 ? 19.047 -24.203 -10.555 1 98.81 318 LEU B N 1
ATOM 5187 C CA . LEU B 1 318 ? 19.812 -24.156 -9.312 1 98.81 318 LEU B CA 1
ATOM 5188 C C . LEU B 1 318 ? 21.156 -24.859 -9.469 1 98.81 318 LEU B C 1
ATOM 5190 O O . LEU B 1 318 ? 22.047 -24.688 -8.633 1 98.81 318 LEU B O 1
ATOM 5194 N N . LYS B 1 319 ? 21.344 -25.578 -10.555 1 98.5 319 LYS B N 1
ATOM 5195 C CA . LYS B 1 319 ? 22.516 -26.453 -10.703 1 98.5 319 LYS B CA 1
ATOM 5196 C C . LYS B 1 319 ? 23.797 -25.625 -10.789 1 98.5 319 LYS B C 1
ATOM 5198 O O . LYS B 1 319 ? 24.891 -26.141 -10.539 1 98.5 319 LYS B O 1
ATOM 5203 N N . VAL B 1 320 ? 23.672 -24.328 -11.141 1 98.62 320 VAL B N 1
ATOM 5204 C CA . VAL B 1 320 ? 24.844 -23.453 -11.227 1 98.62 320 VAL B CA 1
ATOM 5205 C C . VAL B 1 320 ? 25.344 -23.125 -9.828 1 98.62 320 VAL B C 1
ATOM 5207 O O . VAL B 1 320 ? 26.516 -22.766 -9.648 1 98.62 320 VAL B O 1
ATOM 5210 N N . LEU B 1 321 ? 24.469 -23.25 -8.805 1 98.75 321 LEU B N 1
ATOM 5211 C CA . LEU B 1 321 ? 24.859 -22.984 -7.426 1 98.75 321 LEU B CA 1
ATOM 5212 C C . LEU B 1 321 ? 25.734 -24.109 -6.879 1 98.75 321 LEU B C 1
ATOM 5214 O O . LEU B 1 321 ? 25.625 -25.25 -7.332 1 98.75 321 LEU B O 1
ATOM 5218 N N . PRO B 1 322 ? 26.547 -23.844 -5.91 1 97.5 322 PRO B N 1
ATOM 5219 C CA . PRO B 1 322 ? 27.297 -24.922 -5.266 1 97.5 322 PRO B CA 1
ATOM 5220 C C . PRO B 1 322 ? 26.391 -25.922 -4.551 1 97.5 322 PRO B C 1
ATOM 5222 O O . PRO B 1 322 ? 25.359 -25.547 -3.99 1 97.5 322 PRO B O 1
ATOM 5225 N N . GLU B 1 323 ? 26.828 -27.172 -4.539 1 97.75 323 GLU B N 1
ATOM 5226 C CA . GLU B 1 323 ? 26.078 -28.172 -3.779 1 97.75 323 GLU B CA 1
ATOM 5227 C C . GLU B 1 323 ? 26.094 -27.844 -2.287 1 97.75 323 GLU B C 1
ATOM 5229 O O . GLU B 1 323 ? 27.141 -27.5 -1.729 1 97.75 323 GLU B O 1
ATOM 5234 N N . SER B 1 324 ? 24.984 -27.891 -1.695 1 97.69 324 SER B N 1
ATOM 5235 C CA . SER B 1 324 ? 24.812 -27.625 -0.273 1 97.69 324 SER B CA 1
ATOM 5236 C C . SER B 1 324 ? 23.469 -28.141 0.226 1 97.69 324 SER B C 1
ATOM 5238 O O . SER B 1 324 ? 22.594 -28.484 -0.572 1 97.69 324 SER B O 1
ATOM 5240 N N . GLU B 1 325 ? 23.359 -28.266 1.498 1 97.19 325 GLU B N 1
ATOM 5241 C CA . GLU B 1 325 ? 22.078 -28.641 2.084 1 97.19 325 GLU B CA 1
ATOM 5242 C C . GLU B 1 325 ? 21 -27.609 1.747 1 97.19 325 GLU B C 1
ATOM 5244 O O . GLU B 1 325 ? 19.828 -27.969 1.535 1 97.19 325 GLU B O 1
ATOM 5249 N N . ALA B 1 326 ? 21.406 -26.359 1.723 1 98.25 326 ALA B N 1
ATOM 5250 C CA . ALA B 1 326 ? 20.453 -25.297 1.396 1 98.25 326 ALA B CA 1
ATOM 5251 C C . ALA B 1 326 ? 19.938 -25.438 -0.03 1 98.25 326 ALA B C 1
ATOM 5253 O O . ALA B 1 326 ? 18.734 -25.297 -0.277 1 98.25 326 ALA B O 1
ATOM 5254 N N . ARG B 1 327 ? 20.828 -25.688 -0.953 1 98.5 327 ARG B N 1
ATOM 5255 C CA . ARG B 1 327 ? 20.391 -25.906 -2.324 1 98.5 327 ARG B CA 1
ATOM 5256 C C . ARG B 1 327 ? 19.438 -27.094 -2.402 1 98.5 327 ARG B C 1
ATOM 5258 O O . ARG B 1 327 ? 18.406 -27.031 -3.084 1 98.5 327 ARG B O 1
ATOM 5265 N N . LYS B 1 328 ? 19.781 -28.156 -1.727 1 98.06 328 LYS B N 1
ATOM 5266 C CA . LYS B 1 328 ? 18.938 -29.344 -1.696 1 98.06 328 LYS B CA 1
ATOM 5267 C C . LYS B 1 328 ? 17.547 -29.031 -1.14 1 98.06 328 LYS B C 1
ATOM 5269 O O . LYS B 1 328 ? 16.547 -29.531 -1.635 1 98.06 328 LYS B O 1
ATOM 5274 N N . ASN B 1 329 ? 17.531 -28.219 -0.125 1 98.31 329 ASN B N 1
ATOM 5275 C CA . ASN B 1 329 ? 16.25 -27.828 0.468 1 98.31 329 ASN B CA 1
ATOM 5276 C C . ASN B 1 329 ? 15.383 -27.062 -0.521 1 98.31 329 ASN B C 1
ATOM 5278 O O . ASN B 1 329 ? 14.164 -27.219 -0.546 1 98.31 329 ASN B O 1
ATOM 5282 N N . LEU B 1 330 ? 16.016 -26.172 -1.298 1 98.81 330 LEU B N 1
ATOM 5283 C CA . LEU B 1 330 ? 15.266 -25.453 -2.328 1 98.81 330 LEU B CA 1
ATOM 5284 C C . LEU B 1 330 ? 14.711 -26.422 -3.367 1 98.81 330 LEU B C 1
ATOM 5286 O O . LEU B 1 330 ? 13.57 -26.281 -3.807 1 98.81 330 LEU B O 1
ATOM 5290 N N . GLU B 1 331 ? 15.531 -27.422 -3.754 1 98.62 331 GLU B N 1
ATOM 5291 C CA . GLU B 1 331 ? 15.086 -28.438 -4.703 1 98.62 331 GLU B CA 1
ATOM 5292 C C . GLU B 1 331 ? 13.938 -29.25 -4.137 1 98.62 331 GLU B C 1
ATOM 5294 O O . GLU B 1 331 ? 12.953 -29.531 -4.832 1 98.62 331 GLU B O 1
ATOM 5299 N N . LEU B 1 332 ? 14.062 -29.609 -2.9 1 98.25 332 LEU B N 1
ATOM 5300 C CA . LEU B 1 332 ? 13.031 -30.391 -2.242 1 98.25 332 LEU B CA 1
ATOM 5301 C C . LEU B 1 332 ? 11.734 -29.594 -2.129 1 98.25 332 LEU B C 1
ATOM 5303 O O . LEU B 1 332 ? 10.641 -30.156 -2.268 1 98.25 332 LEU B O 1
ATOM 5307 N N . LEU B 1 333 ? 11.844 -28.344 -1.816 1 98.31 333 LEU B N 1
ATOM 5308 C CA . LEU B 1 333 ? 10.656 -27.516 -1.751 1 98.31 333 LEU B CA 1
ATOM 5309 C C . LEU B 1 333 ? 9.938 -27.469 -3.098 1 98.31 333 LEU B C 1
ATOM 5311 O O . LE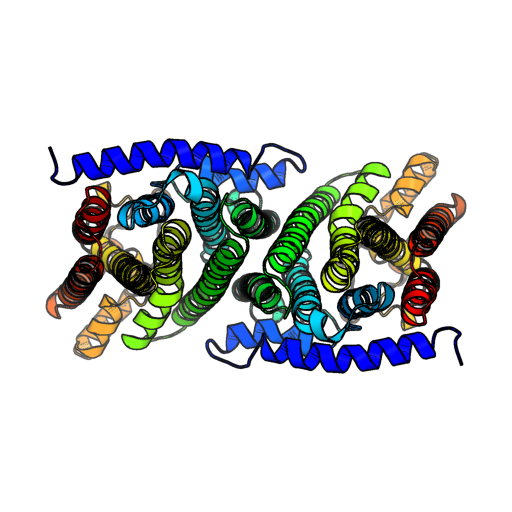U B 1 333 ? 8.711 -27.562 -3.154 1 98.31 333 LEU B O 1
ATOM 5315 N N . ALA B 1 334 ? 10.734 -27.297 -4.168 1 98.44 334 ALA B N 1
ATOM 5316 C CA . ALA B 1 334 ? 10.148 -27.328 -5.504 1 98.44 334 ALA B CA 1
ATOM 5317 C C . ALA B 1 334 ? 9.406 -28.625 -5.762 1 98.44 334 ALA B C 1
ATOM 5319 O O . ALA B 1 334 ? 8.281 -28.625 -6.27 1 98.44 334 ALA B O 1
ATOM 5320 N N . ASP B 1 335 ? 10 -29.734 -5.371 1 98.06 335 ASP B N 1
ATOM 5321 C CA . ASP B 1 335 ? 9.367 -31.031 -5.527 1 98.06 335 ASP B CA 1
ATOM 5322 C C . ASP B 1 335 ? 8.07 -31.109 -4.715 1 98.06 335 ASP B C 1
ATOM 5324 O O . ASP B 1 335 ? 7.066 -31.641 -5.195 1 98.06 335 ASP B O 1
ATOM 5328 N N . PHE B 1 336 ? 8.125 -30.656 -3.588 1 96.75 336 PHE B N 1
ATOM 5329 C CA . PHE B 1 336 ? 6.984 -30.734 -2.68 1 96.75 336 PHE B CA 1
ATOM 5330 C C . PHE B 1 336 ? 5.781 -30 -3.268 1 96.75 336 PHE B C 1
ATOM 5332 O O . PHE B 1 336 ? 4.641 -30.438 -3.104 1 96.75 336 PHE B O 1
ATOM 5339 N N . ILE B 1 337 ? 5.977 -28.891 -3.928 1 94.56 337 ILE B N 1
ATOM 5340 C CA . ILE B 1 337 ? 4.922 -28.047 -4.469 1 94.56 337 ILE B CA 1
ATOM 5341 C C . ILE B 1 337 ? 4.023 -28.859 -5.395 1 94.56 337 ILE B C 1
ATOM 5343 O O . ILE B 1 337 ? 2.803 -28.688 -5.387 1 94.56 337 ILE B O 1
ATOM 5347 N N . VAL B 1 338 ? 4.621 -29.812 -6.156 1 94.62 338 VAL B N 1
ATOM 5348 C CA . VAL B 1 338 ? 3.844 -30.531 -7.164 1 94.62 338 VAL B CA 1
ATOM 5349 C C . VAL B 1 338 ? 3.533 -31.938 -6.68 1 94.62 338 VAL B C 1
ATOM 5351 O O . VAL B 1 338 ? 3.053 -32.781 -7.449 1 94.62 338 VAL B O 1
ATOM 5354 N N . GLU B 1 339 ? 3.844 -32.188 -5.398 1 92.75 339 GLU B N 1
ATOM 5355 C CA . GLU B 1 339 ? 3.574 -33.531 -4.859 1 92.75 339 GLU B CA 1
ATOM 5356 C C . GLU B 1 339 ? 2.631 -33.469 -3.662 1 92.75 339 GLU B C 1
ATOM 5358 O O . GLU B 1 339 ? 2.094 -34.469 -3.229 1 92.75 339 GLU B O 1
ATOM 5363 N N . ARG B 1 340 ? 2.488 -32.25 -3.193 1 88.31 340 ARG B N 1
ATOM 5364 C CA . ARG B 1 340 ? 1.65 -32.094 -2.008 1 88.31 340 ARG B CA 1
ATOM 5365 C C . ARG B 1 340 ? 0.202 -32.469 -2.312 1 88.31 340 ARG B C 1
ATOM 5367 O O . ARG B 1 340 ? -0.237 -32.375 -3.461 1 88.31 340 ARG B O 1
ATOM 5374 N N . GLU B 1 341 ? -0.524 -32.812 -1.192 1 84.81 341 GLU B N 1
ATOM 5375 C CA . GLU B 1 341 ? -1.899 -33.281 -1.341 1 84.81 341 GLU B CA 1
ATOM 5376 C C . GLU B 1 341 ? -2.891 -32.281 -0.781 1 84.81 341 GLU B C 1
ATOM 5378 O O . GLU B 1 341 ? -4.102 -32.5 -0.8 1 84.81 341 GLU B O 1
ATOM 5383 N N . TYR B 1 342 ? -2.299 -31.359 -0.144 1 79 342 TYR B N 1
ATOM 5384 C CA . TYR B 1 342 ? -3.109 -30.266 0.372 1 79 342 TYR B CA 1
ATOM 5385 C C . TYR B 1 342 ? -2.312 -28.953 0.403 1 79 342 TYR B C 1
ATOM 5387 O O . TYR B 1 342 ? -1.08 -28.984 0.434 1 79 342 TYR B O 1
#

Sequence (684 aa):
MSKFDALFRSIKEKAKVVDDVIFELLPEKEPEELYEATRHYPLAGGKRVRPFVVLTAAEAVGGDWRKALYPAAAIEILHTYTLIHDDIMDMDETRRGRATVHKVWGINMAILAGDLMYSVVFDAATKAPVSAEKIVEIVRAIARAGIEICEGQALDLEFETRDTVTIEEYLKMIDGKTAALFDASAKIGGIIGTDNQEYIQALSKYGRNVGMAFQIWDDVLDLIADEKKLGKPVGSDIRKGKKTLIVAHFFQHASEEDKAEFLKVFGKYAGDVKGKGIIEEDIREEVAKVIELLKKYGSIDYASRFAKNLVKEAKEALKVLPESEARKNLELLADFIVEREYMSKFDALFRSIKEKAKVVDDVIFELLPEKEPEELYEATRHYPLAGGKRVRPFVVLTAAEAVGGDWRKALYPAAAIEILHTYTLIHDDIMDMDETRRGRATVHKVWGINMAILAGDLMYSVVFDAATKAPVSAEKIVEIVRAIARAGIEICEGQALDLEFETRDTVTIEEYLKMIDGKTAALFDASAKIGGIIGTDNQEYIQALSKYGRNVGMAFQIWDDVLDLIADEKKLGKPVGSDIRKGKKTLIVAHFFQHASEEDKAEFLKVFGKYAGDVKGKGIIEEDIREEVAKVIELLKKYGSIDYASRFAKNLVKEAKEALKVLPESEARKNLELLADFIVEREY

Foldseek 3Di:
DPPCVVLLVLLVVLQVLLLVLLCVLLDCDPVRLLSCLLCVVSVLPDSLVLLLLLLLLLVLQPAHSVLCSLLSNLLVLLVSLLVLLVCVVLVPQDDSRHGHSCNVRNPVSSNSSSVSSNVSSLVSLCPRPDDPVLSVVLNVLVVVLVVLLVVLVVLQSVVLPDPADALVSQLSSQLNNWLSSQLSSSLSSNSRNDPDVLSSVLSSLLSSLLRSLLVLLLVLLLADFDCVVNQAHRCLQQLQQGHHQLNNLLVVQPDPVLVVLSVVRGRNRNPQQDPRRDHDPVNVVSSVVNSVSSVVRCSSVVSLVSSVVSLVSSLVSNVVTDDDPSNVSSNSSSVCSSVPRD/DPPCVVLLVLLVVLQVLLLVLLCVLLDCDPVRLLSCLLCVQSVLPDSLVLLLLLLLLLVLQPAHSVLCSLLSNLLVLLVSLLVLLVCVVLVPQDDSRHGHSCNVRNPVSSNSSSVSSNVSSLVSLCPRPDDPVLSVVLNVLVVVLVVLLVVLVVLQSVVLPDPADALVSQLSSQLNNFQSSQLSSSLSSNSRRDPDVLSSVLSSLLRSLLRSLLVLLLVLLLADFDCVVNQAHRCLQQLQQGHHQLNNLLVVQPDPVLVVLSVVRGRNRNPVQDPRRDHDPVNVVSSVVNSVSSVVSCSSVVSLVSSVVSLVSSLVSNPVTDDDPSNVSSNSSSVCSSVPRD

Nearest PDB structures (foldseek):
  1wy0-assembly1_A-2  TM=9.843E-01  e=5.546E-32  Pyrococcus horikoshii OT3
  5jfq-assembly1_B  TM=9.548E-01  e=1.104E-21  Geoglobus acetivorans
  5jfq-assembly1_A  TM=9.655E-01  e=4.255E-21  Geoglobus acetivorans
  6kd7-assembly1_A  TM=8.957E-01  e=3.460E-18  Nonlabens dokdonensis DSW-6
  2e94-assembly1_A  TM=8.469E-01  e=1.318E-08  Saccharomyces cerevisiae

Solvent-accessible surface area (backbone atoms only — not comparable to full-atom values): 33436 Å² total; per-residue (Å²): 130,63,98,49,49,68,50,54,50,51,35,52,57,50,34,54,57,34,49,55,50,38,46,65,72,50,45,92,47,86,53,54,69,48,34,50,52,53,39,50,57,63,71,62,51,76,77,45,60,57,28,42,38,12,27,34,30,6,37,27,58,71,22,66,32,79,49,32,45,40,42,17,25,19,51,44,40,41,54,50,22,52,49,47,49,46,32,60,66,66,62,45,63,63,52,83,92,32,70,22,51,38,74,75,63,30,62,57,50,26,51,40,24,26,52,27,35,52,18,44,23,49,38,31,33,63,63,32,81,63,57,41,62,50,38,45,52,43,45,38,40,52,17,50,24,42,38,34,24,36,44,9,46,50,44,54,59,54,51,70,78,42,92,75,55,52,55,68,56,40,50,52,23,40,41,14,50,46,3,24,56,33,14,36,25,16,24,43,9,20,51,74,22,40,87,54,62,67,55,24,51,22,30,26,49,23,18,30,27,36,22,40,18,40,56,43,33,52,58,46,43,37,66,68,36,50,40,83,61,53,75,45,56,62,37,52,50,43,22,52,41,56,71,42,62,35,51,23,48,34,70,74,69,54,52,72,67,53,51,54,58,39,56,71,48,48,39,70,42,62,77,54,58,49,82,92,56,49,63,56,67,68,57,52,52,53,50,49,53,44,50,48,52,36,53,73,69,40,15,53,58,51,38,52,50,51,22,48,50,31,30,53,53,17,46,58,38,46,64,81,42,60,91,44,72,38,40,48,42,54,41,48,51,40,52,42,54,73,64,57,67,99,130,62,97,51,48,68,49,52,51,51,35,52,57,49,34,55,58,33,46,54,51,39,46,64,74,52,45,91,48,86,54,53,69,48,34,50,52,52,37,50,58,64,71,62,52,77,76,46,61,57,28,41,40,13,27,34,31,6,37,27,58,70,22,66,33,78,48,32,44,39,42,18,26,19,52,46,40,43,52,50,24,51,50,47,50,47,32,61,63,66,64,45,62,63,52,81,92,32,70,22,52,38,74,73,62,31,62,57,49,28,50,42,23,24,52,27,34,51,17,45,24,50,39,31,34,64,63,33,80,64,57,40,63,48,36,46,51,43,46,38,40,51,18,51,22,43,37,33,24,37,45,10,46,49,43,53,59,54,50,70,78,42,92,76,52,53,55,67,56,40,51,52,23,39,42,14,51,45,4,24,55,34,14,35,26,16,24,42,10,20,52,74,21,38,86,54,62,68,55,24,51,23,30,25,49,20,18,30,27,37,22,41,19,39,55,43,34,52,59,46,43,37,66,69,34,51,40,83,62,53,74,45,58,63,38,51,48,43,23,52,41,56,71,42,62,36,52,24,47,34,69,73,69,54,52,72,68,54,50,54,60,40,57,70,48,48,40,68,43,60,77,53,58,48,83,89,55,49,64,55,67,70,56,51,52,54,51,49,53,43,50,50,52,36,53,73,70,40,15,53,57,48,38,52,50,52,22,49,50,30,30,51,52,17,47,58,38,46,65,82,43,58,92,46,70,38,41,49,42,53,42,49,50,40,51,42,54,74,63,57,66,97

InterPro domains:
  IPR000092 Polyprenyl synthetase-like [PF00348] (32-270)
  IPR000092 Polyprenyl synthetase-like [cd00685] (35-340)
  IPR008949 Isoprenoid synthase domain superfamily [G3DSA:1.10.600.10] (1-342)
  IPR008949 Isoprenoid synthase domain superfamily [SSF48576] (2-341)
  IPR033749 Polyprenyl synthetase, conserved site [PS00444] (210-222)
  IPR033749 Polyprenyl synthetase, conserved site [PS00723] (83-97)

Radius of gyration: 27.22 Å; Cα contacts (8 Å, |Δi|>4): 1131; chains: 2; bounding box: 60×82×58 Å

Organism: Thermococcus barophilus (strain DSM 11836 / MP) (NCBI:txid391623)

pLDDT: mean 94.6, std 8.61, range [47.44, 98.94]